Protein AF-A0A9Q0MMD6-F1 (afdb_monomer)

Structure (mmCIF, N/CA/C/O backbone):
data_AF-A0A9Q0MMD6-F1
#
_entry.id   AF-A0A9Q0MMD6-F1
#
loop_
_atom_site.group_PDB
_atom_site.id
_atom_site.type_symbol
_atom_site.label_atom_id
_atom_site.label_alt_id
_atom_site.label_comp_id
_atom_site.label_asym_id
_atom_site.label_entity_id
_atom_site.label_seq_id
_atom_site.pdbx_PDB_ins_code
_atom_site.Cartn_x
_atom_site.Cartn_y
_atom_site.Cartn_z
_atom_site.occupancy
_atom_site.B_iso_or_equiv
_atom_site.auth_seq_id
_atom_site.auth_comp_id
_atom_site.auth_asym_id
_atom_site.auth_atom_id
_atom_site.pdbx_PDB_model_num
ATOM 1 N N . MET A 1 1 ? -12.236 6.295 29.665 1.00 43.69 1 MET A N 1
ATOM 2 C CA . MET A 1 1 ? -13.459 6.823 30.317 1.00 43.69 1 MET A CA 1
ATOM 3 C C . MET A 1 1 ? -14.325 5.671 30.865 1.00 43.69 1 MET A C 1
ATOM 5 O O . MET A 1 1 ? -15.538 5.743 30.788 1.00 43.69 1 MET A O 1
ATOM 9 N N . LEU A 1 2 ? -13.708 4.611 31.419 1.00 41.50 2 LEU A N 1
ATOM 10 C CA . LEU A 1 2 ? -14.391 3.389 31.894 1.00 41.50 2 LEU A CA 1
ATOM 11 C C . LEU A 1 2 ? -14.611 3.352 33.416 1.00 41.50 2 LEU A C 1
ATOM 13 O O . LEU A 1 2 ? -15.287 2.461 33.911 1.00 41.50 2 LEU A O 1
ATOM 17 N N . LEU A 1 3 ? -14.026 4.287 34.173 1.00 44.09 3 LEU A N 1
ATOM 18 C CA . LEU A 1 3 ? -13.905 4.167 35.633 1.00 44.09 3 LEU A CA 1
ATOM 19 C C . LEU A 1 3 ? -14.326 5.423 36.405 1.00 44.09 3 LEU A C 1
ATOM 21 O O . LEU A 1 3 ? -13.853 5.672 37.507 1.00 44.09 3 LEU A O 1
ATOM 25 N N . GLN A 1 4 ? -15.263 6.206 35.864 1.00 41.81 4 GLN A N 1
ATOM 26 C CA . GLN A 1 4 ? -15.902 7.289 36.631 1.00 41.81 4 GLN A CA 1
ATOM 27 C C . GLN A 1 4 ? -17.039 6.802 37.548 1.00 41.81 4 GLN A C 1
ATOM 29 O O . GLN A 1 4 ? -17.747 7.615 38.137 1.00 41.81 4 GLN A O 1
ATOM 34 N N . SER A 1 5 ? -17.224 5.489 37.715 1.00 44.19 5 SER A N 1
ATOM 35 C CA . SER A 1 5 ? -18.135 4.967 38.730 1.00 44.19 5 SER A CA 1
ATOM 36 C C . SER A 1 5 ? -17.494 5.098 40.113 1.00 44.19 5 SER A C 1
ATOM 38 O O . SER A 1 5 ? -16.497 4.433 40.396 1.00 44.19 5 SER A O 1
ATOM 40 N N . ASN A 1 6 ? -18.104 5.920 40.971 1.00 39.72 6 ASN A N 1
ATOM 41 C CA . ASN A 1 6 ? -17.900 6.003 42.424 1.00 39.72 6 ASN A CA 1
ATOM 42 C C . ASN A 1 6 ? -18.234 4.667 43.130 1.00 39.72 6 ASN A C 1
ATOM 44 O O . ASN A 1 6 ? -19.101 4.605 44.001 1.00 39.72 6 ASN A O 1
ATOM 48 N N . GLY A 1 7 ? -17.577 3.574 42.744 1.00 44.91 7 GLY A N 1
ATOM 49 C CA . GLY A 1 7 ? -17.645 2.313 43.466 1.00 44.91 7 GLY A CA 1
ATOM 50 C C . GLY A 1 7 ? -16.955 2.482 44.814 1.00 44.91 7 GLY A C 1
ATOM 51 O O . GLY A 1 7 ? -15.833 2.986 44.887 1.00 44.91 7 GLY A O 1
ATOM 52 N N . ARG A 1 8 ? -17.617 2.063 45.895 1.00 51.25 8 ARG A N 1
ATOM 53 C CA . ARG A 1 8 ? -16.956 1.901 47.197 1.00 51.25 8 ARG A CA 1
ATOM 54 C C . ARG A 1 8 ? -15.754 0.978 46.978 1.00 51.25 8 ARG A C 1
ATOM 56 O O . ARG A 1 8 ? -15.902 -0.037 46.304 1.00 51.25 8 ARG A O 1
ATOM 63 N N . GLU A 1 9 ? -14.589 1.291 47.548 1.00 53.81 9 GLU A N 1
ATOM 64 C CA . GLU A 1 9 ? -13.301 0.616 47.266 1.00 53.81 9 GLU A CA 1
ATOM 65 C C . GLU A 1 9 ? -13.308 -0.930 47.395 1.00 53.81 9 GLU A C 1
ATOM 67 O O . GLU A 1 9 ? -12.375 -1.596 46.941 1.00 53.81 9 GLU A O 1
ATOM 72 N N . ASN A 1 10 ? -14.363 -1.521 47.967 1.00 57.19 10 ASN A N 1
ATOM 73 C CA . ASN A 1 10 ? -14.505 -2.952 48.211 1.00 57.19 10 ASN A CA 1
ATOM 74 C C . ASN A 1 10 ? -15.426 -3.724 47.248 1.00 57.19 10 ASN A C 1
ATOM 76 O O . ASN A 1 10 ? -15.436 -4.950 47.323 1.00 57.19 10 ASN A O 1
ATOM 80 N N . GLU A 1 11 ? -16.140 -3.100 46.313 1.00 70.12 11 GLU A N 1
ATOM 81 C CA . GLU A 1 11 ? -17.133 -3.808 45.483 1.00 70.12 11 GLU A CA 1
ATOM 82 C C . GLU A 1 11 ? -16.506 -4.576 44.296 1.00 70.12 11 GLU A C 1
ATOM 84 O O . GLU A 1 11 ? -15.574 -4.104 43.637 1.00 70.12 11 GLU A O 1
ATOM 89 N N . SER A 1 12 ? -16.970 -5.809 44.054 1.00 78.62 12 SER A N 1
ATOM 90 C CA . SER A 1 12 ? -16.594 -6.603 42.873 1.00 78.62 12 SER A CA 1
ATOM 91 C C . SER A 1 12 ? -17.494 -6.200 41.714 1.00 78.62 12 SER A C 1
ATOM 93 O O . SER A 1 12 ? -18.707 -6.349 41.816 1.00 78.62 12 SER A O 1
ATOM 95 N N . ILE A 1 13 ? -16.914 -5.702 40.623 1.00 86.88 13 ILE A N 1
ATOM 96 C CA . ILE A 1 13 ? -17.675 -5.197 39.476 1.00 86.88 13 ILE A CA 1
ATOM 97 C C . ILE A 1 13 ? -17.298 -6.022 38.245 1.00 86.88 13 ILE A C 1
ATOM 99 O O . ILE A 1 13 ? -16.120 -6.140 37.892 1.00 86.88 13 ILE A O 1
ATOM 103 N N . SER A 1 14 ? -18.302 -6.618 37.601 1.00 89.69 14 SER A N 1
ATOM 104 C CA . SER A 1 14 ? -18.113 -7.402 36.379 1.00 89.69 14 SER A CA 1
ATOM 105 C C . SER A 1 14 ? -17.867 -6.496 35.171 1.00 89.69 14 SER A C 1
ATOM 107 O O . SER A 1 14 ? -18.282 -5.335 35.144 1.00 89.69 14 SER A O 1
ATOM 109 N N . PHE A 1 15 ? -17.243 -7.047 34.130 1.00 91.25 15 PHE A N 1
ATOM 110 C CA . PHE A 1 15 ? -17.086 -6.351 32.854 1.00 91.25 15 PHE A CA 1
ATOM 111 C C . PHE A 1 15 ? -18.430 -5.866 32.283 1.00 91.25 15 PHE A C 1
ATOM 113 O O . PHE A 1 15 ? -18.533 -4.719 31.853 1.00 91.25 15 PHE A O 1
ATOM 120 N N . CYS A 1 16 ? -19.477 -6.701 32.340 1.00 92.19 16 CYS A N 1
ATOM 121 C CA . CYS A 1 16 ? -20.812 -6.357 31.834 1.00 92.19 16 CYS A CA 1
ATOM 122 C C . CYS A 1 16 ? -21.417 -5.158 32.576 1.00 92.19 16 CYS A C 1
ATOM 124 O O . CYS A 1 16 ? -22.004 -4.280 31.945 1.00 92.19 16 CYS A O 1
ATOM 126 N N . GLN A 1 17 ? -21.212 -5.073 33.895 1.00 90.75 17 GLN A N 1
ATOM 127 C CA . GLN A 1 17 ? -21.684 -3.939 34.687 1.00 90.75 17 GLN A CA 1
ATOM 128 C C . GLN A 1 17 ? -20.952 -2.643 34.318 1.00 90.75 17 GLN A C 1
ATOM 130 O O . GLN A 1 17 ? -21.586 -1.599 34.170 1.00 90.75 17 GLN A O 1
ATOM 135 N N . ILE A 1 18 ? -19.627 -2.698 34.132 1.00 91.25 18 ILE A N 1
ATOM 136 C CA . ILE A 1 18 ? -18.850 -1.527 33.693 1.00 91.25 18 ILE A CA 1
ATOM 137 C C . ILE A 1 18 ? -19.288 -1.081 32.298 1.00 91.25 18 ILE A C 1
ATOM 139 O O . ILE A 1 18 ? -19.453 0.118 32.061 1.00 91.25 18 ILE A O 1
ATOM 143 N N . LEU A 1 19 ? -19.511 -2.030 31.388 1.00 93.06 19 LEU A N 1
ATOM 144 C CA . LEU A 1 19 ? -19.977 -1.733 30.040 1.00 93.06 19 LEU A CA 1
ATOM 145 C C . LEU A 1 19 ? -21.368 -1.083 30.061 1.00 93.06 19 LEU A C 1
ATOM 147 O O . LEU A 1 19 ? -21.545 -0.042 29.431 1.00 93.06 19 LEU A O 1
ATOM 151 N N . LYS A 1 20 ? -22.317 -1.618 30.847 1.00 92.06 20 LYS A N 1
ATOM 152 C CA . LYS A 1 20 ? -23.656 -1.027 31.030 1.00 92.06 20 LYS A CA 1
ATOM 153 C C . LYS A 1 20 ? -23.551 0.410 31.546 1.00 92.06 20 LYS A C 1
ATOM 155 O O . LYS A 1 20 ? -24.108 1.317 30.936 1.00 92.06 20 LYS A O 1
ATOM 160 N N . ASN A 1 21 ? -22.769 0.635 32.601 1.00 89.31 21 ASN A N 1
ATOM 161 C CA . ASN A 1 21 ? -22.579 1.967 33.189 1.00 89.31 21 ASN A CA 1
ATOM 162 C C . ASN A 1 21 ? -21.893 2.954 32.228 1.00 89.31 21 ASN A C 1
ATOM 164 O O . ASN A 1 21 ? -22.111 4.158 32.314 1.00 89.31 21 ASN A O 1
ATOM 168 N N . SER A 1 22 ? -21.049 2.458 31.322 1.00 89.81 22 SER A N 1
ATOM 169 C CA . SER A 1 22 ? -20.368 3.297 30.328 1.00 89.81 22 SER A CA 1
ATOM 170 C C . SER A 1 22 ? -21.282 3.693 29.168 1.00 89.81 22 SER A C 1
ATOM 172 O O . SER A 1 22 ? -21.070 4.733 28.549 1.00 89.81 22 SER A O 1
ATOM 174 N N . LEU A 1 23 ? -22.283 2.865 28.867 1.00 90.69 23 LEU A N 1
ATOM 175 C CA . LEU A 1 23 ? -23.261 3.088 27.803 1.00 90.69 23 LEU A CA 1
ATOM 176 C C . LEU A 1 23 ? -24.501 3.863 28.281 1.00 90.69 23 LEU A C 1
ATOM 178 O O . LEU A 1 23 ? -25.156 4.527 27.478 1.00 90.69 23 LEU A O 1
ATOM 182 N N . SER A 1 24 ? -24.793 3.811 29.581 1.00 87.44 24 SER A N 1
ATOM 183 C CA . SER A 1 24 ? -25.892 4.524 30.232 1.00 87.44 24 SER A CA 1
ATOM 184 C C . SER A 1 24 ? -25.335 5.504 31.266 1.00 87.44 24 SER A C 1
ATOM 186 O O . SER A 1 24 ? -25.131 5.147 32.425 1.00 87.44 24 SER A O 1
ATOM 188 N N . VAL A 1 25 ? -25.055 6.740 30.840 1.00 84.75 25 VAL A N 1
ATOM 189 C CA . VAL A 1 25 ? -24.411 7.758 31.685 1.00 84.75 25 VAL A CA 1
ATOM 190 C C . VAL A 1 25 ? -25.436 8.773 32.167 1.00 84.75 25 VAL A C 1
ATOM 192 O O . VAL A 1 25 ? -26.036 9.486 31.367 1.00 84.75 25 VAL A O 1
ATOM 195 N N . GLU A 1 26 ? -25.554 8.909 33.483 1.00 85.31 26 GLU A N 1
ATOM 196 C CA . GLU A 1 26 ? -26.195 10.050 34.133 1.00 85.31 26 GLU A CA 1
ATOM 197 C C . GLU A 1 26 ? -25.115 10.897 34.811 1.00 85.31 26 GLU A C 1
ATOM 199 O O . GLU A 1 26 ? -24.334 10.401 35.627 1.00 85.31 26 GLU A O 1
ATOM 204 N N . LYS A 1 27 ? -25.037 12.183 34.458 1.00 85.62 27 LYS A N 1
ATOM 205 C CA . LYS A 1 27 ? -24.084 13.114 35.072 1.00 85.62 27 LYS A CA 1
ATOM 206 C C . LYS A 1 27 ? -24.702 14.485 35.289 1.00 85.62 27 LYS A C 1
ATOM 208 O O . LYS A 1 27 ? -25.309 15.062 34.391 1.00 85.62 27 LYS A O 1
ATOM 213 N N . THR A 1 28 ? -24.461 15.056 36.461 1.00 87.88 28 THR A N 1
ATOM 214 C CA . THR A 1 28 ? -24.778 16.457 36.746 1.00 87.88 28 THR A CA 1
ATOM 215 C C . THR A 1 28 ? -23.530 17.298 36.518 1.00 87.88 28 THR A C 1
ATOM 217 O O . THR A 1 28 ? -22.535 17.148 37.226 1.00 87.88 28 THR A O 1
ATOM 220 N N . ILE A 1 29 ? -23.569 18.196 35.534 1.00 87.75 29 ILE A N 1
ATOM 221 C CA . ILE A 1 29 ? -22.472 19.126 35.244 1.00 87.75 29 ILE A CA 1
ATOM 222 C C . ILE A 1 29 ? -22.927 20.568 35.439 1.00 87.75 29 ILE A C 1
ATOM 224 O O . ILE A 1 29 ? -24.095 20.891 35.250 1.00 87.75 29 ILE A O 1
ATOM 228 N N . LYS A 1 30 ? -22.010 21.473 35.785 1.00 89.38 30 LYS A N 1
ATOM 229 C CA . LYS A 1 30 ? -22.301 22.908 35.700 1.00 89.38 30 LYS A CA 1
ATOM 230 C C . LYS A 1 30 ? -22.182 23.337 34.243 1.00 89.38 30 LYS A C 1
ATOM 232 O O . LYS A 1 30 ? -21.083 23.323 33.697 1.00 89.38 30 LYS A O 1
ATOM 237 N N . ALA A 1 31 ? -23.298 23.727 33.639 1.00 87.81 31 ALA A N 1
ATOM 238 C CA . ALA A 1 31 ? -23.336 24.265 32.286 1.00 87.81 31 ALA A CA 1
ATOM 239 C C . ALA A 1 31 ? -23.874 25.698 32.307 1.00 87.81 31 ALA A C 1
ATOM 241 O O . ALA A 1 31 ? -24.685 26.067 33.164 1.00 87.81 31 ALA A O 1
ATOM 242 N N . PHE A 1 32 ? -23.385 26.522 31.383 1.00 88.94 32 PHE A N 1
ATOM 243 C CA . PHE A 1 32 ? -23.913 27.865 31.189 1.00 88.94 32 PHE A CA 1
ATOM 244 C C . PHE A 1 32 ? -25.270 27.771 30.491 1.00 88.94 32 PHE A C 1
ATOM 246 O O . PHE A 1 32 ? -25.386 27.138 29.445 1.00 88.94 32 PHE A O 1
ATOM 253 N N . CYS A 1 33 ? -26.296 28.381 31.078 1.00 85.50 33 CYS A N 1
ATOM 254 C CA . CYS A 1 33 ? -27.619 28.447 30.472 1.00 85.50 33 CYS A CA 1
ATOM 255 C C . CYS A 1 33 ? -27.777 29.776 29.728 1.00 85.50 33 CYS A C 1
ATOM 257 O O . CYS A 1 33 ? -27.780 30.838 30.353 1.00 85.50 33 CYS A O 1
ATOM 259 N N . ASP A 1 34 ? -27.975 29.728 28.409 1.00 88.69 34 ASP A N 1
ATOM 260 C CA . ASP A 1 34 ? -28.122 30.931 27.580 1.00 88.69 34 ASP A CA 1
ATOM 261 C C . ASP A 1 34 ? -29.365 31.766 27.903 1.00 88.69 34 ASP A C 1
ATOM 263 O O . ASP A 1 34 ? -29.361 32.972 27.644 1.00 88.69 34 ASP A O 1
ATOM 267 N N . THR A 1 35 ? -30.390 31.145 28.496 1.00 88.81 35 THR A N 1
ATOM 268 C CA . THR A 1 35 ? -31.629 31.816 28.922 1.00 88.81 35 THR A CA 1
ATOM 269 C C . THR A 1 35 ? -31.448 32.504 30.275 1.00 88.81 35 THR A C 1
ATOM 271 O O . THR A 1 35 ? -31.793 33.671 30.428 1.00 88.81 35 THR A O 1
ATOM 274 N N . CYS A 1 36 ? -30.854 31.811 31.252 1.00 86.25 36 CYS A N 1
ATOM 275 C CA . CYS A 1 36 ? -30.648 32.342 32.605 1.00 86.25 36 CYS A CA 1
ATOM 276 C C . CYS A 1 36 ? -29.374 33.195 32.739 1.00 86.25 36 CYS A C 1
ATOM 278 O O . CYS A 1 36 ? -29.154 33.789 33.793 1.00 86.25 36 CYS A O 1
ATOM 280 N N . LYS A 1 37 ? -28.513 33.211 31.709 1.00 89.56 37 LYS A N 1
ATOM 281 C CA . LYS A 1 37 ? -27.198 33.878 31.674 1.00 89.56 37 LYS A CA 1
ATOM 282 C C . LYS A 1 37 ? -26.314 33.573 32.892 1.00 89.56 37 LYS A C 1
ATOM 284 O O . LYS A 1 37 ? -25.543 34.419 33.336 1.00 89.56 37 LYS A O 1
ATOM 289 N N . ASN A 1 38 ? -26.413 32.359 33.431 1.00 92.00 38 ASN A N 1
ATOM 290 C CA . ASN A 1 38 ? -25.646 31.919 34.594 1.00 92.00 38 ASN A CA 1
ATOM 291 C C . ASN A 1 38 ? -25.287 30.428 34.490 1.00 92.00 38 ASN A C 1
ATOM 293 O O . ASN A 1 38 ? -25.951 29.662 33.785 1.00 92.00 38 ASN A O 1
ATOM 297 N N . PHE A 1 39 ? -24.244 30.009 35.209 1.00 88.69 39 PHE A N 1
ATOM 298 C CA . PHE A 1 39 ? -23.897 28.599 35.360 1.00 88.69 39 PHE A CA 1
ATOM 299 C C . PHE A 1 39 ? -24.876 27.921 36.313 1.00 88.69 39 PHE A C 1
ATOM 301 O O . PHE A 1 39 ? -25.011 28.316 37.471 1.00 88.69 39 PHE A O 1
ATOM 308 N N . SER A 1 40 ? -25.523 26.863 35.835 1.00 87.44 40 SER A N 1
ATOM 309 C CA . SER A 1 40 ? -26.485 26.085 36.613 1.00 87.44 40 SER A CA 1
ATOM 310 C C . SER A 1 40 ? -26.167 24.589 36.540 1.00 87.44 40 SER A C 1
ATOM 312 O O . SER A 1 40 ? -25.639 24.124 35.522 1.00 87.44 40 SER A O 1
ATOM 314 N N . PRO A 1 41 ? -26.434 23.819 37.611 1.00 90.06 41 PRO A N 1
ATOM 315 C CA . PRO A 1 41 ? -26.367 22.365 37.552 1.00 90.06 41 PRO A CA 1
ATOM 316 C C . PRO A 1 41 ? -27.345 21.853 36.493 1.00 90.06 41 PRO A C 1
ATOM 318 O O . PRO A 1 41 ? -28.538 22.128 36.555 1.00 90.06 41 PRO A O 1
ATOM 321 N N . THR A 1 42 ? -26.825 21.137 35.508 1.00 88.31 42 THR A N 1
ATOM 322 C CA . THR A 1 42 ? -27.572 20.545 34.402 1.00 88.31 42 THR A CA 1
ATOM 323 C C . THR A 1 42 ? -27.353 19.044 34.438 1.00 88.31 42 THR A C 1
ATOM 325 O O . THR A 1 42 ? -26.209 18.580 34.410 1.00 88.31 42 THR A O 1
ATOM 328 N N . ASN A 1 43 ? -28.444 18.287 34.492 1.00 89.19 43 ASN A N 1
ATOM 329 C CA . ASN A 1 43 ? -28.393 16.836 34.387 1.00 89.19 43 ASN A CA 1
ATOM 330 C C . ASN A 1 43 ? -28.335 16.450 32.910 1.00 89.19 43 ASN A C 1
ATOM 332 O O . ASN A 1 43 ? -29.169 16.875 32.112 1.00 89.19 43 ASN A O 1
ATOM 336 N N . GLN A 1 44 ? -27.325 15.670 32.549 1.00 87.44 44 GLN A N 1
ATOM 337 C CA . GLN A 1 44 ? -27.172 15.073 31.233 1.00 87.44 44 GLN A CA 1
ATOM 338 C C . GLN A 1 44 ? -27.355 13.565 31.358 1.00 87.44 44 GLN A C 1
ATOM 340 O O . GLN A 1 44 ? -26.750 12.932 32.224 1.00 87.44 44 GLN A O 1
ATOM 345 N N . TYR A 1 45 ? -28.159 13.019 30.454 1.00 87.38 45 TYR A N 1
ATOM 346 C CA . TYR A 1 45 ? -28.480 11.605 30.360 1.00 87.38 45 TYR A CA 1
ATOM 347 C C . TYR A 1 45 ? -28.049 11.101 28.984 1.00 87.38 45 TYR A C 1
ATOM 349 O O . TYR A 1 45 ? -28.295 11.763 27.975 1.00 87.38 45 TYR A O 1
ATOM 357 N N . ALA A 1 46 ? -27.413 9.940 28.947 1.00 87.69 46 ALA A N 1
ATOM 358 C CA . ALA A 1 46 ? -27.119 9.200 27.732 1.00 87.69 46 ALA A CA 1
ATOM 359 C C . ALA A 1 46 ? -27.588 7.759 27.923 1.00 87.69 46 ALA A C 1
ATOM 361 O O . ALA A 1 46 ? -27.358 7.172 28.979 1.00 87.69 46 ALA A O 1
ATOM 362 N N . TRP A 1 47 ? -28.240 7.198 26.911 1.00 87.50 47 TRP A N 1
ATOM 363 C CA . TRP A 1 47 ? -28.687 5.810 26.892 1.00 87.50 47 TRP A CA 1
ATOM 364 C C . TRP A 1 47 ? -28.600 5.255 25.474 1.00 87.50 47 TRP A C 1
ATOM 366 O O . TRP A 1 47 ? -28.545 5.998 24.490 1.00 87.50 47 TRP A O 1
ATOM 376 N N . VAL A 1 48 ? -28.580 3.931 25.376 1.00 90.19 48 VAL A N 1
ATOM 377 C CA . VAL A 1 48 ? -28.497 3.218 24.103 1.00 90.19 48 VAL A CA 1
ATOM 378 C C . VAL A 1 48 ? -29.890 3.095 23.499 1.00 90.19 48 VAL A C 1
ATOM 380 O O . VAL A 1 48 ? -30.816 2.644 24.163 1.00 90.19 48 VAL A O 1
ATOM 383 N N . THR A 1 49 ? -30.039 3.487 22.235 1.00 90.25 49 THR A N 1
ATOM 384 C CA . THR A 1 49 ? -31.305 3.390 21.486 1.00 90.25 49 THR A CA 1
ATOM 385 C C . THR A 1 49 ? -31.339 2.211 20.515 1.00 90.25 49 THR A C 1
ATOM 387 O O . THR A 1 49 ? -32.415 1.772 20.112 1.00 90.25 49 THR A O 1
ATOM 390 N N . ASP A 1 50 ? -30.173 1.688 20.130 1.00 91.75 50 ASP A N 1
ATOM 391 C CA . ASP A 1 50 ? -30.052 0.531 19.250 1.00 91.75 50 ASP A CA 1
ATOM 392 C C . ASP A 1 50 ? -28.737 -0.221 19.484 1.00 91.75 50 ASP A C 1
ATOM 394 O O . ASP A 1 50 ? -27.765 0.334 19.999 1.00 91.75 50 ASP A O 1
ATOM 398 N N . LEU A 1 51 ? -28.705 -1.491 19.082 1.00 92.94 51 LEU A N 1
ATOM 399 C CA . LEU A 1 51 ? -27.559 -2.377 19.283 1.00 92.94 51 LEU A CA 1
ATOM 400 C C . LEU A 1 51 ? -26.725 -2.481 17.989 1.00 92.94 51 LEU A C 1
ATOM 402 O O . LEU A 1 51 ? -27.239 -2.975 16.979 1.00 92.94 51 LEU A O 1
ATOM 406 N N . PRO A 1 52 ? -25.449 -2.048 17.965 1.00 92.94 52 PRO A N 1
ATOM 407 C CA . PRO A 1 52 ? -24.637 -2.029 16.745 1.00 92.94 52 PRO A CA 1
ATOM 408 C C . PRO A 1 52 ? -24.187 -3.433 16.324 1.00 92.94 52 PRO A C 1
ATOM 410 O O . PRO A 1 52 ? -24.233 -4.378 17.103 1.00 92.94 52 PRO A O 1
ATOM 413 N N . GLN A 1 53 ? -23.720 -3.599 15.086 1.00 91.62 53 GLN A N 1
ATOM 414 C CA . GLN A 1 53 ? -23.147 -4.880 14.641 1.00 91.62 53 GLN A CA 1
ATOM 415 C C . GLN A 1 53 ? -21.755 -5.142 15.232 1.00 91.62 53 GLN A C 1
ATOM 417 O O . GLN A 1 53 ? -21.407 -6.293 15.479 1.00 91.62 53 GLN A O 1
ATOM 422 N N . ILE A 1 54 ? -20.979 -4.085 15.483 1.00 93.31 54 ILE A N 1
ATOM 423 C CA . ILE A 1 54 ? -19.635 -4.156 16.059 1.00 93.31 54 ILE A CA 1
ATOM 424 C C . ILE A 1 54 ? -19.551 -3.168 17.223 1.00 93.31 54 ILE A C 1
ATOM 426 O O . ILE A 1 54 ? -19.961 -2.013 17.103 1.00 93.31 54 ILE A O 1
ATOM 430 N N . LEU A 1 55 ? -18.994 -3.623 18.341 1.00 94.88 55 LEU A N 1
ATOM 431 C CA . LEU A 1 55 ? -18.677 -2.824 19.518 1.00 94.88 55 LEU A CA 1
ATOM 432 C C . LEU A 1 55 ? -17.162 -2.672 19.624 1.00 94.88 55 LEU A C 1
ATOM 434 O O . LEU A 1 55 ? -16.446 -3.663 19.743 1.00 94.88 55 LEU A O 1
ATOM 438 N N . SER A 1 56 ? -16.688 -1.428 19.627 1.00 96.50 56 SER A N 1
ATOM 439 C CA . SER A 1 56 ? -15.296 -1.082 19.923 1.00 96.50 56 SER A CA 1
ATOM 440 C C . SER A 1 56 ? -15.213 -0.489 21.325 1.00 96.50 56 SER A C 1
ATOM 442 O O . SER A 1 56 ? -15.712 0.609 21.574 1.00 96.50 56 SER A O 1
ATOM 444 N N . ILE A 1 57 ? -14.569 -1.205 22.241 1.00 95.62 57 ILE A N 1
ATOM 445 C CA . ILE A 1 57 ? -14.464 -0.835 23.653 1.00 95.62 57 ILE A CA 1
ATOM 446 C C . ILE A 1 57 ? -13.031 -0.390 23.927 1.00 95.62 57 ILE A C 1
ATOM 448 O O . ILE A 1 57 ? -12.114 -1.205 23.970 1.00 95.62 57 ILE A O 1
ATOM 452 N N . ASN A 1 58 ? -12.836 0.912 24.125 1.00 95.31 58 ASN A N 1
ATOM 453 C CA . ASN A 1 58 ? -11.554 1.466 24.554 1.00 95.31 58 ASN A CA 1
ATOM 454 C C . ASN A 1 58 ? -11.379 1.249 26.062 1.00 95.31 58 ASN A C 1
ATOM 456 O O . ASN A 1 58 ? -12.126 1.833 26.845 1.00 95.31 58 ASN A O 1
ATOM 460 N N . CYS A 1 59 ? -10.367 0.470 26.452 1.00 92.19 59 CYS A N 1
ATOM 461 C CA . CYS A 1 59 ? -10.066 0.097 27.837 1.00 92.19 59 CYS A CA 1
ATOM 462 C C . CYS A 1 59 ? -9.578 1.265 28.709 1.00 92.19 59 CYS A C 1
ATOM 464 O O . CYS A 1 59 ? -9.654 1.187 29.934 1.00 92.19 59 CYS A O 1
ATOM 466 N N . GLY A 1 60 ? -9.127 2.367 28.102 1.00 85.00 60 GLY A N 1
ATOM 467 C CA . GLY A 1 60 ? -8.906 3.642 28.782 1.00 85.00 60 GLY A CA 1
ATOM 468 C C . GLY A 1 60 ? -7.972 3.580 29.991 1.00 85.00 60 GLY A C 1
ATOM 469 O O . GLY A 1 60 ? -8.177 4.348 30.924 1.00 85.00 60 GLY A O 1
ATOM 470 N N . LEU A 1 61 ? -6.977 2.686 29.986 1.00 84.12 61 LEU A N 1
ATOM 471 C CA . LEU A 1 61 ? -6.037 2.451 31.092 1.00 84.12 61 LEU A CA 1
ATOM 472 C C . LEU A 1 61 ? -4.897 3.485 31.137 1.00 84.12 61 LEU A C 1
ATOM 474 O O . LEU A 1 61 ? -3.741 3.146 31.374 1.00 84.12 61 LEU A O 1
ATOM 478 N N . THR A 1 62 ? -5.204 4.757 30.885 1.00 78.25 62 THR A N 1
ATOM 479 C CA . THR A 1 62 ? -4.198 5.829 30.803 1.00 78.25 62 THR A CA 1
ATOM 480 C C . THR A 1 62 ? -3.683 6.272 32.170 1.00 78.25 62 THR A C 1
ATOM 482 O O . THR A 1 62 ? -2.597 6.840 32.258 1.00 78.25 62 THR A O 1
ATOM 485 N N . HIS A 1 63 ? -4.449 6.035 33.240 1.00 85.44 63 HIS A N 1
ATOM 486 C CA . HIS A 1 63 ? -4.071 6.407 34.600 1.00 85.44 63 HIS A CA 1
ATOM 487 C C . HIS A 1 63 ? -3.754 5.184 35.463 1.00 85.44 63 HIS A C 1
ATOM 489 O O . HIS A 1 63 ? -4.414 4.150 35.399 1.00 85.44 63 HIS A O 1
ATOM 495 N N . GLU A 1 64 ? -2.785 5.331 36.368 1.00 85.69 64 GLU A N 1
ATOM 496 C CA . GLU A 1 64 ? -2.377 4.266 37.293 1.00 85.69 64 GLU A CA 1
ATOM 497 C C . GLU A 1 64 ? -3.524 3.787 38.200 1.00 85.69 64 GLU A C 1
ATOM 499 O O . GLU A 1 64 ? -3.605 2.606 38.543 1.00 85.69 64 GLU A O 1
ATOM 504 N N . LYS A 1 65 ? -4.454 4.687 38.548 1.00 86.69 65 LYS A N 1
ATOM 505 C CA . LYS A 1 65 ? -5.667 4.349 39.311 1.00 86.69 65 LYS A CA 1
ATOM 506 C C . LYS A 1 65 ? -6.535 3.334 38.568 1.00 86.69 65 LYS A C 1
ATOM 508 O O . LYS A 1 65 ? -6.997 2.372 39.178 1.00 86.69 65 LYS A O 1
ATOM 513 N N . ASP A 1 66 ? -6.687 3.521 37.261 1.00 87.06 66 ASP A N 1
ATOM 514 C CA . ASP A 1 66 ? -7.494 2.667 36.393 1.00 87.06 66 ASP A CA 1
ATOM 515 C C . ASP A 1 66 ? -6.860 1.280 36.254 1.00 87.06 66 ASP A C 1
ATOM 517 O O . ASP A 1 66 ? -7.518 0.250 36.420 1.00 87.06 66 ASP A O 1
ATOM 521 N N . LEU A 1 67 ? -5.540 1.256 36.058 1.00 86.81 67 LEU A N 1
ATOM 522 C CA . LEU A 1 67 ? -4.756 0.026 36.017 1.00 86.81 67 LEU A CA 1
ATOM 523 C C . LEU A 1 67 ? -4.832 -0.738 37.347 1.00 86.81 67 LEU A C 1
ATOM 525 O O . LEU A 1 67 ? -5.017 -1.954 37.363 1.00 86.81 67 LEU A O 1
ATOM 529 N N . THR A 1 68 ? -4.713 -0.029 38.472 1.00 87.75 68 THR A N 1
ATOM 530 C CA . THR A 1 68 ? -4.781 -0.618 39.817 1.00 87.75 68 THR A CA 1
ATOM 531 C C . THR A 1 68 ? -6.168 -1.181 40.107 1.00 87.75 68 THR A C 1
ATOM 533 O O . THR A 1 68 ? -6.283 -2.274 40.665 1.00 87.75 68 THR A O 1
ATOM 536 N N . PHE A 1 69 ? -7.223 -0.467 39.709 1.00 88.44 69 PHE A N 1
ATOM 537 C CA . PHE A 1 69 ? -8.591 -0.961 39.801 1.00 88.44 69 PHE A CA 1
ATOM 538 C C . PHE A 1 69 ? -8.758 -2.262 39.008 1.00 88.44 69 PHE A C 1
ATOM 540 O O . PHE A 1 69 ? -9.207 -3.263 39.571 1.00 88.44 69 PHE A O 1
ATOM 547 N N . LEU A 1 70 ? -8.336 -2.284 37.740 1.00 88.25 70 LEU A N 1
ATOM 548 C CA . LEU A 1 70 ? -8.473 -3.468 36.893 1.00 88.25 70 LEU A CA 1
ATOM 549 C C . LEU A 1 70 ? -7.673 -4.658 37.444 1.00 88.25 70 LEU A C 1
ATOM 551 O O . LEU A 1 70 ? -8.211 -5.762 37.540 1.00 88.25 70 LEU A O 1
ATOM 555 N N . LYS A 1 71 ? -6.432 -4.429 37.901 1.00 88.00 71 LYS A N 1
ATOM 556 C CA . LYS A 1 71 ? -5.611 -5.447 38.584 1.00 88.00 71 LYS A CA 1
ATOM 557 C C . LYS A 1 71 ? -6.362 -6.082 39.757 1.00 88.00 71 LYS A C 1
ATOM 559 O O . LYS A 1 71 ? -6.363 -7.304 39.902 1.00 88.00 71 LYS A O 1
ATOM 564 N N . ARG A 1 72 ? -7.046 -5.276 40.578 1.00 87.00 72 ARG A N 1
ATOM 565 C CA . ARG A 1 72 ? -7.846 -5.779 41.710 1.00 87.00 72 ARG A CA 1
ATOM 566 C C . ARG A 1 72 ? -9.030 -6.633 41.248 1.00 87.00 72 ARG A C 1
ATOM 568 O O . ARG A 1 72 ? -9.243 -7.697 41.826 1.00 87.00 72 ARG A O 1
ATOM 575 N N . GLN A 1 73 ? -9.775 -6.201 40.228 1.00 86.44 73 GLN A N 1
ATOM 576 C CA . GLN A 1 73 ? -10.926 -6.959 39.714 1.00 86.44 73 GLN A CA 1
ATOM 577 C C . GLN A 1 73 ? -10.502 -8.307 39.103 1.00 86.44 73 GLN A C 1
ATOM 579 O O . GLN A 1 73 ? -11.112 -9.343 39.383 1.00 86.44 73 GLN A O 1
ATOM 584 N N . MET A 1 74 ? -9.397 -8.327 38.349 1.00 84.00 74 MET A N 1
ATOM 585 C CA . MET A 1 74 ? -8.849 -9.561 37.779 1.00 84.00 74 MET A CA 1
ATOM 586 C C . MET A 1 74 ? -8.403 -10.543 38.871 1.00 84.00 74 MET A C 1
ATOM 588 O O . MET A 1 74 ? -8.823 -11.698 38.859 1.00 84.00 74 MET A O 1
ATOM 592 N N . ASN A 1 75 ? -7.651 -10.084 39.877 1.00 82.19 75 ASN A N 1
ATOM 593 C CA . ASN A 1 75 ? -7.175 -10.942 40.972 1.00 82.19 75 ASN A CA 1
ATOM 594 C C . ASN A 1 75 ? -8.317 -11.580 41.786 1.00 82.19 75 ASN A C 1
ATOM 596 O O . ASN A 1 75 ? -8.209 -12.733 42.203 1.00 82.19 75 ASN A O 1
ATOM 600 N N . ARG A 1 76 ? -9.433 -10.866 41.987 1.00 77.69 76 ARG A N 1
ATOM 601 C CA . ARG A 1 76 ? -10.627 -11.407 42.669 1.00 77.69 76 ARG A CA 1
ATOM 602 C C . ARG A 1 76 ? -11.322 -12.504 41.859 1.00 77.69 76 ARG A C 1
ATOM 604 O O . ARG A 1 76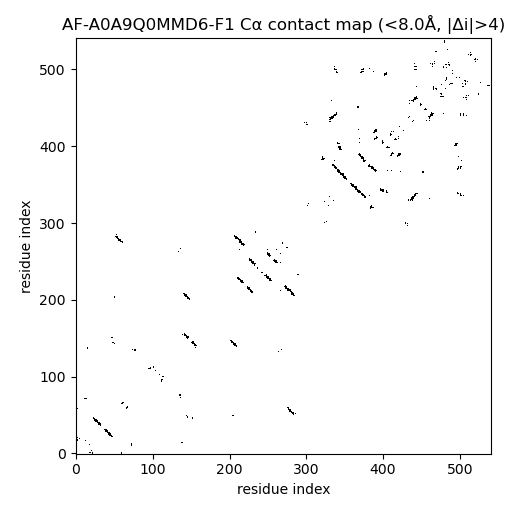 ? -11.789 -13.487 42.434 1.00 77.69 76 ARG A O 1
ATOM 611 N N . THR A 1 77 ? -11.347 -12.357 40.537 1.00 69.19 77 THR A N 1
ATOM 612 C CA . THR A 1 77 ? -11.911 -13.358 39.615 1.00 69.19 77 THR A CA 1
ATOM 613 C C . THR A 1 77 ? -11.105 -14.663 39.663 1.00 69.19 77 THR A C 1
ATOM 615 O O . THR A 1 77 ? -11.678 -15.750 39.681 1.00 69.19 77 THR A O 1
ATOM 618 N N . PHE A 1 78 ? -9.776 -14.570 39.803 1.00 64.19 78 PHE A N 1
ATOM 619 C CA . PHE A 1 78 ? -8.911 -15.742 39.990 1.00 64.19 78 PHE A CA 1
ATOM 620 C C . PHE A 1 78 ? -9.041 -16.387 41.386 1.00 64.19 78 PHE A C 1
ATOM 622 O O . PHE A 1 78 ? -8.987 -17.612 41.504 1.00 64.19 78 PHE A O 1
ATOM 629 N N . ALA A 1 79 ? -9.254 -15.600 42.447 1.00 59.28 79 ALA A N 1
ATOM 630 C CA . ALA A 1 79 ? -9.402 -16.112 43.819 1.00 59.28 79 ALA A CA 1
ATOM 631 C C . ALA A 1 79 ? -10.753 -16.812 44.089 1.00 59.28 79 ALA A C 1
ATOM 633 O O . ALA A 1 79 ? -10.855 -17.696 44.938 1.00 59.28 79 ALA A O 1
ATOM 634 N N . THR A 1 80 ? -11.805 -16.437 43.362 1.00 55.66 80 THR A N 1
ATOM 635 C CA . THR A 1 80 ? -13.121 -17.096 43.448 1.00 55.66 80 THR A CA 1
ATOM 636 C C . THR A 1 80 ? -13.150 -18.437 42.705 1.00 55.66 80 THR A C 1
ATOM 638 O O . THR A 1 80 ? -13.860 -19.355 43.116 1.00 55.66 80 THR A O 1
ATOM 641 N N . SER A 1 81 ? -12.310 -18.624 41.678 1.00 50.47 81 SER A N 1
ATOM 642 C CA . SER A 1 81 ? -12.119 -19.939 41.043 1.00 50.47 81 SER A CA 1
ATOM 643 C C . SER A 1 81 ? -11.378 -20.953 41.917 1.00 50.47 81 SER A C 1
ATOM 6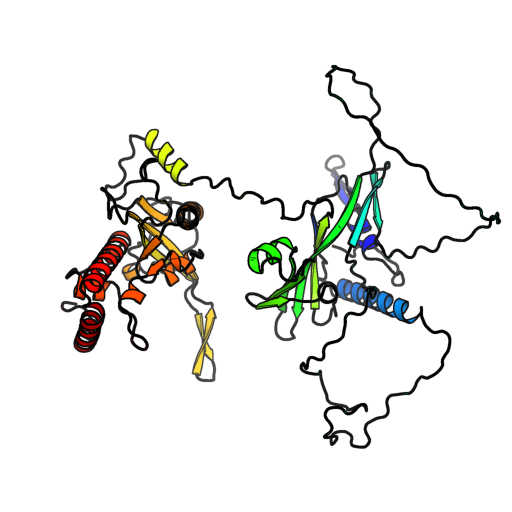45 O O . SER A 1 81 ? -11.613 -22.147 41.773 1.00 50.47 81 SER A O 1
ATOM 647 N N . SER A 1 82 ? -10.521 -20.518 42.847 1.00 44.75 82 SER A N 1
ATOM 648 C CA . SER A 1 82 ? -9.786 -21.427 43.740 1.00 44.75 82 SER A CA 1
ATOM 649 C C . SER A 1 82 ? -10.571 -21.847 44.989 1.00 44.75 82 SER A C 1
ATOM 651 O O . SER A 1 82 ? -10.061 -22.622 45.791 1.00 44.75 82 SER A O 1
ATOM 653 N N . THR A 1 83 ? -11.809 -21.371 45.163 1.00 38.25 83 THR A N 1
ATOM 654 C CA . THR A 1 83 ? -12.656 -21.663 46.337 1.00 38.25 83 THR A CA 1
ATOM 655 C C . THR A 1 83 ? -13.863 -22.564 46.043 1.00 38.25 83 THR A C 1
ATOM 657 O O . THR A 1 83 ? -14.651 -22.825 46.947 1.00 38.25 83 THR A O 1
ATOM 660 N N . SER A 1 84 ? -14.002 -23.102 44.821 1.00 38.88 84 SER A N 1
ATOM 661 C CA . SER A 1 84 ? -15.126 -23.983 44.431 1.00 38.88 84 SER A CA 1
ATOM 662 C C . SER A 1 84 ? -14.747 -25.428 44.067 1.00 38.88 84 SER A C 1
ATOM 664 O O . SER A 1 84 ? -15.550 -26.156 43.486 1.00 38.88 84 SER A O 1
ATOM 666 N N . SER A 1 85 ? -13.579 -25.898 44.503 1.00 35.97 85 SER A N 1
ATOM 667 C CA . SER A 1 85 ? -13.270 -27.329 44.584 1.00 35.97 85 SER A CA 1
ATOM 668 C C . SER A 1 85 ? -12.311 -27.587 45.747 1.00 35.97 85 SER A C 1
ATOM 670 O O . SER A 1 85 ? -11.267 -26.949 45.835 1.00 35.97 85 SER A O 1
ATOM 672 N N . ASP A 1 86 ? -12.697 -28.532 46.606 1.00 29.95 86 ASP A N 1
ATOM 673 C CA . ASP A 1 86 ? -11.932 -29.141 47.703 1.00 29.95 86 ASP A CA 1
ATOM 674 C C . ASP A 1 86 ? -11.900 -28.422 49.062 1.00 29.95 86 ASP A C 1
ATOM 676 O O . ASP A 1 86 ? -10.856 -28.102 49.627 1.00 29.95 86 ASP A O 1
ATOM 680 N N . ALA A 1 87 ? -13.069 -28.363 49.706 1.00 33.03 87 ALA A N 1
ATOM 681 C CA . ALA A 1 87 ? -13.132 -28.520 51.158 1.00 33.03 87 ALA A CA 1
ATOM 682 C C . ALA A 1 87 ? -12.969 -30.012 51.523 1.00 33.03 87 ALA A C 1
ATOM 684 O O . ALA A 1 87 ? -13.950 -30.687 51.817 1.00 33.03 87 ALA A O 1
ATOM 685 N N . ASN A 1 88 ? -11.738 -30.528 51.411 1.00 35.91 88 ASN A N 1
ATOM 686 C CA . ASN A 1 88 ? -11.174 -31.636 52.204 1.00 35.91 88 ASN A CA 1
ATOM 687 C C . ASN A 1 88 ? -9.786 -32.041 51.666 1.00 35.91 88 ASN A C 1
ATOM 689 O O . ASN A 1 88 ? -9.632 -33.068 51.018 1.00 35.91 88 ASN A O 1
ATOM 693 N N . SER A 1 89 ? -8.746 -31.263 51.967 1.00 28.39 89 SER A N 1
ATOM 694 C CA . SER A 1 89 ? -7.513 -31.803 52.563 1.00 28.39 89 SER A CA 1
ATOM 695 C C . SER A 1 89 ? -6.589 -30.654 52.959 1.00 28.39 89 SER A C 1
ATOM 697 O O . SER A 1 89 ? -6.199 -29.806 52.162 1.00 28.39 89 SER A O 1
ATOM 699 N N . THR A 1 90 ? -6.217 -30.618 54.229 1.00 38.72 90 THR A N 1
ATOM 700 C CA . THR A 1 90 ? -5.035 -29.895 54.680 1.00 38.72 90 THR A CA 1
ATOM 701 C C . THR A 1 90 ? -3.803 -30.628 54.154 1.00 38.72 90 THR A C 1
ATOM 703 O O . THR A 1 90 ? -3.484 -31.690 54.677 1.00 38.72 90 THR A O 1
ATOM 706 N N . ASN A 1 91 ? -3.112 -30.082 53.152 1.00 29.45 91 ASN A N 1
ATOM 707 C CA . ASN A 1 91 ? -1.713 -30.414 52.856 1.00 29.45 91 ASN A CA 1
ATOM 708 C C . ASN A 1 91 ? -1.010 -29.220 52.207 1.00 29.45 91 ASN A C 1
ATOM 710 O O . ASN A 1 91 ? -0.760 -29.158 51.006 1.00 29.45 91 ASN A O 1
ATOM 714 N N . ASN A 1 92 ? -0.671 -28.252 53.051 1.00 34.00 92 ASN A N 1
ATOM 715 C CA . ASN A 1 92 ? 0.272 -27.203 52.714 1.00 34.00 92 ASN A CA 1
ATOM 716 C C . ASN A 1 92 ? 1.685 -27.780 52.914 1.00 34.00 92 ASN A C 1
ATOM 718 O O . ASN A 1 92 ? 2.243 -27.694 54.007 1.00 34.00 92 ASN A O 1
ATOM 722 N N . THR A 1 93 ? 2.246 -28.442 51.899 1.00 36.25 93 THR A N 1
ATOM 723 C CA . THR A 1 93 ? 3.670 -28.816 51.928 1.00 36.25 93 THR A CA 1
ATOM 724 C C . THR A 1 93 ? 4.477 -27.712 51.249 1.00 36.25 93 THR A C 1
ATOM 726 O O . THR A 1 93 ? 4.364 -27.561 50.032 1.00 36.25 93 THR A O 1
ATOM 729 N N . PRO A 1 94 ? 5.302 -26.936 51.976 1.00 41.72 94 PRO A N 1
ATOM 730 C CA . PRO A 1 94 ? 6.200 -25.982 51.339 1.00 41.72 94 PRO A CA 1
ATOM 731 C C . PRO A 1 94 ? 7.191 -26.756 50.462 1.00 41.72 94 PRO A C 1
ATOM 733 O O . PRO A 1 94 ? 7.791 -27.738 50.913 1.00 41.72 94 PRO A O 1
ATOM 736 N N . MET A 1 95 ? 7.354 -26.345 49.201 1.00 52.94 95 MET A N 1
ATOM 737 C CA . MET A 1 95 ? 8.340 -26.957 48.310 1.00 52.94 95 MET A CA 1
ATOM 738 C C . MET A 1 95 ? 9.731 -26.822 48.936 1.00 52.94 95 MET A C 1
ATOM 740 O O . MET A 1 95 ? 10.213 -25.716 49.181 1.00 52.94 95 MET A O 1
ATOM 744 N N . LYS A 1 96 ? 10.357 -27.962 49.246 1.00 56.69 96 LYS A N 1
ATOM 745 C CA . LYS A 1 96 ? 11.653 -28.004 49.931 1.00 56.69 96 LYS A CA 1
ATOM 746 C C . LYS A 1 96 ? 12.747 -27.391 49.037 1.00 56.69 96 LYS A C 1
ATOM 748 O O . LYS A 1 96 ? 12.754 -27.657 47.834 1.00 56.69 96 LYS A O 1
ATOM 753 N N . PRO A 1 97 ? 13.688 -26.612 49.597 1.00 62.53 97 PRO A N 1
ATOM 754 C CA . PRO A 1 97 ? 14.824 -26.100 48.838 1.00 62.53 97 PRO A CA 1
ATOM 755 C C . PRO A 1 97 ? 15.724 -27.251 48.380 1.00 62.53 97 PRO A C 1
ATOM 757 O O . PRO A 1 97 ? 15.915 -28.237 49.099 1.00 62.53 97 PRO A O 1
ATOM 760 N N . CYS A 1 98 ? 16.277 -27.134 47.171 1.00 75.44 98 CYS A N 1
ATOM 761 C CA . CYS A 1 98 ? 17.174 -28.149 46.624 1.00 75.44 98 CYS A CA 1
ATOM 762 C C . CYS A 1 98 ? 18.411 -28.304 47.521 1.00 75.44 98 CYS A C 1
ATOM 764 O O . CYS A 1 98 ? 19.107 -27.326 47.788 1.00 75.44 98 CYS A O 1
ATOM 766 N N . ARG A 1 99 ? 18.742 -29.539 47.933 1.00 69.31 99 ARG A N 1
ATOM 767 C CA . ARG A 1 99 ? 19.923 -29.834 48.776 1.00 69.31 99 ARG A CA 1
ATOM 768 C C . ARG A 1 99 ? 21.241 -29.342 48.162 1.00 69.31 99 ARG A C 1
ATOM 770 O O . ARG A 1 99 ? 22.183 -29.062 48.894 1.00 69.31 99 ARG A O 1
ATOM 777 N N . TYR A 1 100 ? 21.301 -29.250 46.835 1.00 64.50 100 TYR A N 1
ATOM 778 C CA . TYR A 1 100 ? 22.485 -28.821 46.089 1.00 64.50 100 TYR A CA 1
ATOM 779 C C . TYR A 1 100 ? 22.466 -27.332 45.713 1.00 64.50 100 TYR A C 1
ATOM 781 O O . TYR A 1 100 ? 23.437 -26.853 45.132 1.00 64.50 100 TYR A O 1
ATOM 789 N N . GLY A 1 101 ? 21.397 -26.598 46.055 1.00 72.56 101 GLY A N 1
ATOM 790 C CA . GLY A 1 101 ? 21.270 -25.159 45.812 1.00 72.56 101 GLY A CA 1
ATOM 791 C C . GLY A 1 101 ? 21.665 -24.760 44.388 1.00 72.56 101 GLY A C 1
ATOM 792 O O . GLY A 1 101 ? 21.259 -25.397 43.420 1.00 72.56 101 GLY A O 1
ATOM 793 N N . LEU A 1 102 ? 22.509 -23.734 44.269 1.00 70.31 102 LEU A N 1
ATOM 794 C CA . LEU A 1 102 ? 23.011 -23.205 42.993 1.00 70.31 102 LEU A CA 1
ATOM 795 C C . LEU A 1 102 ? 23.881 -24.196 42.189 1.00 70.31 102 LEU A C 1
ATOM 797 O O . LEU A 1 102 ? 24.089 -23.984 41.000 1.00 70.31 102 LEU A O 1
ATOM 801 N N . ASN A 1 103 ? 24.336 -25.300 42.794 1.00 61.56 103 ASN A N 1
ATOM 802 C CA . ASN A 1 103 ? 25.175 -26.314 42.143 1.00 61.56 103 ASN A CA 1
ATOM 803 C C . ASN A 1 103 ? 24.359 -27.502 41.594 1.00 61.56 103 ASN A C 1
ATOM 805 O O . ASN A 1 103 ? 24.921 -28.547 41.259 1.00 61.56 103 ASN A O 1
ATOM 809 N N . CYS A 1 104 ? 23.028 -27.389 41.526 1.00 72.06 104 CYS A N 1
ATOM 810 C CA . CYS A 1 104 ? 22.178 -28.428 40.952 1.00 72.06 104 CYS A CA 1
ATOM 811 C C . CYS A 1 104 ? 22.300 -28.460 39.417 1.00 72.06 104 CYS A C 1
ATOM 813 O O . CYS A 1 104 ? 21.803 -27.576 38.726 1.00 72.06 104 CYS A O 1
ATOM 815 N N . SER A 1 105 ? 22.928 -29.506 38.873 1.00 71.19 105 SER A N 1
ATOM 816 C CA . SER A 1 105 ? 23.116 -29.697 37.424 1.00 71.19 105 SER A CA 1
ATOM 817 C C . SER A 1 105 ? 21.944 -30.395 36.717 1.00 71.19 105 SER A C 1
ATOM 819 O O . SER A 1 105 ? 21.986 -30.587 35.502 1.00 71.19 105 SER A O 1
ATOM 821 N N . ARG A 1 106 ? 20.890 -30.787 37.450 1.00 55.81 106 ARG A N 1
ATOM 822 C CA . ARG A 1 106 ? 19.710 -31.456 36.880 1.00 55.81 106 ARG A CA 1
ATOM 823 C C . ARG A 1 106 ? 18.740 -30.443 36.282 1.00 55.81 106 ARG A C 1
ATOM 825 O O . ARG A 1 106 ? 18.186 -29.603 36.989 1.00 55.81 106 ARG A O 1
ATOM 832 N N . VAL A 1 107 ? 18.522 -30.544 34.972 1.00 58.75 107 VAL A N 1
ATOM 833 C CA . VAL A 1 107 ? 17.624 -29.663 34.209 1.00 58.75 107 VAL A CA 1
ATOM 834 C C . VAL A 1 107 ? 16.152 -29.793 34.615 1.00 58.75 107 VAL A C 1
ATOM 836 O O . VAL A 1 107 ? 15.433 -28.799 34.532 1.00 58.75 107 VAL A O 1
ATOM 839 N N . ASP A 1 108 ? 15.762 -30.953 35.142 1.00 59.88 108 ASP A N 1
ATOM 840 C CA . ASP A 1 108 ? 14.419 -31.382 35.555 1.00 59.88 108 ASP A CA 1
ATOM 841 C C . ASP A 1 108 ? 14.202 -31.370 37.084 1.00 59.88 108 ASP A C 1
ATOM 843 O O . ASP A 1 108 ? 13.315 -32.036 37.615 1.00 59.88 108 ASP A O 1
ATOM 847 N N . CYS A 1 109 ? 15.021 -30.633 37.838 1.00 66.44 109 CYS A N 1
ATOM 848 C CA . CYS A 1 109 ? 14.930 -30.633 39.296 1.00 66.44 109 CYS A CA 1
ATOM 849 C C . CYS A 1 109 ? 13.628 -29.979 39.808 1.00 66.44 109 CYS A C 1
ATOM 851 O O . CYS A 1 109 ? 13.391 -28.793 39.590 1.00 66.44 109 CYS A O 1
ATOM 853 N N . HIS A 1 110 ? 12.826 -30.737 40.566 1.00 58.72 110 HIS A N 1
ATOM 854 C CA . HIS A 1 110 ? 11.539 -30.304 41.136 1.00 58.72 110 HIS A CA 1
ATOM 855 C C . HIS A 1 110 ? 11.641 -29.508 42.456 1.00 58.72 110 HIS A C 1
ATOM 857 O O . HIS A 1 110 ? 10.618 -29.183 43.053 1.00 58.72 110 HIS A O 1
ATOM 863 N N . PHE A 1 111 ? 12.848 -29.215 42.948 1.00 70.06 111 PHE A N 1
ATOM 864 C CA . PHE A 1 111 ? 13.069 -28.420 44.165 1.00 70.06 111 PHE A CA 1
ATOM 865 C C . PHE A 1 111 ? 13.375 -26.950 43.821 1.00 70.06 111 PHE A C 1
ATOM 867 O O . PHE A 1 111 ? 13.818 -26.642 42.717 1.00 70.06 111 PHE A O 1
ATOM 874 N N . THR A 1 112 ? 13.142 -26.020 44.749 1.00 69.25 112 THR A N 1
ATOM 875 C CA . THR A 1 112 ? 13.262 -24.570 44.492 1.00 69.25 112 THR A CA 1
ATOM 876 C C . THR A 1 112 ? 14.723 -24.084 44.444 1.00 69.25 112 THR A C 1
ATOM 878 O O . THR A 1 112 ? 15.560 -24.542 45.228 1.00 69.25 112 THR A O 1
ATOM 881 N N . HIS A 1 113 ? 15.023 -23.148 43.523 1.00 73.12 113 HIS A N 1
ATOM 882 C CA . HIS A 1 113 ? 16.347 -22.534 43.296 1.00 73.12 113 HIS A CA 1
ATOM 883 C C . HIS A 1 113 ? 16.230 -20.993 43.235 1.00 73.12 113 HIS A C 1
ATOM 885 O O . HIS A 1 113 ? 15.277 -20.517 42.620 1.00 73.12 113 HIS A O 1
ATOM 891 N N . PRO A 1 114 ? 17.172 -20.209 43.798 1.00 57.09 114 PRO A N 1
ATOM 892 C CA . PRO A 1 114 ? 17.036 -18.747 43.900 1.00 57.09 114 PRO A CA 1
ATOM 893 C C . PRO A 1 114 ? 17.079 -17.950 42.578 1.00 57.09 114 PRO A C 1
ATOM 895 O O . PRO A 1 114 ? 16.457 -16.896 42.522 1.00 57.09 114 PRO A O 1
ATOM 898 N N . ASP A 1 115 ? 17.753 -18.437 41.520 1.00 52.75 115 ASP A N 1
ATOM 899 C CA . ASP A 1 115 ? 18.129 -17.602 40.351 1.00 52.75 115 ASP A CA 1
ATOM 900 C C . ASP A 1 115 ? 17.695 -18.111 38.955 1.00 52.75 115 ASP A C 1
ATOM 902 O O . ASP A 1 115 ? 18.132 -17.582 37.931 1.00 52.75 115 ASP A O 1
ATOM 906 N N . ARG A 1 116 ? 16.803 -19.105 38.839 1.00 54.19 116 ARG A N 1
ATOM 907 C CA . ARG A 1 116 ? 16.235 -19.468 37.519 1.00 54.19 116 ARG A CA 1
ATOM 908 C C . ARG A 1 116 ? 15.060 -18.543 37.163 1.00 54.19 116 ARG A C 1
ATOM 910 O O . ARG A 1 116 ? 13.919 -18.841 37.504 1.00 54.19 116 ARG A O 1
ATOM 917 N N . LYS A 1 117 ? 15.323 -17.437 36.453 1.00 39.47 117 LYS A N 1
ATOM 918 C CA . LYS A 1 117 ? 14.279 -16.625 35.793 1.00 39.47 117 LYS A CA 1
ATOM 919 C C . LYS A 1 117 ? 13.869 -17.264 34.455 1.00 39.47 117 LYS A C 1
ATOM 921 O O . LYS A 1 117 ? 14.692 -17.332 33.552 1.00 39.47 117 LYS A O 1
ATOM 926 N N . SER A 1 118 ? 12.599 -17.684 34.389 1.00 32.56 118 SER A N 1
ATOM 927 C CA . SER A 1 118 ? 11.775 -18.130 33.241 1.00 32.56 118 SER A CA 1
ATOM 928 C C . SER A 1 118 ? 12.298 -19.276 32.349 1.00 32.56 118 SER A C 1
ATOM 930 O O . SER A 1 118 ? 13.435 -19.237 31.887 1.00 32.56 118 SER A O 1
ATOM 932 N N . PRO A 1 119 ? 11.473 -20.291 32.014 1.00 37.22 119 PRO A N 1
ATOM 933 C CA . PRO A 1 119 ? 11.871 -21.312 31.055 1.00 37.22 119 PRO A CA 1
ATOM 934 C C . PRO A 1 119 ? 11.627 -20.863 29.607 1.00 37.22 119 PRO A C 1
ATOM 936 O O . PRO A 1 119 ? 10.539 -20.425 29.238 1.00 37.22 119 PRO A O 1
ATOM 939 N N . ILE A 1 120 ? 12.660 -21.045 28.784 1.00 35.81 120 ILE A N 1
ATOM 940 C CA . ILE A 1 120 ? 12.567 -21.179 27.330 1.00 35.81 120 ILE A CA 1
ATOM 941 C C . ILE A 1 120 ? 11.793 -22.465 26.999 1.00 35.81 120 ILE A C 1
ATOM 943 O O . ILE A 1 120 ? 11.946 -23.492 27.659 1.00 35.81 120 ILE A O 1
ATOM 947 N N . SER A 1 121 ? 10.980 -22.355 25.948 1.00 37.53 121 SER A N 1
ATOM 948 C CA . SER A 1 121 ? 10.254 -23.394 25.217 1.00 37.53 121 SER A CA 1
ATOM 949 C C . SER A 1 121 ? 10.891 -24.790 25.229 1.00 37.53 121 SER A C 1
ATOM 951 O O . SER A 1 121 ? 12.035 -24.982 24.820 1.00 37.53 121 SER A O 1
ATOM 953 N N . SER A 1 122 ? 10.088 -25.793 25.577 1.00 32.31 122 SER A N 1
ATOM 954 C CA . SER A 1 122 ? 10.103 -27.071 24.864 1.00 32.31 122 SER A CA 1
ATOM 955 C C . SER A 1 122 ? 8.701 -27.675 24.870 1.00 32.31 122 SER A C 1
ATOM 957 O O . SER A 1 122 ? 8.051 -27.819 25.903 1.00 32.31 122 SER A O 1
ATOM 959 N N . ALA A 1 123 ? 8.228 -27.958 23.660 1.00 35.62 123 ALA A N 1
ATOM 960 C CA . ALA A 1 123 ? 6.957 -28.585 23.365 1.00 35.62 123 ALA A CA 1
ATOM 961 C C . ALA A 1 123 ? 6.888 -30.012 23.927 1.00 35.62 123 ALA A C 1
ATOM 963 O O . ALA A 1 123 ? 7.789 -30.814 23.686 1.00 35.62 123 ALA A O 1
ATOM 964 N N . ILE A 1 124 ? 5.774 -30.345 24.582 1.00 28.88 124 ILE A N 1
ATOM 965 C CA . ILE A 1 124 ? 5.257 -31.715 24.695 1.00 28.88 124 ILE A CA 1
ATOM 966 C C . ILE A 1 124 ? 3.738 -31.648 24.444 1.00 28.88 124 ILE A C 1
ATOM 968 O O . ILE A 1 124 ? 3.077 -30.760 24.989 1.00 28.88 124 ILE A O 1
ATOM 972 N N . PRO A 1 125 ? 3.177 -32.533 23.597 1.00 32.25 125 PRO A N 1
ATOM 973 C CA . PRO A 1 125 ? 1.783 -32.481 23.177 1.00 32.25 125 PRO A CA 1
ATOM 974 C C . PRO A 1 125 ? 0.858 -32.919 24.313 1.00 32.25 125 PRO A C 1
ATOM 976 O O . PRO A 1 125 ? 0.941 -34.048 24.794 1.00 32.25 125 PRO A O 1
ATOM 979 N N . ILE A 1 126 ? -0.055 -32.037 24.715 1.00 30.33 126 ILE A N 1
ATOM 980 C CA . ILE A 1 126 ? -1.158 -32.389 25.608 1.00 30.33 126 ILE A CA 1
ATOM 981 C C . ILE A 1 126 ? -2.408 -32.504 24.737 1.00 30.33 126 ILE A C 1
ATOM 983 O O . ILE A 1 126 ? -2.890 -31.526 24.168 1.00 30.33 126 ILE A O 1
ATOM 987 N N . THR A 1 127 ? -2.889 -33.739 24.608 1.00 26.56 127 THR A N 1
ATOM 988 C CA . THR A 1 127 ? -4.252 -34.105 24.197 1.00 26.56 127 THR A CA 1
ATOM 989 C C . THR A 1 127 ? -5.285 -33.102 24.720 1.00 26.56 127 THR A C 1
ATOM 991 O O . THR A 1 127 ? -5.186 -32.703 25.880 1.00 26.56 127 THR A O 1
ATOM 994 N N . PRO A 1 128 ? -6.284 -32.701 23.915 1.00 26.28 128 PRO A N 1
ATOM 995 C CA . PRO A 1 128 ? -7.162 -31.594 24.268 1.00 26.28 128 PRO A CA 1
ATOM 996 C C . PRO A 1 128 ? -7.939 -31.933 25.547 1.00 26.28 128 PRO A C 1
ATOM 998 O O . PRO A 1 128 ? -8.668 -32.929 25.560 1.00 26.28 128 PRO A O 1
ATOM 1001 N N . PRO A 1 129 ? -7.838 -31.127 26.620 1.00 27.39 129 PRO A N 1
ATOM 1002 C CA . PRO A 1 129 ? -8.832 -31.191 27.666 1.00 27.39 129 PRO A CA 1
ATOM 1003 C C . PRO A 1 129 ? -10.125 -30.642 27.064 1.00 27.39 129 PRO A C 1
ATOM 1005 O O . PRO A 1 129 ? -10.204 -29.493 26.630 1.00 27.39 129 PRO A O 1
ATOM 1008 N N . SER A 1 130 ? -11.137 -31.496 27.005 1.00 30.05 130 SER A N 1
ATOM 1009 C CA . SER A 1 130 ? -12.517 -31.119 26.734 1.00 30.05 130 SER A CA 1
ATOM 1010 C C . SER A 1 130 ? -12.930 -29.926 27.609 1.00 30.05 130 SER A C 1
ATOM 1012 O O . SER A 1 130 ? -12.867 -30.021 28.832 1.00 30.05 130 SER A O 1
ATOM 1014 N N . HIS A 1 131 ? -13.363 -28.832 26.974 1.00 33.44 131 HIS A N 1
ATOM 1015 C CA . HIS A 1 131 ? -14.143 -27.727 27.552 1.00 33.44 131 HIS A CA 1
ATOM 1016 C C . HIS A 1 131 ? -13.763 -27.294 28.984 1.00 33.44 131 HIS A C 1
ATOM 1018 O O . HIS A 1 131 ? -14.589 -27.331 29.896 1.00 33.44 131 HIS A O 1
ATOM 1024 N N . THR A 1 132 ? -12.530 -26.835 29.203 1.00 31.83 132 THR A N 1
ATOM 1025 C CA . THR A 1 132 ? -12.164 -26.170 30.462 1.00 31.83 132 THR A CA 1
ATOM 1026 C C . THR A 1 132 ? -12.530 -24.681 30.408 1.00 31.83 132 THR A C 1
ATOM 1028 O O . THR A 1 132 ? -11.995 -23.894 29.630 1.00 31.83 132 THR A O 1
ATOM 1031 N N . ARG A 1 133 ? -13.515 -24.321 31.236 1.00 44.31 133 ARG A N 1
ATOM 1032 C CA . ARG A 1 133 ? -14.082 -22.980 31.453 1.00 44.31 133 ARG A CA 1
ATOM 1033 C C . ARG A 1 133 ? -12.989 -21.947 31.779 1.00 44.31 133 ARG A C 1
ATOM 1035 O O . ARG A 1 133 ? -12.310 -22.087 32.794 1.00 44.31 133 ARG A O 1
ATOM 1042 N N . SER A 1 134 ? -12.831 -20.900 30.963 1.00 45.62 134 SER A N 1
ATOM 1043 C CA . SER A 1 134 ? -11.896 -19.800 31.244 1.00 45.62 134 SER A CA 1
ATOM 1044 C C . SER A 1 134 ? -12.567 -18.729 32.105 1.00 45.62 134 SER A C 1
ATOM 1046 O O . SER A 1 134 ? -13.412 -17.980 31.625 1.00 45.62 134 SER A O 1
ATOM 1048 N N . ASN A 1 135 ? -12.177 -18.643 33.376 1.00 57.88 135 ASN A N 1
ATOM 1049 C CA . ASN A 1 135 ? -12.686 -17.657 34.330 1.00 57.88 135 ASN A CA 1
ATOM 1050 C C . ASN A 1 135 ? -11.933 -16.316 34.178 1.00 57.88 135 ASN A C 1
ATOM 1052 O O . ASN A 1 135 ? -11.201 -15.888 35.069 1.00 57.88 135 ASN A O 1
ATOM 1056 N N . THR A 1 136 ? -12.018 -15.694 32.999 1.00 74.50 136 THR A N 1
ATOM 1057 C CA . THR A 1 136 ? -11.364 -14.409 32.703 1.00 74.50 136 THR A CA 1
ATOM 1058 C C . THR A 1 136 ? -12.313 -13.249 32.986 1.00 74.50 136 THR A C 1
ATOM 1060 O O . THR A 1 136 ? -13.501 -13.327 32.694 1.00 74.50 136 THR A O 1
ATOM 1063 N N . TRP A 1 137 ? -11.796 -12.145 33.541 1.00 87.88 137 TRP A N 1
ATOM 1064 C CA . TRP A 1 137 ? -12.615 -10.950 33.803 1.00 87.88 137 TRP A CA 1
ATOM 1065 C C . TRP A 1 137 ? -13.166 -10.330 32.506 1.00 87.88 137 TRP A C 1
ATOM 1067 O O . TRP A 1 137 ? -14.258 -9.770 32.501 1.00 87.88 137 TRP A O 1
ATOM 1077 N N . PHE A 1 138 ? -12.427 -10.477 31.401 1.00 91.19 138 PHE A N 1
ATOM 1078 C CA . PHE A 1 138 ? -12.895 -10.164 30.053 1.00 91.19 138 PHE A CA 1
ATOM 1079 C C . PHE A 1 138 ? -13.663 -11.365 29.481 1.00 91.19 138 PHE A C 1
ATOM 1081 O O . PHE A 1 138 ? -13.056 -12.431 29.321 1.00 91.19 138 PHE A O 1
ATOM 1088 N N . PRO A 1 139 ? -14.966 -11.226 29.189 1.00 92.25 139 PRO A N 1
ATOM 1089 C CA . PRO A 1 139 ? -15.756 -12.313 28.633 1.00 92.25 139 PRO A CA 1
ATOM 1090 C C . PRO A 1 139 ? -15.407 -12.553 27.159 1.00 92.25 139 PRO A C 1
ATOM 1092 O O . PRO A 1 139 ? -15.081 -11.625 26.427 1.00 92.25 139 PRO A O 1
ATOM 1095 N N . LEU A 1 140 ? -15.509 -13.799 26.700 1.00 92.69 140 LEU A N 1
ATOM 1096 C CA . LEU A 1 140 ? -15.407 -14.107 25.268 1.00 92.69 140 LEU A CA 1
ATOM 1097 C C . LEU A 1 140 ? -16.707 -13.789 24.523 1.00 92.69 140 LEU A C 1
ATOM 1099 O O . LEU A 1 140 ? -16.674 -13.494 23.329 1.00 92.69 140 LEU A O 1
ATOM 1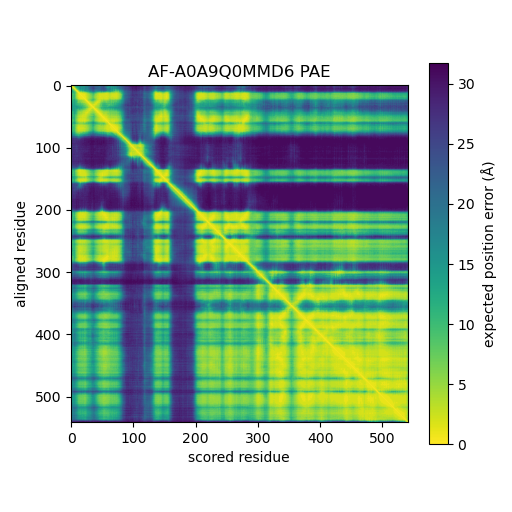103 N N . ASP A 1 141 ? -17.831 -13.823 25.235 1.00 93.50 141 ASP A N 1
ATOM 1104 C CA . ASP A 1 141 ? -19.156 -13.504 24.728 1.00 93.50 141 ASP A CA 1
ATOM 1105 C C . ASP A 1 141 ? -20.049 -12.863 25.797 1.00 93.50 141 ASP A C 1
ATOM 1107 O O . ASP A 1 141 ? -19.864 -13.051 27.003 1.00 93.50 141 ASP A O 1
ATOM 1111 N N . PHE A 1 142 ? -21.010 -12.066 25.342 1.00 95.12 142 PHE A N 1
ATOM 1112 C CA . PHE A 1 142 ? -22.092 -11.531 26.165 1.00 95.12 142 PHE A CA 1
ATOM 1113 C C . PHE A 1 142 ? -23.295 -11.179 25.288 1.00 95.12 142 PHE A C 1
ATOM 1115 O O . PHE A 1 142 ? -23.152 -10.917 24.094 1.00 95.12 142 PHE A O 1
ATOM 1122 N N . SER A 1 143 ? -24.480 -11.130 25.882 1.00 95.06 143 SER A N 1
ATOM 1123 C CA . SER A 1 143 ? -25.703 -10.660 25.238 1.00 95.06 143 SER A CA 1
ATOM 1124 C C . SER A 1 143 ? -26.055 -9.259 25.716 1.00 95.06 143 SER A C 1
ATOM 1126 O O . SER A 1 143 ? -25.948 -8.961 26.908 1.00 95.06 143 SER A O 1
ATOM 1128 N N . MET A 1 144 ? -26.503 -8.408 24.796 1.00 95.00 144 MET A N 1
ATOM 1129 C CA . MET A 1 144 ? -27.132 -7.128 25.115 1.00 95.00 144 MET A CA 1
ATOM 1130 C C . MET A 1 144 ? -28.601 -7.182 24.724 1.00 95.00 144 MET A C 1
ATOM 1132 O O . MET A 1 144 ? -28.934 -7.646 23.634 1.00 95.00 144 MET A O 1
ATOM 1136 N N . GLU A 1 145 ? -29.466 -6.668 25.588 1.00 94.56 145 GLU A N 1
ATOM 1137 C CA . GLU A 1 145 ? -30.895 -6.537 25.327 1.00 94.56 145 GLU A CA 1
ATOM 1138 C C . GLU A 1 145 ? -31.371 -5.139 25.718 1.00 94.56 145 GLU A C 1
ATOM 1140 O O . GLU A 1 145 ? -31.023 -4.635 26.785 1.00 94.56 145 GLU A O 1
ATOM 1145 N N . ILE A 1 146 ? -32.148 -4.508 24.838 1.00 93.19 146 ILE A N 1
ATOM 1146 C CA . ILE A 1 146 ? -32.921 -3.307 25.159 1.00 93.19 146 ILE A CA 1
ATOM 1147 C C . ILE A 1 146 ? -34.354 -3.770 25.394 1.00 93.19 146 ILE A C 1
ATOM 1149 O O . ILE A 1 146 ? -34.997 -4.288 24.471 1.00 93.19 146 ILE A O 1
ATOM 1153 N N . ASP A 1 147 ? -34.819 -3.626 26.633 1.00 87.50 147 ASP A N 1
ATOM 1154 C CA . ASP A 1 147 ? -36.166 -4.033 27.019 1.00 87.50 147 ASP A CA 1
ATOM 1155 C C . ASP A 1 147 ? -37.238 -3.007 26.608 1.00 87.50 147 ASP A C 1
ATOM 1157 O O . ASP A 1 147 ? -36.953 -1.955 26.029 1.00 87.50 147 ASP A O 1
ATOM 1161 N N . GLU A 1 148 ? -38.504 -3.321 26.891 1.00 85.00 148 GLU A N 1
ATOM 1162 C CA . GLU A 1 148 ? -39.653 -2.475 26.539 1.00 85.00 148 GLU A CA 1
ATOM 1163 C C . GLU A 1 148 ? -39.608 -1.085 27.203 1.00 85.00 148 GLU A C 1
ATOM 1165 O O . GLU A 1 148 ? -40.177 -0.130 26.673 1.00 85.00 148 GLU A O 1
ATOM 1170 N N . ASN A 1 149 ? -38.886 -0.944 28.321 1.00 83.81 149 ASN A N 1
ATOM 1171 C CA . ASN A 1 149 ? -38.697 0.322 29.029 1.00 83.81 149 ASN A CA 1
ATOM 1172 C C . ASN A 1 149 ? -37.490 1.116 28.501 1.00 83.81 149 ASN A C 1
ATOM 1174 O O . ASN A 1 149 ? -37.125 2.137 29.085 1.00 83.81 149 ASN A O 1
ATOM 1178 N N . SER A 1 150 ? -36.876 0.674 27.395 1.00 82.69 150 SER A N 1
ATOM 1179 C CA . SER A 1 150 ? -35.612 1.207 26.870 1.00 82.69 150 SER A CA 1
ATOM 1180 C C . SER A 1 150 ? -34.439 1.075 27.850 1.00 82.69 150 SER A C 1
ATOM 1182 O O . SER A 1 150 ? -33.471 1.836 27.766 1.00 82.69 150 SER A O 1
ATOM 1184 N N . GLU A 1 151 ? -34.498 0.115 28.779 1.00 87.62 151 GLU A N 1
ATOM 1185 C CA . GLU A 1 151 ? -33.390 -0.171 29.681 1.00 87.62 151 GLU A CA 1
ATOM 1186 C C . GLU A 1 151 ? -32.431 -1.182 29.043 1.00 87.62 151 GLU A C 1
ATOM 1188 O O . GLU A 1 151 ? -32.832 -2.224 28.519 1.00 87.62 151 GLU A O 1
ATOM 1193 N N . LEU A 1 152 ? -31.134 -0.878 29.106 1.00 91.94 152 LEU A N 1
ATOM 1194 C CA . LEU A 1 152 ? -30.085 -1.762 28.619 1.00 91.94 152 LEU A CA 1
ATOM 1195 C C . LEU A 1 152 ? -29.743 -2.830 29.667 1.00 91.94 152 LEU A C 1
ATOM 1197 O O . LEU A 1 152 ? -29.333 -2.516 30.791 1.00 91.94 152 LEU A O 1
ATOM 1201 N N . LYS A 1 153 ? -29.817 -4.098 29.271 1.00 92.44 153 LYS A N 1
ATOM 1202 C CA . LYS A 1 153 ? -29.317 -5.251 30.029 1.00 92.44 153 LYS A CA 1
ATOM 1203 C C . LYS A 1 153 ? -28.128 -5.858 29.299 1.00 92.44 153 LYS A C 1
ATOM 1205 O O . LYS A 1 153 ? -28.149 -5.994 28.078 1.00 92.44 153 LYS A O 1
ATOM 1210 N N . ILE A 1 154 ? -27.074 -6.175 30.048 1.00 94.00 154 ILE A N 1
ATOM 1211 C CA . ILE A 1 154 ? -25.872 -6.826 29.524 1.00 94.00 154 ILE A CA 1
ATOM 1212 C C . ILE A 1 154 ? -25.559 -8.008 30.423 1.00 94.00 154 ILE A C 1
ATOM 1214 O O . ILE A 1 154 ? -25.259 -7.830 31.604 1.00 94.00 154 ILE A O 1
ATOM 1218 N N . GLU A 1 155 ? -25.599 -9.200 29.848 1.00 91.06 155 GLU A N 1
ATOM 1219 C CA . GLU A 1 155 ? -25.382 -10.449 30.564 1.00 91.06 155 GLU A CA 1
ATOM 1220 C C . GLU A 1 155 ? -24.288 -11.239 29.860 1.00 91.06 155 GLU A C 1
ATOM 1222 O O . GLU A 1 155 ? -24.315 -11.431 28.648 1.00 91.06 155 GLU A O 1
ATOM 1227 N N . SER A 1 156 ? -23.308 -11.706 30.626 1.00 84.44 156 SER A N 1
ATOM 1228 C CA . SER A 1 156 ? -22.405 -12.747 30.139 1.00 84.44 156 SER A CA 1
ATOM 1229 C C . SER A 1 156 ? -22.962 -14.103 30.540 1.00 84.44 156 SER A C 1
ATOM 1231 O O . SER A 1 156 ? -23.598 -14.231 31.592 1.00 84.44 156 SER A O 1
ATOM 1233 N N . SER A 1 157 ? -22.599 -15.129 29.777 1.00 62.78 157 SER A N 1
ATOM 1234 C CA . SER A 1 157 ? -22.819 -16.553 30.070 1.00 62.78 157 SER A CA 1
ATOM 1235 C C . SER A 1 157 ? -22.283 -17.008 31.450 1.00 62.78 157 SER A C 1
ATOM 1237 O O . SER A 1 157 ? -22.438 -18.167 31.832 1.00 62.78 157 SER A O 1
ATOM 1239 N N . HIS A 1 158 ? -21.639 -16.105 32.204 1.00 55.69 158 HIS A N 1
ATOM 1240 C CA . HIS A 1 158 ? -20.997 -16.311 33.501 1.00 55.69 158 HIS A CA 1
ATOM 1241 C C . HIS A 1 158 ? -21.555 -15.442 34.644 1.00 55.69 158 HIS A C 1
ATOM 1243 O O . HIS A 1 158 ? -20.905 -15.310 35.683 1.00 55.69 158 HIS A O 1
ATOM 1249 N N . SER A 1 159 ? -22.754 -14.870 34.521 1.00 35.44 159 SER A N 1
ATOM 1250 C CA . SER A 1 159 ? -23.408 -14.225 35.668 1.00 35.44 159 SER A CA 1
ATOM 1251 C C . SER A 1 159 ? -23.939 -15.276 36.659 1.00 35.44 159 SER A C 1
ATOM 1253 O O . SER A 1 159 ? -25.046 -15.789 36.549 1.00 35.44 159 SER A O 1
ATOM 1255 N N . CYS A 1 160 ? -23.118 -15.628 37.654 1.00 29.06 160 CYS A N 1
ATOM 1256 C CA . CYS A 1 160 ? -23.598 -16.262 38.882 1.00 29.06 160 CYS A CA 1
ATOM 1257 C C . CYS A 1 160 ? -24.460 -15.256 39.660 1.00 29.06 160 CYS A C 1
ATOM 1259 O O . CYS A 1 160 ? -23.959 -14.570 40.550 1.00 29.06 160 CYS A O 1
ATOM 1261 N N . GLU A 1 161 ? -25.752 -15.188 39.354 1.00 26.34 161 GLU A N 1
ATOM 1262 C CA . GLU A 1 161 ? -26.752 -14.704 40.303 1.00 26.34 161 GLU A CA 1
ATOM 1263 C C . GLU A 1 161 ? -27.353 -15.912 41.029 1.00 26.34 161 GLU A C 1
ATOM 1265 O O . GLU A 1 161 ? -27.987 -16.776 40.429 1.00 26.34 161 GLU A O 1
ATOM 1270 N N . LEU A 1 162 ? -27.110 -16.003 42.339 1.00 24.39 162 LEU A N 1
ATOM 1271 C CA . LEU A 1 162 ? -27.837 -16.909 43.226 1.00 24.39 162 LEU A CA 1
ATOM 1272 C C . LEU A 1 162 ? -29.239 -16.321 43.461 1.00 24.39 162 LEU A C 1
ATOM 1274 O O . LEU A 1 162 ? -29.324 -15.246 44.060 1.00 24.39 162 LEU A O 1
ATOM 1278 N N . PRO A 1 163 ? -30.341 -16.998 43.088 1.00 27.22 163 PRO A N 1
ATOM 1279 C CA . PRO A 1 163 ? -31.664 -16.589 43.529 1.00 27.22 163 PRO A CA 1
ATOM 1280 C C . PRO A 1 163 ? -31.823 -16.938 45.010 1.00 27.22 163 PRO A C 1
ATOM 1282 O O . PRO A 1 163 ? -31.596 -18.076 45.432 1.00 27.22 163 PRO A O 1
ATOM 1285 N N . SER A 1 164 ? -32.241 -15.959 45.806 1.00 23.36 164 SER A N 1
ATOM 1286 C CA . SER A 1 164 ? -32.688 -16.160 47.179 1.00 23.36 164 SER A CA 1
ATOM 1287 C C . SER A 1 164 ? -33.874 -17.131 47.200 1.00 23.36 164 SER A C 1
ATOM 1289 O O . SER A 1 164 ? -34.951 -16.860 46.670 1.00 23.36 164 SER A O 1
ATOM 1291 N N . MET A 1 165 ? -33.679 -18.301 47.810 1.00 24.53 165 MET A N 1
ATOM 1292 C CA . MET A 1 165 ? -34.752 -19.272 47.995 1.00 24.53 165 MET A CA 1
ATOM 1293 C C . MET A 1 165 ? -35.756 -18.771 49.036 1.00 24.53 165 MET A C 1
ATOM 1295 O O . MET A 1 165 ? -35.508 -18.826 50.240 1.00 24.53 165 MET A O 1
ATOM 1299 N N . ALA A 1 166 ? -36.926 -18.350 48.560 1.00 24.70 166 ALA A N 1
ATOM 1300 C CA . ALA A 1 166 ? -38.167 -18.430 49.313 1.00 24.70 166 ALA A CA 1
ATOM 1301 C C . ALA A 1 166 ? -38.946 -19.672 48.847 1.00 24.70 166 ALA A C 1
ATOM 1303 O O . ALA A 1 166 ? -39.232 -19.847 47.666 1.00 24.70 166 ALA A O 1
ATOM 1304 N N . ASN A 1 167 ? -39.246 -20.536 49.818 1.00 24.72 167 ASN A N 1
ATOM 1305 C CA . ASN A 1 167 ? -40.034 -21.767 49.746 1.00 24.72 167 ASN A CA 1
ATOM 1306 C C . ASN A 1 167 ? -41.193 -21.766 48.734 1.00 24.72 167 ASN A C 1
ATOM 1308 O O . ASN A 1 167 ? -42.058 -20.893 48.812 1.00 24.72 167 ASN A O 1
ATOM 1312 N N . LYS A 1 168 ? -41.319 -22.863 47.965 1.00 26.84 168 LYS A N 1
ATOM 1313 C CA . LYS A 1 168 ? -42.583 -23.616 47.799 1.00 26.84 168 LYS A CA 1
ATOM 1314 C C . LYS A 1 168 ? -42.381 -24.978 47.106 1.00 26.84 168 LYS A C 1
ATOM 1316 O O . LYS A 1 168 ? -42.184 -25.065 45.906 1.00 26.84 168 LYS A O 1
ATOM 1321 N N . GLN A 1 169 ? -42.414 -26.006 47.955 1.00 25.06 169 GLN A N 1
ATOM 1322 C CA . GLN A 1 169 ? -43.081 -27.315 47.849 1.00 25.06 169 GLN A CA 1
ATOM 1323 C C . GLN A 1 169 ? -43.147 -28.075 46.505 1.00 25.06 169 GLN A C 1
ATOM 1325 O O . GLN A 1 169 ? -43.849 -27.702 45.574 1.00 25.06 169 GLN A O 1
ATOM 1330 N N . ASN A 1 170 ? -42.489 -29.240 46.549 1.00 22.44 170 ASN A N 1
ATOM 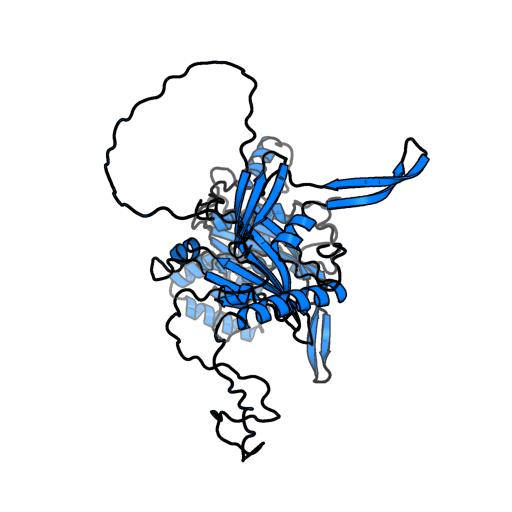1331 C CA . ASN A 1 170 ? -42.730 -30.527 45.886 1.00 22.44 170 ASN A CA 1
ATOM 1332 C C . ASN A 1 170 ? -44.073 -30.730 45.155 1.00 22.44 170 ASN A C 1
ATOM 1334 O O . ASN A 1 170 ? -45.130 -30.665 45.778 1.00 22.44 170 ASN A O 1
ATOM 1338 N N . HIS A 1 171 ? -43.996 -31.218 43.911 1.00 24.88 171 HIS A N 1
ATOM 1339 C CA . HIS A 1 171 ? -44.769 -32.389 43.481 1.00 24.88 171 HIS A CA 1
ATOM 1340 C C . HIS A 1 171 ? -44.073 -33.133 42.326 1.00 24.88 171 HIS A C 1
ATOM 1342 O O . HIS A 1 171 ? -43.453 -32.531 41.452 1.00 24.88 171 HIS A O 1
ATOM 1348 N N . GLU A 1 172 ? -44.137 -34.460 42.397 1.00 23.81 172 GLU A N 1
ATOM 1349 C CA . GLU A 1 172 ? -43.407 -35.454 41.608 1.00 23.81 172 GLU A CA 1
ATOM 1350 C C . GLU A 1 172 ? -43.875 -35.613 40.145 1.00 23.81 172 GLU A C 1
ATOM 1352 O O . GLU A 1 172 ? -45.062 -35.617 39.842 1.00 23.81 172 GLU A O 1
ATOM 1357 N N . ILE A 1 173 ? -42.884 -35.791 39.263 1.00 22.75 173 ILE A N 1
ATOM 1358 C CA . ILE A 1 173 ? -42.719 -36.787 38.179 1.00 22.75 173 ILE A CA 1
ATOM 1359 C C . ILE A 1 173 ? -43.989 -37.452 37.583 1.00 22.75 173 ILE A C 1
ATOM 1361 O O . ILE A 1 173 ? -44.534 -38.365 38.190 1.00 22.75 173 ILE A O 1
ATOM 1365 N N . SER A 1 174 ? -44.253 -37.220 36.283 1.00 23.11 174 SER A N 1
ATOM 1366 C CA . SER A 1 174 ? -44.211 -38.298 35.265 1.00 23.11 174 SER A CA 1
ATOM 1367 C C . SER A 1 174 ? -44.125 -37.804 33.811 1.00 23.11 174 SER A C 1
ATOM 1369 O O . SER A 1 174 ? -44.992 -37.084 33.319 1.00 23.11 174 SER A O 1
ATOM 1371 N N . LYS A 1 175 ? -43.069 -38.271 33.142 1.00 23.94 175 LYS A N 1
ATOM 1372 C CA . LYS A 1 175 ? -42.926 -38.607 31.715 1.00 23.94 175 LYS A CA 1
ATOM 1373 C C . LYS A 1 175 ? -44.250 -38.728 30.938 1.00 23.94 175 LYS A C 1
ATOM 1375 O O . LYS A 1 175 ? -45.119 -39.475 31.362 1.00 23.94 175 LYS A O 1
ATOM 1380 N N . ASP A 1 176 ? -44.345 -38.122 29.755 1.00 23.02 176 ASP A N 1
ATOM 1381 C CA . ASP A 1 176 ? -44.098 -38.864 28.511 1.00 23.02 176 ASP A CA 1
ATOM 1382 C C . ASP A 1 176 ? -44.108 -37.974 27.260 1.00 23.02 176 ASP A C 1
ATOM 1384 O O . ASP A 1 176 ? -44.716 -36.909 27.195 1.00 23.02 176 ASP A O 1
ATOM 1388 N N . VAL A 1 177 ? -43.335 -38.440 26.285 1.00 25.30 177 VAL A N 1
ATOM 1389 C CA . VAL A 1 177 ? -42.897 -37.777 25.059 1.00 25.30 177 VAL A CA 1
ATOM 1390 C C . VAL A 1 177 ? -43.784 -38.177 23.871 1.00 25.30 177 VAL A C 1
ATOM 1392 O O . VAL A 1 177 ? -44.233 -39.314 23.771 1.00 25.30 177 VAL A O 1
ATOM 1395 N N . SER A 1 178 ? -43.875 -37.262 22.898 1.00 22.59 178 SER A N 1
ATOM 1396 C CA . SER A 1 178 ? -44.078 -37.460 21.444 1.00 22.59 178 SER A CA 1
ATOM 1397 C C . SER A 1 178 ? -45.476 -37.680 20.844 1.00 22.59 178 SER A C 1
ATOM 1399 O O . SER A 1 178 ? -46.144 -38.679 21.092 1.00 22.59 178 SER A O 1
ATOM 1401 N N . LYS A 1 179 ? -45.810 -36.788 19.893 1.00 24.69 179 LYS A N 1
ATOM 1402 C CA . LYS A 1 179 ? -46.165 -37.048 18.471 1.00 24.69 179 LYS A CA 1
ATOM 1403 C C . LYS A 1 179 ? -46.331 -35.682 17.764 1.00 24.69 179 LYS A C 1
ATOM 1405 O O . LYS A 1 179 ? -47.063 -34.850 18.275 1.00 24.69 179 LYS A O 1
ATOM 1410 N N . LEU A 1 180 ? -45.469 -35.272 16.823 1.00 24.25 180 LEU A N 1
ATOM 1411 C CA . LEU A 1 180 ? -45.294 -35.651 15.400 1.00 24.25 180 LEU A CA 1
ATOM 1412 C C . LEU A 1 180 ? -46.327 -35.052 14.418 1.00 24.25 180 LEU A C 1
ATOM 1414 O O . LEU A 1 180 ? -47.523 -35.150 14.656 1.00 24.25 180 LEU A O 1
ATOM 1418 N N . GLN A 1 181 ? -45.774 -34.589 13.279 1.00 22.28 181 GLN A N 1
ATOM 1419 C CA . GLN A 1 181 ? -46.346 -34.248 11.952 1.00 22.28 181 GLN A CA 1
ATOM 1420 C C . GLN A 1 181 ? -46.918 -32.830 11.774 1.00 22.28 181 GLN A C 1
ATOM 1422 O O . GLN A 1 181 ? -47.814 -32.430 12.502 1.00 22.28 181 GLN A O 1
ATOM 1427 N N . ILE A 1 182 ? -46.324 -31.941 10.956 1.00 26.34 182 ILE A N 1
ATOM 1428 C CA . ILE A 1 182 ? -45.993 -31.951 9.501 1.00 26.34 182 ILE A CA 1
ATOM 1429 C C . ILE A 1 182 ? -47.255 -31.967 8.621 1.00 26.34 182 ILE A C 1
ATOM 1431 O O . ILE A 1 182 ? -47.912 -32.997 8.540 1.00 26.34 182 ILE A O 1
ATOM 1435 N N . ASP A 1 183 ? -47.582 -30.830 7.989 1.00 23.08 183 ASP A N 1
ATOM 1436 C CA . ASP A 1 183 ? -47.555 -30.607 6.522 1.00 23.08 183 ASP A CA 1
ATOM 1437 C C . ASP A 1 183 ? -48.424 -29.410 6.090 1.00 23.08 183 ASP A C 1
ATOM 1439 O O . ASP A 1 183 ? -49.498 -29.183 6.640 1.00 23.08 183 ASP A O 1
ATOM 1443 N N . GLY A 1 184 ? -48.001 -28.706 5.029 1.00 23.98 184 GLY A N 1
ATOM 1444 C CA . GLY A 1 184 ? -48.946 -28.013 4.140 1.00 23.98 184 GLY A CA 1
ATOM 1445 C C . GLY A 1 184 ? -48.562 -26.610 3.670 1.00 23.98 184 GLY A C 1
ATOM 1446 O O . GLY A 1 184 ? -48.837 -25.621 4.332 1.00 23.98 184 GLY A O 1
ATOM 1447 N N . VAL A 1 185 ? -47.985 -26.540 2.472 1.00 25.03 185 VAL A N 1
ATOM 1448 C CA . VAL A 1 185 ? -47.589 -25.341 1.710 1.00 25.03 185 VAL A CA 1
ATOM 1449 C C . VAL A 1 185 ? -48.780 -24.701 0.965 1.00 25.03 185 VAL A C 1
ATOM 1451 O O . VAL A 1 185 ? -49.632 -25.445 0.480 1.00 25.03 185 VAL A O 1
ATOM 1454 N N . LYS A 1 186 ? -48.712 -23.366 0.751 1.00 25.80 186 LYS A N 1
ATOM 1455 C CA . LYS A 1 186 ? -49.155 -22.521 -0.411 1.00 25.80 186 LYS A CA 1
ATOM 1456 C C . LYS A 1 186 ? -50.069 -21.332 -0.011 1.00 25.80 186 LYS A C 1
ATOM 1458 O O . LYS A 1 186 ? -50.724 -21.416 1.017 1.00 25.80 186 LYS A O 1
ATOM 1463 N N . PRO A 1 187 ? -50.254 -20.304 -0.870 1.00 25.56 187 PRO A N 1
ATOM 1464 C CA . PRO A 1 187 ? -49.278 -19.358 -1.421 1.00 25.56 187 PRO A CA 1
ATOM 1465 C C . PRO A 1 187 ? -49.744 -17.885 -1.230 1.00 25.56 187 PRO A C 1
ATOM 1467 O O . PRO A 1 187 ? -50.814 -17.617 -0.699 1.00 25.56 187 PRO A O 1
ATOM 1470 N N . PHE A 1 188 ? -48.918 -16.940 -1.680 1.00 26.69 188 PHE A N 1
ATOM 1471 C CA . PHE A 1 188 ? -49.163 -15.491 -1.761 1.00 26.69 188 PHE A CA 1
ATOM 1472 C C . PHE A 1 188 ? -50.517 -15.087 -2.380 1.00 26.69 188 PHE A C 1
ATOM 1474 O O . PHE A 1 188 ? -50.783 -15.475 -3.515 1.00 26.69 188 PHE A O 1
ATOM 1481 N N . GLU A 1 189 ? -51.240 -14.171 -1.722 1.00 24.12 189 GLU A N 1
ATOM 1482 C CA . GLU A 1 189 ? -52.095 -13.155 -2.358 1.00 24.12 189 GLU A CA 1
ATOM 1483 C C . GLU A 1 189 ? -51.952 -11.813 -1.616 1.00 24.12 189 GLU A C 1
ATOM 1485 O O . GLU A 1 189 ? -51.799 -11.766 -0.395 1.00 24.12 189 GLU A O 1
ATOM 1490 N N . ASN A 1 190 ? -51.926 -10.731 -2.395 1.00 29.47 190 ASN A N 1
ATOM 1491 C CA . ASN A 1 190 ? -51.798 -9.347 -1.949 1.00 29.47 190 ASN A CA 1
ATOM 1492 C C . ASN A 1 190 ? -53.159 -8.817 -1.487 1.00 29.47 190 ASN A C 1
ATOM 1494 O O . ASN A 1 190 ? -54.095 -8.863 -2.278 1.00 29.47 190 ASN A O 1
ATOM 1498 N N . GLU A 1 191 ? -53.234 -8.185 -0.315 1.00 25.84 191 GLU A N 1
ATOM 1499 C CA . GLU A 1 191 ? -54.271 -7.186 -0.042 1.00 25.84 191 GLU A CA 1
ATOM 1500 C C . GLU A 1 191 ? -53.725 -5.985 0.731 1.00 25.84 191 GLU A C 1
ATOM 1502 O O . GLU A 1 191 ? -52.811 -6.057 1.554 1.00 25.84 191 GLU A O 1
ATOM 1507 N N . GLU A 1 192 ? -54.294 -4.854 0.354 1.00 23.45 192 GLU A N 1
ATOM 1508 C CA . GLU A 1 192 ? -53.905 -3.486 0.617 1.00 23.45 192 GLU A CA 1
ATOM 1509 C C . GLU A 1 192 ? -54.539 -2.971 1.927 1.00 23.45 192 GLU A C 1
ATOM 1511 O O . GLU A 1 192 ? -55.692 -3.254 2.227 1.00 23.45 192 GLU A O 1
ATOM 1516 N N . VAL A 1 193 ? -53.774 -2.140 2.644 1.00 32.38 193 VAL A N 1
ATOM 1517 C CA . VAL A 1 193 ? -54.175 -1.117 3.636 1.00 32.38 193 VAL A CA 1
ATOM 1518 C C . VAL A 1 193 ? -54.965 -1.562 4.883 1.00 32.38 193 VAL A C 1
ATOM 1520 O O . VAL A 1 193 ? -56.154 -1.841 4.824 1.00 32.38 193 VAL A O 1
ATOM 1523 N N . ASN A 1 194 ? -54.357 -1.406 6.069 1.00 24.28 194 ASN A N 1
ATOM 1524 C CA . ASN A 1 194 ? -55.008 -0.695 7.180 1.00 24.28 194 ASN A CA 1
ATOM 1525 C C . ASN A 1 194 ? -54.013 -0.246 8.256 1.00 24.28 194 ASN A C 1
ATOM 1527 O O . ASN A 1 194 ? -53.317 -1.037 8.889 1.00 24.28 194 ASN A O 1
ATOM 1531 N N . ALA A 1 195 ? -53.981 1.069 8.468 1.00 36.53 195 ALA A N 1
ATOM 1532 C CA . ALA A 1 195 ? -53.340 1.701 9.603 1.00 36.53 195 ALA A CA 1
ATOM 1533 C C . ALA A 1 195 ? -54.148 1.396 10.871 1.00 36.53 195 ALA A C 1
ATOM 1535 O O . ALA A 1 195 ? -55.227 1.944 11.082 1.00 36.53 195 ALA A O 1
ATOM 1536 N N . THR A 1 196 ? -53.591 0.562 11.743 1.00 26.42 196 THR A N 1
ATOM 1537 C CA . THR A 1 196 ? -54.007 0.466 13.143 1.00 26.42 196 THR A CA 1
ATOM 1538 C C . THR A 1 196 ? -52.794 0.646 14.036 1.00 26.42 196 THR A C 1
ATOM 1540 O O . THR A 1 196 ? -51.838 -0.126 13.998 1.00 26.42 196 THR A O 1
ATOM 1543 N N . ALA A 1 197 ? -52.855 1.714 14.827 1.00 39.94 197 ALA A N 1
ATOM 1544 C CA . ALA A 1 197 ? -51.957 2.011 15.923 1.00 39.94 197 ALA A CA 1
ATOM 1545 C C . ALA A 1 197 ? -51.894 0.835 16.910 1.00 39.94 197 ALA A C 1
ATOM 1547 O O . ALA A 1 197 ? -52.922 0.324 17.351 1.00 39.94 197 ALA A O 1
ATOM 1548 N N . GLY A 1 198 ? -50.672 0.429 17.252 1.00 30.14 198 GLY A N 1
ATOM 1549 C CA . GLY A 1 198 ? -50.400 -0.658 18.189 1.00 30.14 198 GLY A CA 1
ATOM 1550 C C . GLY A 1 198 ? -49.012 -1.258 17.987 1.00 30.14 198 GLY A C 1
ATOM 1551 O O . GLY A 1 198 ? -48.878 -2.471 17.863 1.00 30.14 198 GLY A O 1
ATOM 1552 N N . GLY A 1 199 ? -47.976 -0.419 17.886 1.00 32.94 199 GLY A N 1
ATOM 1553 C CA . GLY A 1 199 ? -46.599 -0.897 17.789 1.00 32.94 199 GLY A CA 1
ATOM 1554 C C . GLY A 1 199 ? -46.164 -1.518 19.113 1.00 32.94 199 GLY A C 1
ATOM 1555 O O . GLY A 1 199 ? -45.784 -0.794 20.029 1.00 32.94 199 GLY A O 1
ATOM 1556 N N . LYS A 1 200 ? -46.220 -2.849 19.223 1.00 40.56 200 LYS A N 1
ATOM 1557 C CA . LYS A 1 200 ? -45.449 -3.579 20.234 1.00 40.56 200 LYS A CA 1
ATOM 1558 C C . LYS A 1 200 ? -43.974 -3.280 19.974 1.00 40.56 200 LYS A C 1
ATOM 1560 O O . LYS A 1 200 ? -43.458 -3.608 18.907 1.00 40.56 200 LYS A O 1
ATOM 1565 N N . ILE A 1 201 ? -43.319 -2.613 20.918 1.00 48.50 201 ILE A N 1
ATOM 1566 C CA . ILE A 1 201 ? -41.869 -2.434 20.903 1.00 48.50 201 ILE A CA 1
ATOM 1567 C C . ILE A 1 201 ? -41.282 -3.829 21.134 1.00 48.50 201 ILE A C 1
ATOM 1569 O O . ILE A 1 201 ? -41.266 -4.317 22.256 1.00 48.50 201 ILE A O 1
ATOM 1573 N N . ASN A 1 202 ? -40.889 -4.514 20.060 1.00 61.47 202 ASN A N 1
ATOM 1574 C CA . ASN A 1 202 ? -40.180 -5.787 20.171 1.00 61.47 202 ASN A CA 1
ATOM 1575 C C . ASN A 1 202 ? -38.855 -5.533 20.902 1.00 61.47 202 ASN A C 1
ATOM 1577 O O . ASN A 1 202 ? -38.084 -4.672 20.465 1.00 61.47 202 ASN A O 1
ATOM 1581 N N . SER A 1 203 ? -38.585 -6.275 21.983 1.00 69.38 203 SER A N 1
ATOM 1582 C CA . SER A 1 203 ? -37.277 -6.227 22.637 1.00 69.38 203 SER A CA 1
ATOM 1583 C C . SER A 1 203 ? -36.190 -6.590 21.624 1.00 69.38 203 SER A C 1
ATOM 1585 O O . SER A 1 203 ? -36.347 -7.491 20.790 1.00 69.38 203 SER A O 1
ATOM 1587 N N . LYS A 1 204 ? -35.101 -5.820 21.628 1.00 87.12 204 LYS A N 1
ATOM 1588 C CA . LYS A 1 204 ? -33.974 -6.025 20.714 1.00 87.12 204 LYS A CA 1
ATOM 1589 C C . LYS A 1 204 ? -32.855 -6.680 21.495 1.00 87.12 204 LYS A C 1
ATOM 1591 O O . LYS A 1 204 ? -32.226 -6.021 22.319 1.00 87.12 204 LYS A O 1
ATOM 1596 N N . ARG A 1 205 ? -32.591 -7.950 21.205 1.00 92.25 205 ARG A N 1
ATOM 1597 C CA . ARG A 1 205 ? -31.483 -8.712 21.781 1.00 92.25 205 ARG A CA 1
ATOM 1598 C C . ARG A 1 205 ? -30.447 -9.034 20.711 1.00 92.25 205 ARG A C 1
ATOM 1600 O O . ARG A 1 205 ? -30.819 -9.397 19.599 1.00 92.25 205 ARG A O 1
ATOM 1607 N N . LYS A 1 206 ? -29.164 -8.893 21.050 1.00 93.50 206 LYS A N 1
ATOM 1608 C CA . LYS A 1 206 ? -28.031 -9.322 20.221 1.00 93.50 206 LYS A CA 1
ATOM 1609 C C . LYS A 1 206 ? -26.965 -9.989 21.075 1.00 93.50 206 LYS A C 1
ATOM 1611 O O . LYS A 1 206 ? -26.615 -9.484 22.143 1.00 93.50 206 LYS A O 1
ATOM 1616 N N . ASP A 1 207 ? -26.416 -11.078 20.555 1.00 94.00 207 ASP A N 1
ATOM 1617 C CA . ASP A 1 207 ? -25.295 -11.783 21.166 1.00 94.00 207 ASP A CA 1
ATOM 1618 C C . ASP A 1 207 ? -23.990 -11.343 20.508 1.00 94.00 207 ASP A C 1
ATOM 1620 O O . ASP A 1 207 ? -23.879 -11.297 19.284 1.00 94.00 207 ASP A O 1
ATOM 1624 N N . TYR A 1 208 ? -22.978 -11.044 21.309 1.00 94.88 208 TYR A N 1
ATOM 1625 C CA . TYR A 1 208 ? -21.694 -10.524 20.864 1.00 94.88 208 TYR A CA 1
ATOM 1626 C C . TYR A 1 208 ? -20.570 -11.487 21.224 1.00 94.88 208 TYR A C 1
ATOM 1628 O O . TYR A 1 208 ? -20.523 -12.002 22.338 1.00 94.88 208 TYR A O 1
ATOM 1636 N N . LYS A 1 209 ? -19.633 -11.689 20.295 1.00 93.69 209 LYS A N 1
ATOM 1637 C CA . LYS A 1 209 ? -18.413 -12.485 20.489 1.00 93.69 209 LYS A CA 1
ATOM 1638 C C . LYS A 1 209 ? -17.175 -11.640 20.258 1.00 93.69 209 LYS A C 1
ATOM 1640 O O . LYS A 1 209 ? -17.140 -10.808 19.349 1.00 93.69 209 LYS A O 1
ATOM 1645 N N . LEU A 1 210 ? -16.146 -11.868 21.066 1.00 94.81 210 LEU A N 1
ATOM 1646 C CA . LEU A 1 210 ? -14.856 -11.215 20.905 1.00 94.81 210 LEU A CA 1
ATOM 1647 C C . LEU A 1 210 ? -14.257 -11.602 19.546 1.00 94.81 210 LEU A C 1
ATOM 1649 O O . LEU A 1 210 ? -14.147 -12.779 19.210 1.00 94.81 210 LEU A O 1
ATOM 1653 N N . SER A 1 211 ? -13.883 -10.592 18.770 1.00 94.38 211 SER A N 1
ATOM 1654 C CA . SER A 1 211 ? -13.420 -10.731 17.383 1.00 94.38 211 SER A CA 1
ATOM 1655 C C . SER A 1 211 ? -12.004 -10.198 17.177 1.00 94.38 211 SER A C 1
ATOM 1657 O O . SER A 1 211 ? -11.251 -10.755 16.381 1.00 94.38 211 SER A O 1
ATOM 1659 N N . ALA A 1 212 ? -11.607 -9.170 17.930 1.00 97.06 212 ALA A N 1
ATOM 1660 C CA . ALA A 1 212 ? -10.232 -8.692 17.959 1.00 97.06 212 ALA A CA 1
ATOM 1661 C C . ALA A 1 212 ? -9.900 -7.991 19.282 1.00 97.06 212 ALA A C 1
ATOM 1663 O O . ALA A 1 212 ? -10.779 -7.518 20.005 1.00 97.06 212 ALA A O 1
ATOM 1664 N N . VAL A 1 213 ? -8.610 -7.910 19.579 1.00 97.50 213 VAL A N 1
ATOM 1665 C CA . VAL A 1 213 ? -8.028 -7.269 20.756 1.00 97.50 213 VAL A CA 1
ATOM 1666 C C . VAL A 1 213 ? -6.784 -6.521 20.311 1.00 97.50 213 VAL A C 1
ATOM 1668 O O . VAL A 1 213 ? -5.923 -7.097 19.661 1.00 97.50 213 VAL A O 1
ATOM 1671 N N . VAL A 1 214 ? -6.652 -5.261 20.700 1.00 97.81 214 VAL A N 1
ATOM 1672 C CA . VAL A 1 214 ? -5.398 -4.511 20.590 1.00 97.81 214 VAL A CA 1
ATOM 1673 C C . VAL A 1 214 ? -4.846 -4.322 21.992 1.00 97.81 214 VAL A C 1
ATOM 1675 O O . VAL A 1 214 ? -5.568 -3.866 22.885 1.00 97.81 214 VAL A O 1
ATOM 1678 N N . CYS A 1 215 ? -3.578 -4.664 22.191 1.00 95.81 215 CYS A N 1
ATOM 1679 C CA . CYS A 1 215 ? -2.888 -4.520 23.467 1.00 95.81 215 CYS A CA 1
ATOM 1680 C C . CYS A 1 215 ? -1.539 -3.815 23.318 1.00 95.81 215 CYS A C 1
ATOM 1682 O O . CYS A 1 215 ? -0.850 -3.976 22.313 1.00 95.81 215 CYS A O 1
ATOM 1684 N N . GLU A 1 216 ? -1.158 -3.069 24.351 1.00 95.19 216 GLU A N 1
ATOM 1685 C CA . GLU A 1 216 ? 0.188 -2.532 24.523 1.00 95.19 216 GLU A CA 1
ATOM 1686 C C . GLU A 1 216 ? 1.063 -3.602 25.178 1.00 95.19 216 GLU A C 1
ATOM 1688 O O . GLU A 1 216 ? 0.721 -4.144 26.238 1.00 95.19 216 GLU A O 1
ATOM 1693 N N . ILE A 1 217 ? 2.194 -3.887 24.537 1.00 94.94 217 ILE A N 1
ATOM 1694 C CA . ILE A 1 217 ? 3.271 -4.711 25.067 1.00 94.94 217 ILE A CA 1
ATOM 1695 C C . ILE A 1 217 ? 4.387 -3.788 25.551 1.00 94.94 217 ILE A C 1
ATOM 1697 O O . ILE A 1 217 ? 4.926 -2.993 24.781 1.00 94.94 217 ILE A O 1
ATOM 1701 N N . ASN A 1 218 ? 4.735 -3.905 26.829 1.00 92.00 218 ASN A N 1
ATOM 1702 C CA . ASN A 1 218 ? 5.818 -3.180 27.478 1.00 92.00 218 ASN A CA 1
ATOM 1703 C C . ASN A 1 218 ? 6.949 -4.153 27.833 1.00 92.00 218 ASN A C 1
ATOM 1705 O O . ASN A 1 218 ? 6.859 -4.875 28.825 1.00 92.00 218 ASN A O 1
ATOM 1709 N N . ASP A 1 219 ? 8.021 -4.135 27.042 1.00 87.69 219 ASP A N 1
ATOM 1710 C CA . ASP A 1 219 ? 9.215 -4.975 27.237 1.00 87.69 219 ASP A CA 1
ATOM 1711 C C . ASP A 1 219 ? 10.291 -4.270 28.092 1.00 87.69 219 ASP A C 1
ATOM 1713 O O . ASP A 1 219 ? 11.492 -4.418 27.879 1.00 87.69 219 ASP A O 1
ATOM 1717 N N . ALA A 1 220 ? 9.861 -3.409 29.023 1.00 84.25 220 ALA A N 1
ATOM 1718 C CA . ALA A 1 220 ? 10.670 -2.517 29.868 1.00 84.25 220 ALA A CA 1
ATOM 1719 C C . ALA A 1 220 ? 11.471 -1.423 29.130 1.00 84.25 220 ALA A C 1
ATOM 1721 O O . ALA A 1 220 ? 11.605 -0.318 29.654 1.00 84.25 220 ALA A O 1
ATOM 1722 N N . ASN A 1 221 ? 11.966 -1.696 27.923 1.00 82.31 221 ASN A N 1
ATOM 1723 C CA . ASN A 1 221 ? 12.732 -0.756 27.107 1.00 82.31 221 ASN A CA 1
ATOM 1724 C C . ASN A 1 221 ? 11.842 0.057 26.163 1.00 82.31 221 ASN A C 1
ATOM 1726 O O . ASN A 1 221 ? 12.122 1.225 25.899 1.00 82.31 221 ASN A O 1
ATOM 1730 N N . GLN A 1 222 ? 10.793 -0.568 25.621 1.00 87.19 222 GLN A N 1
ATOM 1731 C CA . GLN A 1 222 ? 9.907 0.028 24.626 1.00 87.19 222 GLN A CA 1
ATOM 1732 C C . GLN A 1 222 ? 8.472 -0.468 24.793 1.00 87.19 222 GLN A C 1
ATOM 1734 O O . GLN A 1 222 ? 8.218 -1.571 25.285 1.00 87.19 222 GLN A O 1
ATOM 1739 N N . LYS A 1 223 ? 7.542 0.373 24.340 1.00 91.25 223 LYS A N 1
ATOM 1740 C CA . LYS A 1 223 ? 6.117 0.076 24.248 1.00 91.25 223 LYS A CA 1
ATOM 1741 C C . LYS A 1 223 ? 5.733 -0.030 22.781 1.00 91.25 223 LYS A C 1
ATOM 1743 O O . LYS A 1 223 ? 6.075 0.857 22.003 1.00 91.25 223 LYS A O 1
ATOM 1748 N N . HIS A 1 224 ? 5.018 -1.083 22.419 1.00 93.44 224 HIS A N 1
ATOM 1749 C CA . HIS A 1 224 ? 4.480 -1.262 21.072 1.00 93.44 224 HIS A CA 1
ATOM 1750 C C . HIS A 1 224 ? 3.086 -1.880 21.133 1.00 93.44 224 HIS A C 1
ATOM 1752 O O . HIS A 1 224 ? 2.681 -2.435 22.157 1.00 93.44 224 HIS A O 1
ATOM 1758 N N . LEU A 1 225 ? 2.336 -1.745 20.043 1.00 96.00 225 LEU A N 1
ATOM 1759 C CA . LEU A 1 225 ? 0.998 -2.308 19.930 1.00 96.00 225 LEU A CA 1
ATOM 1760 C C . LEU A 1 225 ? 1.053 -3.650 19.216 1.00 96.00 225 LEU A C 1
ATOM 1762 O O . LEU A 1 225 ? 1.762 -3.817 18.230 1.00 96.00 225 LEU A O 1
ATOM 1766 N N . VAL A 1 226 ? 0.248 -4.583 19.705 1.00 97.12 226 VAL A N 1
ATOM 1767 C CA . VAL A 1 226 ? 0.046 -5.897 19.104 1.00 97.12 226 VAL A CA 1
ATOM 1768 C C . VAL A 1 226 ? -1.452 -6.137 18.979 1.00 97.12 226 VAL A C 1
ATOM 1770 O O . VAL A 1 226 ? -2.224 -5.774 19.874 1.00 97.12 226 VAL A O 1
ATOM 1773 N N . ALA A 1 227 ? -1.872 -6.741 17.870 1.00 98.25 227 ALA A N 1
ATOM 1774 C CA . ALA A 1 227 ? -3.267 -7.089 17.633 1.00 98.25 227 ALA A CA 1
ATOM 1775 C C . ALA A 1 227 ? -3.457 -8.606 17.687 1.00 98.25 227 ALA A C 1
ATOM 1777 O O . ALA A 1 227 ? -2.722 -9.354 17.054 1.00 98.25 227 ALA A O 1
ATOM 1778 N N . LEU A 1 228 ? -4.464 -9.073 18.416 1.00 97.88 228 LEU A N 1
ATOM 1779 C CA . LEU A 1 228 ? -4.935 -10.450 18.364 1.00 97.88 228 LEU A CA 1
ATOM 1780 C C . LEU A 1 228 ? -6.278 -10.457 17.645 1.00 97.88 228 LEU A C 1
ATOM 1782 O O . LEU A 1 228 ? -7.190 -9.737 18.043 1.00 97.88 228 LEU A O 1
ATOM 1786 N N . VAL A 1 229 ? -6.403 -11.241 16.581 1.00 96.69 229 VAL A N 1
ATOM 1787 C CA . VAL A 1 229 ? -7.576 -11.223 15.699 1.00 96.69 229 VAL A CA 1
ATOM 1788 C C . VAL A 1 229 ? -8.073 -12.645 15.484 1.00 96.69 229 VAL A C 1
ATOM 1790 O O . VAL A 1 229 ? -7.288 -13.554 15.199 1.00 96.69 229 VAL A O 1
ATOM 1793 N N . TYR A 1 230 ? -9.383 -12.837 15.615 1.00 93.44 230 TYR A N 1
ATOM 1794 C CA . TYR A 1 230 ? -10.041 -14.077 15.236 1.00 93.44 230 TYR A CA 1
ATOM 1795 C C . TYR A 1 230 ? -10.259 -14.110 13.725 1.00 93.44 230 TYR A C 1
ATOM 1797 O O . TYR A 1 230 ? -10.945 -13.259 13.161 1.00 93.44 230 TYR A O 1
ATOM 1805 N N . VAL A 1 231 ? -9.703 -15.124 13.071 1.00 90.38 231 VAL A N 1
ATOM 1806 C CA . VAL A 1 231 ? -9.874 -15.364 11.639 1.00 90.38 231 VAL A CA 1
ATOM 1807 C C . VAL A 1 231 ? -10.853 -16.521 11.456 1.00 90.38 231 VAL A C 1
ATOM 1809 O O . VAL A 1 231 ? -10.613 -17.631 11.937 1.00 90.38 231 VAL A O 1
ATOM 1812 N N . GLY A 1 232 ? -11.968 -16.251 10.775 1.00 84.81 232 GLY A N 1
ATOM 1813 C CA . GLY A 1 232 ? -13.017 -17.234 10.498 1.00 84.81 232 GLY A CA 1
ATOM 1814 C C . GLY A 1 232 ? -12.547 -18.384 9.602 1.00 84.81 232 GLY A C 1
ATOM 1815 O O . GLY A 1 232 ? -11.573 -18.264 8.862 1.00 84.81 232 GLY A O 1
ATOM 1816 N N . SER A 1 233 ? -13.268 -19.508 9.642 1.00 81.00 233 SER A N 1
ATOM 1817 C CA . SER A 1 233 ? -12.883 -20.736 8.930 1.00 81.00 233 SER A CA 1
ATOM 1818 C C . SER A 1 233 ? -12.912 -20.614 7.401 1.00 81.00 233 SER A C 1
ATOM 1820 O O . SER A 1 233 ? -12.275 -21.414 6.722 1.00 81.00 233 SER A O 1
ATOM 1822 N N . SER A 1 234 ? -13.610 -19.627 6.832 1.00 76.69 234 SER A N 1
ATOM 1823 C CA . SER A 1 234 ? -13.657 -19.383 5.382 1.00 76.69 234 SER A CA 1
ATOM 1824 C C . SER A 1 234 ? -12.295 -19.063 4.781 1.00 76.69 234 SER A C 1
ATOM 1826 O O . SER A 1 234 ? -11.930 -19.651 3.763 1.00 76.69 234 SER A O 1
ATOM 1828 N N . TYR A 1 235 ? -11.507 -18.214 5.440 1.00 81.06 235 TYR A N 1
ATOM 1829 C CA . TYR A 1 235 ? -10.139 -17.920 5.013 1.00 81.06 235 TYR A CA 1
ATOM 1830 C C . TYR A 1 235 ? -9.272 -19.188 4.983 1.00 81.06 235 TYR A C 1
ATOM 1832 O O . TYR A 1 235 ? -8.558 -19.437 4.008 1.00 81.06 235 TYR A O 1
ATOM 1840 N N . HIS A 1 236 ? -9.367 -20.024 6.024 1.00 80.94 236 HIS A N 1
ATOM 1841 C CA . HIS A 1 236 ? -8.621 -21.284 6.099 1.00 80.94 236 HIS A CA 1
ATOM 1842 C C . HIS A 1 236 ? -9.044 -22.263 5.011 1.00 80.94 236 HIS A C 1
ATOM 1844 O O . HIS A 1 236 ? -8.170 -22.827 4.360 1.00 80.94 236 HIS A O 1
ATOM 1850 N N . ARG A 1 237 ? -10.351 -22.401 4.744 1.00 78.69 237 ARG A N 1
ATOM 1851 C CA . ARG A 1 237 ? -10.848 -23.218 3.624 1.00 78.69 237 ARG A CA 1
ATOM 1852 C C . ARG A 1 237 ? -10.308 -22.725 2.281 1.00 78.69 237 ARG A C 1
ATOM 1854 O O . ARG A 1 237 ? -9.876 -23.536 1.469 1.00 78.69 237 ARG A O 1
ATOM 1861 N N . MET A 1 238 ? -10.296 -21.408 2.057 1.00 76.94 238 MET A N 1
ATOM 1862 C CA . MET A 1 238 ? -9.818 -20.806 0.807 1.00 76.94 238 MET A CA 1
ATOM 1863 C C . MET A 1 238 ? -8.317 -21.039 0.579 1.00 76.94 238 MET A C 1
ATOM 1865 O O . MET A 1 238 ? -7.906 -21.314 -0.545 1.00 76.94 238 MET A O 1
ATOM 1869 N N . LYS A 1 239 ? -7.481 -20.907 1.619 1.00 77.19 239 LYS A N 1
ATOM 1870 C CA . LYS A 1 239 ? -6.013 -20.985 1.481 1.00 77.19 239 LYS A CA 1
ATOM 1871 C C . LYS A 1 239 ? -5.422 -22.378 1.689 1.00 77.19 239 LYS A C 1
ATOM 1873 O O . LYS A 1 239 ? -4.401 -22.677 1.079 1.00 77.19 239 LYS A O 1
ATOM 1878 N N . LEU A 1 240 ? -6.017 -23.204 2.549 1.00 74.12 240 LEU A N 1
ATOM 1879 C CA . LEU A 1 240 ? -5.480 -24.512 2.953 1.00 74.12 240 LEU A CA 1
ATOM 1880 C C . LEU A 1 240 ? -6.321 -25.693 2.432 1.00 74.12 240 LEU A C 1
ATOM 1882 O O . LEU A 1 240 ? -5.964 -26.847 2.663 1.00 74.12 240 LEU A O 1
ATOM 1886 N N . GLY A 1 241 ? -7.421 -25.423 1.718 1.00 69.31 241 GLY A N 1
ATOM 1887 C CA . GLY A 1 241 ? -8.388 -26.439 1.307 1.00 69.31 241 GLY A CA 1
ATOM 1888 C C . GLY A 1 241 ? -9.213 -26.970 2.484 1.00 69.31 241 GLY A C 1
ATOM 1889 O O . GLY A 1 241 ? -9.170 -26.442 3.593 1.00 69.31 241 GLY A O 1
ATOM 1890 N N . ASP A 1 242 ? -9.967 -28.049 2.268 1.00 66.50 242 ASP A N 1
ATOM 1891 C CA . ASP A 1 242 ? -10.888 -28.626 3.270 1.00 66.50 242 ASP A CA 1
ATOM 1892 C C . ASP A 1 242 ? -10.176 -29.449 4.373 1.00 66.50 242 ASP A C 1
ATOM 1894 O O . ASP A 1 242 ? -10.765 -30.271 5.080 1.00 66.50 242 ASP A O 1
ATOM 1898 N N . VAL A 1 243 ? -8.862 -29.256 4.523 1.00 55.59 243 VAL A N 1
ATOM 1899 C CA . VAL A 1 243 ? -7.995 -30.070 5.376 1.00 55.59 243 VAL A CA 1
ATOM 1900 C C . VAL A 1 243 ? -7.828 -29.396 6.743 1.00 55.59 243 VAL A C 1
ATOM 1902 O O . VAL A 1 243 ? -6.868 -28.682 7.006 1.00 55.59 243 VAL A O 1
ATOM 1905 N N . GLY A 1 244 ? -8.777 -29.647 7.649 1.00 53.50 244 GLY A N 1
ATOM 1906 C CA . GLY A 1 244 ? -8.503 -29.669 9.096 1.00 53.50 244 GLY A CA 1
ATOM 1907 C C . GLY A 1 244 ? -9.015 -28.514 9.966 1.00 53.50 244 GLY A C 1
ATOM 1908 O O . GLY A 1 244 ? -9.191 -28.728 11.164 1.00 53.50 244 GLY A O 1
ATOM 1909 N N . HIS A 1 245 ? -9.348 -27.337 9.427 1.00 54.72 245 HIS A N 1
ATOM 1910 C CA . HIS A 1 245 ? -9.847 -26.209 10.237 1.00 54.72 245 HIS A CA 1
ATOM 1911 C C . HIS A 1 245 ? -11.363 -26.010 10.094 1.00 54.72 245 HIS A C 1
ATOM 1913 O O . HIS A 1 245 ? -11.839 -25.098 9.421 1.00 54.72 245 HIS A O 1
ATOM 1919 N N . ARG A 1 246 ? -12.149 -26.870 10.763 1.00 57.16 246 ARG A N 1
ATOM 1920 C CA . ARG A 1 246 ? -13.621 -26.719 10.843 1.00 57.16 246 ARG A CA 1
ATOM 1921 C C . ARG A 1 246 ? -14.064 -25.531 11.709 1.00 57.16 246 ARG A C 1
ATOM 1923 O O . ARG A 1 246 ? -15.201 -25.086 11.596 1.00 57.16 246 ARG A O 1
ATOM 1930 N N . SER A 1 247 ? -13.170 -25.002 12.543 1.00 71.50 247 SER A N 1
ATOM 1931 C CA . SER A 1 247 ? -13.370 -23.825 13.392 1.00 71.50 247 SER A CA 1
ATOM 1932 C C . SER A 1 247 ? -12.324 -22.759 13.059 1.00 71.50 247 SER A C 1
ATOM 1934 O O . SER A 1 247 ? -11.183 -23.110 12.766 1.00 71.50 247 SER A O 1
ATOM 1936 N N . GLY A 1 248 ? -12.692 -21.475 13.116 1.00 81.94 248 GLY A N 1
ATOM 1937 C CA . GLY A 1 248 ? -11.729 -20.378 12.948 1.00 81.94 248 GLY A CA 1
ATOM 1938 C C . GLY A 1 248 ? -10.622 -20.381 14.012 1.00 81.94 248 GLY A C 1
ATOM 1939 O O . GLY A 1 248 ? -10.694 -21.114 15.002 1.00 81.94 248 GLY A O 1
ATOM 1940 N N . GLN A 1 249 ? -9.601 -19.552 13.808 1.00 90.31 249 GLN A N 1
ATOM 1941 C CA . GLN A 1 249 ? -8.339 -19.555 14.554 1.00 90.31 249 GLN A CA 1
ATOM 1942 C C . GLN A 1 249 ? -7.958 -18.132 14.978 1.00 90.31 249 GLN A C 1
ATOM 1944 O O . GLN A 1 249 ? -8.112 -17.187 14.209 1.00 90.31 249 GLN A O 1
ATOM 1949 N N . TRP A 1 250 ? -7.423 -17.981 16.190 1.00 94.50 250 TRP A N 1
ATOM 1950 C CA . TRP A 1 250 ? -6.847 -16.718 16.651 1.00 94.50 250 TRP A CA 1
ATOM 1951 C C . TRP A 1 250 ? -5.400 -16.573 16.186 1.00 94.50 250 TRP A C 1
ATOM 1953 O O . TRP A 1 250 ? -4.627 -17.535 16.250 1.00 94.50 250 TRP A O 1
ATOM 1963 N N . TYR A 1 251 ? -5.038 -15.364 15.771 1.00 96.19 251 TYR A N 1
ATOM 1964 C CA . TYR A 1 251 ? -3.678 -14.987 15.399 1.00 96.19 251 TYR A CA 1
ATOM 1965 C C . TYR A 1 251 ? -3.237 -13.748 16.164 1.00 96.19 251 TYR A C 1
ATOM 1967 O O . TYR A 1 251 ? -4.047 -12.860 16.415 1.00 96.19 251 TYR A O 1
ATOM 1975 N N . ILE A 1 252 ? -1.951 -13.687 16.494 1.00 97.19 252 ILE A N 1
ATOM 1976 C CA . ILE A 1 252 ? -1.271 -12.492 16.982 1.00 97.19 252 ILE A CA 1
ATOM 1977 C C . ILE A 1 252 ? -0.509 -11.848 15.822 1.00 97.19 252 ILE A C 1
ATOM 1979 O O . ILE A 1 252 ? 0.201 -12.537 15.092 1.00 97.19 252 ILE A O 1
ATOM 1983 N N . PHE A 1 253 ? -0.686 -10.542 15.659 1.00 97.69 253 PHE A N 1
ATOM 1984 C CA . PHE A 1 253 ? -0.053 -9.687 14.665 1.00 97.69 253 PHE A CA 1
ATOM 1985 C C . PHE A 1 253 ? 0.840 -8.690 15.398 1.00 97.69 253 PHE A C 1
ATOM 1987 O O . PHE A 1 253 ? 0.344 -7.800 16.096 1.00 97.69 253 PHE A O 1
ATOM 1994 N N . ASN A 1 254 ? 2.149 -8.859 15.241 1.00 95.00 254 ASN A N 1
ATOM 1995 C CA . ASN A 1 254 ? 3.168 -7.932 15.710 1.00 95.00 254 ASN A CA 1
ATOM 1996 C C . ASN A 1 254 ? 3.992 -7.477 14.501 1.00 95.00 254 ASN A C 1
ATOM 1998 O O . ASN A 1 254 ? 4.891 -8.193 14.055 1.00 95.00 254 ASN A O 1
ATOM 2002 N N . ASP A 1 255 ? 3.613 -6.336 13.930 1.00 92.44 255 ASP A N 1
ATOM 2003 C CA . ASP A 1 255 ? 4.088 -5.856 12.632 1.00 92.44 255 ASP A CA 1
ATOM 2004 C C . ASP A 1 255 ? 3.968 -6.936 11.538 1.00 92.44 255 ASP A C 1
ATOM 2006 O O . ASP A 1 255 ? 2.867 -7.331 11.153 1.00 92.44 255 ASP A O 1
ATOM 2010 N N . PHE A 1 256 ? 5.099 -7.440 11.042 1.00 92.81 256 PHE A N 1
ATOM 2011 C CA . PHE A 1 256 ? 5.183 -8.492 10.024 1.00 92.81 256 PHE A CA 1
ATOM 2012 C C . PHE A 1 256 ? 5.213 -9.915 10.612 1.00 92.81 256 PHE A C 1
ATOM 2014 O O . PHE A 1 256 ? 5.183 -10.892 9.862 1.00 92.81 256 PHE A O 1
ATOM 2021 N N . SER A 1 257 ? 5.288 -10.056 11.939 1.00 95.06 257 SER A N 1
ATOM 2022 C CA . SER A 1 257 ? 5.249 -11.348 12.625 1.00 95.06 257 SER A CA 1
ATOM 2023 C C . SER A 1 257 ? 3.805 -11.750 12.910 1.00 95.06 257 SER A C 1
ATOM 2025 O O . SER A 1 257 ? 3.102 -11.095 13.681 1.00 95.06 257 SER A O 1
ATOM 2027 N N . ILE A 1 258 ? 3.367 -12.843 12.285 1.00 95.75 258 ILE A N 1
ATOM 2028 C CA . ILE A 1 258 ? 2.014 -13.382 12.429 1.00 95.75 258 ILE A CA 1
ATOM 2029 C C . ILE A 1 258 ? 2.118 -14.819 12.935 1.00 95.75 258 ILE A C 1
ATOM 2031 O O . ILE A 1 258 ? 2.728 -15.664 12.279 1.00 95.75 258 ILE A O 1
ATOM 2035 N N . ALA A 1 259 ? 1.510 -15.112 14.085 1.00 95.50 259 ALA A N 1
ATOM 2036 C CA . ALA A 1 259 ? 1.543 -16.449 14.681 1.00 95.50 259 ALA A CA 1
ATOM 2037 C C . ALA A 1 259 ? 0.163 -16.886 15.199 1.00 95.50 259 ALA A C 1
ATOM 2039 O O . ALA A 1 259 ? -0.601 -16.053 15.687 1.00 95.50 259 ALA A O 1
ATOM 2040 N N . PRO A 1 260 ? -0.197 -18.179 15.107 1.00 94.44 260 PRO A N 1
ATOM 2041 C CA . PRO A 1 260 ? -1.425 -18.683 15.709 1.00 94.44 260 PRO A CA 1
ATOM 2042 C C . PRO A 1 260 ? -1.309 -18.698 17.239 1.00 94.44 260 PRO A C 1
ATOM 2044 O O . PRO A 1 260 ? -0.264 -19.041 17.791 1.00 94.44 260 PRO A O 1
ATOM 2047 N N . VAL A 1 261 ? -2.400 -18.369 17.927 1.00 94.88 261 VAL A N 1
ATOM 2048 C CA . VAL A 1 261 ? -2.491 -18.368 19.396 1.00 94.88 261 VAL A CA 1
ATOM 2049 C C . VAL A 1 261 ? -3.799 -19.004 19.866 1.00 94.88 261 VAL A C 1
ATOM 2051 O O . VAL A 1 261 ? -4.742 -19.162 19.091 1.00 94.88 261 VAL A O 1
ATOM 2054 N N . SER A 1 262 ? -3.881 -19.390 21.139 1.00 92.88 262 SER A N 1
ATOM 2055 C CA . SER A 1 262 ? -5.140 -19.865 21.721 1.00 92.88 262 SER A CA 1
ATOM 2056 C C . SER A 1 262 ? -6.108 -18.704 21.977 1.00 92.88 262 SER A C 1
ATOM 2058 O O . SER A 1 262 ? -5.704 -17.549 22.101 1.00 92.88 262 SER A O 1
ATOM 2060 N N . VAL A 1 263 ? -7.401 -19.007 22.116 1.00 91.00 263 VAL A N 1
ATOM 2061 C CA . VAL A 1 263 ? -8.401 -17.999 22.513 1.00 91.00 263 VAL A CA 1
ATOM 2062 C C . VAL A 1 263 ? -8.129 -17.445 23.917 1.00 91.00 263 VAL A C 1
ATOM 2064 O O . VAL A 1 263 ? -8.376 -16.272 24.179 1.00 91.00 263 VAL A O 1
ATOM 2067 N N . GLN A 1 264 ? -7.564 -18.261 24.813 1.00 91.00 264 GLN A N 1
ATOM 2068 C CA . GLN A 1 264 ? -7.196 -17.831 26.161 1.00 91.00 264 GLN A CA 1
ATOM 2069 C C . GLN A 1 264 ? -6.117 -16.745 26.124 1.00 91.00 264 GLN A C 1
ATOM 2071 O O . GLN A 1 264 ? -6.176 -15.815 26.923 1.00 91.00 264 GLN A O 1
ATOM 2076 N N . GLU A 1 265 ? -5.183 -16.811 25.172 1.00 92.56 265 GLU A N 1
ATOM 2077 C CA . GLU A 1 265 ? -4.151 -15.785 25.002 1.00 92.56 265 GLU A CA 1
ATOM 2078 C C . GLU A 1 265 ? -4.753 -14.417 24.637 1.00 92.56 265 GLU A C 1
ATOM 2080 O O . GLU A 1 265 ? -4.247 -13.386 25.078 1.00 92.56 265 GLU A O 1
ATOM 2085 N N . ALA A 1 266 ? -5.870 -14.377 23.902 1.00 92.25 266 ALA A N 1
ATOM 2086 C CA . ALA A 1 266 ? -6.541 -13.127 23.525 1.00 92.25 266 ALA A CA 1
ATOM 2087 C C . ALA A 1 266 ? -7.098 -12.349 24.728 1.00 92.25 266 ALA A C 1
ATOM 2089 O O . ALA A 1 266 ? -7.136 -11.120 24.701 1.00 92.25 266 ALA A O 1
ATOM 2090 N N . VAL A 1 267 ? -7.485 -13.051 25.795 1.00 92.00 267 VAL A N 1
ATOM 2091 C CA . VAL A 1 267 ? -8.063 -12.460 27.017 1.00 92.00 267 VAL A CA 1
ATOM 2092 C C . VAL A 1 267 ? -7.136 -12.533 28.232 1.00 92.00 267 VAL A C 1
ATOM 2094 O O . VAL A 1 267 ? -7.510 -12.120 29.333 1.00 92.00 267 VAL A O 1
ATOM 2097 N N . TRP A 1 268 ? -5.915 -13.039 28.056 1.00 91.62 268 TRP A N 1
ATOM 2098 C CA . TRP A 1 268 ? -4.919 -13.113 29.117 1.00 91.62 268 TRP A CA 1
ATOM 2099 C C . TRP A 1 268 ? -4.102 -11.820 29.191 1.00 91.62 268 TRP A C 1
ATOM 2101 O O . TRP A 1 268 ? -3.295 -11.528 28.307 1.00 91.62 268 TRP A O 1
ATOM 2111 N N . PHE A 1 269 ? -4.296 -11.055 30.268 1.00 91.44 269 PHE A N 1
ATOM 2112 C CA . PHE A 1 269 ? -3.569 -9.813 30.540 1.00 91.44 269 PHE A CA 1
ATOM 2113 C C . PHE A 1 269 ? -2.893 -9.879 31.907 1.00 91.44 269 PHE A C 1
ATOM 2115 O O . PHE A 1 269 ? -3.554 -10.062 32.926 1.00 91.44 269 PHE A O 1
ATOM 2122 N N . THR A 1 270 ? -1.574 -9.689 31.938 1.00 88.12 270 THR A N 1
ATOM 2123 C CA . THR A 1 270 ? -0.811 -9.580 33.194 1.00 88.12 270 THR A CA 1
ATOM 2124 C C . THR A 1 270 ? -0.874 -8.174 33.781 1.00 88.12 270 THR A C 1
ATOM 2126 O O . THR A 1 270 ? -0.660 -7.992 34.975 1.00 88.12 270 THR A O 1
ATOM 2129 N N . LEU A 1 271 ? -1.159 -7.165 32.946 1.00 89.75 271 LEU A N 1
ATOM 2130 C CA . LEU A 1 271 ? -1.159 -5.737 33.283 1.00 89.75 271 LEU A CA 1
ATOM 2131 C C . LEU A 1 271 ? 0.201 -5.175 33.743 1.00 89.75 271 LEU A C 1
ATOM 2133 O O . LEU A 1 271 ? 0.301 -3.991 34.076 1.00 89.75 271 LEU A O 1
ATOM 2137 N N . GLU A 1 272 ? 1.244 -6.002 33.758 1.00 88.19 272 GLU A N 1
ATOM 2138 C CA . GLU A 1 272 ? 2.638 -5.610 33.985 1.00 88.19 272 GLU A CA 1
ATOM 2139 C C . GLU A 1 272 ? 3.317 -5.288 32.658 1.00 88.19 272 GLU A C 1
ATOM 2141 O O . GLU A 1 272 ? 3.805 -4.178 32.463 1.00 88.19 272 GLU A O 1
ATOM 2146 N N . TRP A 1 273 ? 3.268 -6.245 31.731 1.00 91.94 273 TRP A N 1
ATOM 2147 C CA . TRP A 1 273 ? 3.875 -6.132 30.407 1.00 91.94 273 TRP A CA 1
ATOM 2148 C C . TRP A 1 273 ? 2.849 -6.211 29.273 1.00 91.94 273 TRP A C 1
ATOM 2150 O O . TRP A 1 273 ? 3.147 -5.765 28.177 1.00 91.94 273 TRP A O 1
ATOM 2160 N N . LYS A 1 274 ? 1.638 -6.735 29.516 1.00 93.56 274 LYS A N 1
ATOM 2161 C CA . LYS A 1 274 ? 0.560 -6.830 28.518 1.00 93.56 274 LYS A CA 1
ATOM 2162 C C . LYS A 1 274 ? -0.696 -6.141 29.029 1.00 93.56 274 LYS A C 1
ATOM 2164 O O . LYS A 1 274 ? -1.320 -6.622 29.983 1.00 93.56 274 LYS A O 1
ATOM 2169 N N . GLN A 1 275 ? -1.062 -5.025 28.407 1.00 93.56 275 GLN A N 1
ATOM 2170 C CA . GLN A 1 275 ? -2.203 -4.197 28.805 1.00 93.56 275 GLN A CA 1
ATOM 2171 C C . GLN A 1 275 ? -3.222 -4.088 27.665 1.00 93.56 275 GLN A C 1
ATOM 2173 O O . GLN A 1 275 ? -2.832 -3.804 26.535 1.00 93.56 275 GLN A O 1
ATOM 2178 N N . PRO A 1 276 ? -4.524 -4.297 27.918 1.00 95.06 276 PRO A N 1
ATOM 2179 C CA . PRO A 1 276 ? -5.533 -4.155 26.878 1.00 95.06 276 PRO A CA 1
ATOM 2180 C C . PRO A 1 276 ? -5.754 -2.675 26.536 1.00 95.06 276 PRO A C 1
ATOM 2182 O O . PRO A 1 276 ? -5.906 -1.840 27.429 1.00 95.06 276 PRO A O 1
ATOM 2185 N N . CYS A 1 277 ? -5.833 -2.361 25.244 1.00 95.06 277 CYS A N 1
ATOM 2186 C CA . CYS A 1 277 ? -6.111 -1.015 24.741 1.00 95.06 277 CYS A CA 1
ATOM 2187 C C . CYS A 1 277 ? -7.523 -0.922 24.166 1.00 95.06 277 CYS A C 1
ATOM 2189 O O . CYS A 1 277 ? -8.298 -0.058 24.576 1.00 95.06 277 CYS A O 1
ATOM 2191 N N . VAL A 1 278 ? -7.866 -1.813 23.231 1.00 96.88 278 VAL A N 1
ATOM 2192 C CA . VAL A 1 278 ? -9.172 -1.826 22.560 1.00 96.88 278 VAL A CA 1
ATOM 2193 C C . VAL A 1 278 ? -9.656 -3.263 22.393 1.00 96.88 278 VAL A C 1
ATOM 2195 O O . VAL A 1 278 ? -8.894 -4.125 21.962 1.00 96.88 278 VAL A O 1
ATOM 2198 N N . LEU A 1 279 ? -10.920 -3.519 22.718 1.00 96.94 279 LEU A N 1
ATOM 2199 C CA . LEU A 1 279 ? -11.589 -4.802 22.501 1.00 96.94 279 LEU A CA 1
ATOM 2200 C C . LEU A 1 279 ? -12.676 -4.627 21.443 1.00 96.94 279 LEU A C 1
ATOM 2202 O O . LEU A 1 279 ? -13.496 -3.716 21.550 1.00 96.94 279 LEU A O 1
ATOM 2206 N N . PHE A 1 280 ? -12.708 -5.517 20.458 1.00 97.25 280 PHE A N 1
ATOM 2207 C CA . PHE A 1 280 ? -13.722 -5.537 19.411 1.00 97.25 280 PHE A CA 1
ATOM 2208 C C . PHE A 1 280 ? -14.621 -6.753 19.580 1.00 97.25 280 PHE A C 1
ATOM 2210 O O . PHE A 1 280 ? -14.164 -7.893 19.447 1.00 97.25 280 PHE A O 1
ATOM 2217 N N . TYR A 1 281 ? -15.909 -6.518 19.810 1.00 95.56 281 TYR A N 1
ATOM 2218 C CA . TYR A 1 281 ? -16.924 -7.565 19.824 1.00 95.56 281 TYR A CA 1
ATOM 2219 C C . TYR A 1 281 ? -17.833 -7.429 18.609 1.00 95.56 281 TYR A C 1
ATOM 2221 O O . TYR A 1 281 ? -18.335 -6.344 18.326 1.00 95.56 281 TYR A O 1
ATOM 2229 N N . SER A 1 282 ? -18.060 -8.532 17.910 1.00 93.62 282 SER A N 1
ATOM 2230 C CA . SER A 1 282 ? -18.927 -8.592 16.735 1.00 93.62 282 SER A CA 1
ATOM 2231 C C . SER A 1 282 ? -20.194 -9.375 17.066 1.00 93.62 282 SER A C 1
ATOM 2233 O O . SER A 1 282 ? -20.145 -10.373 17.788 1.00 93.62 282 SER A O 1
ATOM 2235 N N . CYS A 1 283 ? -21.331 -8.906 16.563 1.00 92.62 283 CYS A N 1
ATOM 2236 C CA . CYS A 1 283 ? -22.626 -9.558 16.723 1.00 92.62 283 CYS A CA 1
ATOM 2237 C C . CYS A 1 283 ? -22.614 -10.948 16.064 1.00 92.62 283 CYS A C 1
ATOM 2239 O O . CYS A 1 283 ? -22.101 -11.102 14.962 1.00 92.62 283 CYS A O 1
ATOM 2241 N N . CYS A 1 284 ? -23.203 -11.956 16.704 1.00 85.56 284 CYS A N 1
ATOM 2242 C CA . CYS A 1 284 ? -23.281 -13.320 16.175 1.00 85.56 284 CYS A CA 1
ATOM 2243 C C . CYS A 1 284 ? -24.211 -13.419 14.961 1.00 85.56 284 CYS A C 1
ATOM 2245 O O . CYS A 1 284 ? -23.942 -14.206 14.061 1.00 85.56 284 CYS A O 1
ATOM 2247 N N . ASP A 1 285 ? -25.262 -12.593 14.925 1.00 74.31 285 ASP A N 1
ATOM 2248 C CA . ASP A 1 285 ? -26.166 -12.459 13.772 1.00 74.31 285 ASP A CA 1
ATOM 2249 C C . ASP A 1 285 ? -25.541 -11.666 12.618 1.00 74.31 285 ASP A C 1
ATOM 2251 O O . ASP A 1 285 ? -26.151 -11.513 11.558 1.00 74.31 285 ASP A O 1
ATOM 2255 N N . PHE A 1 286 ? -24.340 -11.110 12.819 1.00 64.31 286 PHE A N 1
ATOM 2256 C CA . PHE A 1 286 ? -23.577 -10.567 11.711 1.00 64.31 286 PHE A CA 1
ATOM 2257 C C . PHE A 1 286 ? -23.218 -11.751 10.813 1.00 64.31 286 PHE A C 1
ATOM 2259 O O . PHE A 1 286 ? -22.599 -12.699 11.310 1.00 64.31 286 PHE A O 1
ATOM 2266 N N . PRO A 1 287 ? -23.615 -11.748 9.526 1.00 58.91 287 PRO A N 1
ATOM 2267 C CA . PRO A 1 287 ? -23.191 -12.809 8.637 1.00 58.91 287 PRO A CA 1
ATOM 2268 C C . PRO A 1 287 ? -21.666 -12.887 8.740 1.00 58.91 287 PRO A C 1
ATOM 2270 O O . PRO A 1 287 ? -21.008 -11.838 8.730 1.00 58.91 287 PRO A O 1
ATOM 2273 N N . PRO A 1 288 ? -21.078 -14.089 8.889 1.00 55.38 288 PRO A N 1
ATOM 2274 C CA . PRO A 1 288 ? -19.639 -14.201 8.754 1.00 55.38 288 PRO A CA 1
ATOM 2275 C C . PRO A 1 288 ? -19.259 -13.514 7.438 1.00 55.38 288 PRO A C 1
ATOM 2277 O O . PRO A 1 288 ? -20.063 -13.472 6.499 1.00 55.38 288 PRO A O 1
ATOM 2280 N N . ALA A 1 289 ? -18.043 -12.983 7.341 1.00 53.19 289 ALA A N 1
ATOM 2281 C CA . ALA A 1 289 ? -17.500 -12.406 6.103 1.00 53.19 289 ALA A CA 1
ATOM 2282 C C . ALA A 1 289 ? -17.449 -13.409 4.910 1.00 53.19 289 ALA A C 1
ATOM 2284 O O . ALA A 1 289 ? -16.730 -13.200 3.944 1.00 53.19 289 ALA A O 1
ATOM 2285 N N . ASP A 1 290 ? -18.186 -14.518 5.016 1.00 49.03 290 ASP A N 1
ATOM 2286 C CA . ASP A 1 290 ? -18.558 -15.544 4.053 1.00 49.03 290 ASP A CA 1
ATOM 2287 C C . ASP A 1 290 ? -19.637 -15.070 3.074 1.00 49.03 290 ASP A C 1
ATOM 2289 O O . ASP A 1 290 ? -19.833 -15.709 2.043 1.00 49.03 290 ASP A O 1
ATOM 2293 N N . THR A 1 291 ? -20.331 -13.957 3.352 1.00 48.41 291 THR A N 1
ATOM 2294 C CA . THR A 1 291 ? -20.863 -13.194 2.221 1.00 48.41 291 THR A CA 1
ATOM 2295 C C . THR A 1 291 ? -19.617 -12.623 1.590 1.00 48.41 291 THR A C 1
ATOM 2297 O O . THR A 1 291 ? -19.021 -11.714 2.167 1.00 48.41 291 THR A O 1
ATOM 2300 N N . GLU A 1 292 ? -19.181 -13.205 0.473 1.00 49.91 292 GLU A N 1
ATOM 2301 C CA . GLU A 1 292 ? -18.390 -12.482 -0.506 1.00 49.91 292 GLU A CA 1
ATOM 2302 C C . GLU A 1 292 ? -19.063 -11.114 -0.599 1.00 49.91 292 GLU A C 1
ATOM 2304 O O . GLU A 1 292 ? -20.097 -10.949 -1.247 1.00 49.91 292 GLU A O 1
ATOM 2309 N N . VAL A 1 293 ? -18.536 -10.113 0.113 1.00 46.53 293 VAL A N 1
ATOM 2310 C CA . VAL A 1 293 ? -18.680 -8.746 -0.341 1.00 46.53 293 VAL A CA 1
ATOM 2311 C C . VAL A 1 293 ? -17.832 -8.792 -1.583 1.00 46.53 293 VAL A C 1
ATOM 2313 O O . VAL A 1 293 ? -16.628 -8.557 -1.539 1.00 46.53 293 VAL A O 1
ATOM 2316 N N . ALA A 1 294 ? -18.470 -9.288 -2.637 1.00 47.00 294 ALA A N 1
ATOM 2317 C CA . ALA A 1 294 ? -18.305 -8.913 -3.997 1.00 47.00 294 ALA A CA 1
ATOM 2318 C C . ALA A 1 294 ? -17.688 -7.518 -3.986 1.00 47.00 294 ALA A C 1
ATOM 2320 O O . ALA A 1 294 ? -18.371 -6.495 -3.975 1.00 47.00 294 ALA A O 1
ATOM 2321 N N . LEU A 1 295 ? -16.356 -7.489 -4.000 1.00 51.06 295 LEU A N 1
ATOM 2322 C CA . LEU A 1 295 ? -15.619 -6.364 -4.539 1.00 51.06 295 LEU A CA 1
ATOM 2323 C C . LEU A 1 295 ? -15.954 -6.230 -6.045 1.00 51.06 295 LEU A C 1
ATOM 2325 O O . LEU A 1 295 ? -15.408 -5.356 -6.701 1.00 51.06 295 LEU A O 1
ATOM 2329 N N . ASP A 1 296 ? -16.890 -7.043 -6.573 1.00 46.69 296 ASP A N 1
ATOM 2330 C CA . ASP A 1 296 ? -17.516 -7.088 -7.900 1.00 46.69 296 ASP A CA 1
ATOM 2331 C C . ASP A 1 296 ? -18.059 -5.758 -8.426 1.00 46.69 296 ASP A C 1
ATOM 2333 O O . ASP A 1 296 ? -18.500 -5.694 -9.571 1.00 46.69 296 ASP A O 1
ATOM 2337 N N . GLN A 1 297 ? -17.986 -4.668 -7.669 1.00 54.66 297 GLN A N 1
ATOM 2338 C CA . GLN A 1 297 ? -17.987 -3.345 -8.280 1.00 54.66 297 GLN A CA 1
ATOM 2339 C C . GLN A 1 297 ? -16.556 -2.836 -8.418 1.00 54.66 297 GLN A C 1
ATOM 2341 O O . GLN A 1 297 ? -16.170 -1.816 -7.848 1.00 54.66 297 GLN A O 1
ATOM 2346 N N . PHE A 1 298 ? -15.780 -3.531 -9.255 1.00 63.22 298 PHE A N 1
ATOM 2347 C CA . PHE A 1 298 ? -14.607 -2.956 -9.902 1.00 63.22 298 PHE A CA 1
ATOM 2348 C C . PHE A 1 298 ? -15.072 -1.810 -10.803 1.00 63.22 298 PHE A C 1
ATOM 2350 O O . PHE A 1 298 ? -15.328 -1.975 -11.996 1.00 63.22 298 PHE A O 1
ATOM 2357 N N . VAL A 1 299 ? -15.236 -0.626 -10.217 1.00 75.50 299 VAL A N 1
ATOM 2358 C CA . VAL A 1 299 ? -15.506 0.587 -10.983 1.00 75.50 299 VAL A CA 1
ATOM 2359 C C . VAL A 1 299 ? -14.228 0.924 -11.732 1.00 75.50 299 VAL A C 1
ATOM 2361 O O . VAL A 1 299 ? -13.229 1.301 -11.125 1.00 75.50 299 VAL A O 1
ATOM 2364 N N . ASN A 1 300 ? -14.259 0.775 -13.054 1.00 84.88 300 ASN A N 1
ATOM 2365 C CA . ASN A 1 300 ? -13.137 1.135 -13.905 1.00 84.88 300 ASN A CA 1
ATOM 2366 C C . ASN A 1 300 ? -12.858 2.653 -13.777 1.00 84.88 300 ASN A C 1
ATOM 2368 O O . ASN A 1 300 ? -13.672 3.461 -14.237 1.00 84.88 300 ASN A O 1
ATOM 2372 N N . PRO A 1 301 ? -11.721 3.067 -13.185 1.00 86.81 301 PRO A N 1
ATOM 2373 C CA . PRO A 1 301 ? -11.427 4.475 -12.922 1.00 86.81 301 PRO A CA 1
ATOM 2374 C C . PRO A 1 301 ? -11.144 5.270 -14.205 1.00 86.81 301 PRO A C 1
ATOM 2376 O O . PRO A 1 301 ? -11.310 6.489 -14.217 1.00 86.81 301 PRO A O 1
ATOM 2379 N N . PHE A 1 302 ? -10.783 4.603 -15.307 1.00 85.12 302 PHE A N 1
ATOM 2380 C CA . PHE A 1 302 ? -10.563 5.248 -16.604 1.00 85.12 302 PHE A CA 1
ATOM 2381 C C . PHE A 1 302 ? -11.865 5.739 -17.243 1.00 85.12 302 PHE A C 1
ATOM 2383 O O . PHE A 1 302 ? -11.834 6.610 -18.108 1.00 85.12 302 PHE A O 1
ATOM 2390 N N . VAL A 1 303 ? -13.023 5.232 -16.807 1.00 79.12 303 VAL A N 1
ATOM 2391 C CA . VAL A 1 303 ? -14.334 5.639 -17.332 1.00 79.12 303 VAL A CA 1
ATOM 2392 C C . VAL A 1 303 ? -14.572 7.139 -17.134 1.00 79.12 303 VAL A C 1
ATOM 2394 O O . VAL A 1 303 ? -15.069 7.807 -18.039 1.00 79.12 303 VAL A O 1
ATOM 2397 N N . HIS A 1 304 ? -14.160 7.697 -15.993 1.00 72.31 304 HIS A N 1
ATOM 2398 C CA . HIS A 1 304 ? -14.282 9.132 -15.735 1.00 72.31 304 HIS A CA 1
ATOM 2399 C C . HIS A 1 304 ? -13.430 9.968 -16.705 1.00 72.31 304 HIS A C 1
ATOM 2401 O O . HIS A 1 304 ? -13.886 11.002 -17.204 1.00 72.31 304 HIS A O 1
ATOM 2407 N N . ASP A 1 305 ? -12.218 9.506 -17.013 1.00 70.19 305 ASP A N 1
ATOM 2408 C CA . ASP A 1 305 ? -11.318 10.172 -17.957 1.00 70.19 305 ASP A CA 1
ATOM 2409 C C . ASP A 1 305 ? -11.885 10.116 -19.381 1.00 70.19 305 ASP A C 1
ATOM 2411 O O . ASP A 1 305 ? -11.943 11.139 -20.067 1.00 70.19 305 ASP A O 1
ATOM 2415 N N . ILE A 1 306 ? -12.412 8.953 -19.782 1.00 68.00 306 ILE A N 1
ATOM 2416 C CA . ILE A 1 306 ? -13.078 8.735 -21.074 1.00 68.00 306 ILE A CA 1
ATOM 2417 C C . ILE A 1 306 ? -14.267 9.695 -21.250 1.00 68.00 306 ILE A C 1
ATOM 2419 O O . ILE A 1 306 ? -14.385 10.359 -22.284 1.00 68.00 306 ILE A O 1
ATOM 2423 N N . PHE A 1 307 ? -15.142 9.817 -20.245 1.00 61.50 307 PHE A N 1
ATOM 2424 C CA . PHE A 1 307 ? -16.299 10.719 -20.314 1.00 61.50 307 PHE A CA 1
ATOM 2425 C C . PHE A 1 307 ? -15.898 12.197 -20.296 1.00 61.50 307 PHE A C 1
ATOM 2427 O O . PHE A 1 307 ? -16.447 13.001 -21.055 1.00 61.50 307 PHE A O 1
ATOM 2434 N N . SER A 1 308 ? -14.910 12.566 -19.479 1.00 63.34 308 SER A N 1
ATOM 2435 C CA . SER A 1 308 ? -14.422 13.947 -19.391 1.00 63.34 308 SER A CA 1
ATOM 2436 C C . SER A 1 308 ? -13.870 14.451 -20.731 1.00 63.34 308 SER A C 1
ATOM 2438 O O . SER A 1 308 ? -14.079 15.612 -21.097 1.00 63.34 308 SER A O 1
ATOM 2440 N N . GLN A 1 309 ? -13.227 13.574 -21.508 1.00 59.06 309 GLN A N 1
ATOM 2441 C CA . GLN A 1 309 ? -12.741 13.895 -22.852 1.00 59.06 309 GLN A CA 1
ATOM 2442 C C . GLN A 1 309 ? -13.860 14.137 -23.868 1.00 59.06 309 GLN A C 1
ATOM 2444 O O . GLN A 1 309 ? -13.754 15.044 -24.695 1.00 59.06 309 GLN A O 1
ATOM 2449 N N . GLN A 1 310 ? -14.939 13.351 -23.816 1.00 56.78 310 GLN A N 1
ATOM 2450 C CA . GLN A 1 310 ? -16.054 13.479 -24.761 1.00 56.78 310 GLN A CA 1
ATOM 2451 C C . GLN A 1 310 ? -16.792 14.818 -24.613 1.00 56.78 310 GLN A C 1
ATOM 2453 O O . GLN A 1 310 ? -17.273 15.375 -25.604 1.00 56.78 310 GLN A O 1
ATOM 2458 N N . ILE A 1 311 ? -16.836 15.357 -23.391 1.00 57.72 311 ILE A N 1
ATOM 2459 C CA . ILE A 1 311 ? -17.488 16.632 -23.065 1.00 57.72 311 ILE A CA 1
ATOM 2460 C C . ILE A 1 311 ? -16.573 17.824 -23.404 1.00 57.72 311 ILE A C 1
ATOM 2462 O O . ILE A 1 311 ? -17.040 18.851 -23.897 1.00 57.72 311 ILE A O 1
ATOM 2466 N N . CYS A 1 312 ? -15.257 17.694 -23.205 1.00 50.81 312 CYS A N 1
ATOM 2467 C CA . CYS A 1 312 ? -14.289 18.782 -23.374 1.00 50.81 312 CYS A CA 1
ATOM 2468 C C . CYS A 1 312 ? -13.446 18.653 -24.658 1.00 50.81 312 CYS A C 1
ATOM 2470 O O . CYS A 1 312 ? -12.227 18.518 -24.595 1.00 50.81 312 CYS A O 1
ATOM 2472 N N . LYS A 1 313 ? -14.056 18.825 -25.841 1.00 48.91 313 LYS A N 1
ATOM 2473 C CA . LYS A 1 313 ? -13.353 18.853 -27.153 1.00 48.91 313 LYS A CA 1
ATOM 2474 C C . LYS A 1 313 ? -12.309 19.982 -27.322 1.00 48.91 313 LYS A C 1
ATOM 2476 O O . LYS A 1 313 ? -11.660 20.065 -28.359 1.00 48.91 313 LYS A O 1
ATOM 2481 N N . SER A 1 314 ? -12.177 20.877 -26.338 1.00 45.50 314 SER A N 1
ATOM 2482 C CA . SER A 1 314 ? -11.387 22.120 -26.397 1.00 45.50 314 SER A CA 1
ATOM 2483 C C . SER A 1 314 ? -10.031 22.045 -25.674 1.00 45.50 314 SER A C 1
ATOM 2485 O O . SER A 1 314 ? -9.139 22.851 -25.949 1.00 45.50 314 SER A O 1
ATOM 2487 N N . LYS A 1 315 ? -9.810 21.069 -24.780 1.00 47.38 315 LYS A N 1
ATOM 2488 C CA . LYS A 1 315 ? -8.497 20.921 -24.134 1.00 47.38 315 LYS A CA 1
ATOM 2489 C C . LYS A 1 315 ? -7.536 20.254 -25.117 1.00 47.38 315 LYS A C 1
ATOM 2491 O O . LYS A 1 315 ? -7.529 19.037 -25.267 1.00 47.38 315 LYS A O 1
ATOM 2496 N N . ARG A 1 316 ? -6.726 21.064 -25.806 1.00 44.81 316 ARG A N 1
ATOM 2497 C CA . ARG A 1 316 ? -5.506 20.595 -26.474 1.00 44.81 316 ARG A CA 1
ATOM 2498 C C . ARG A 1 316 ? -4.581 20.046 -25.390 1.00 44.81 316 ARG A C 1
ATOM 2500 O O . ARG A 1 316 ? -3.847 20.805 -24.766 1.00 44.81 316 ARG A O 1
ATOM 2507 N N . TYR A 1 317 ? -4.673 18.750 -25.116 1.00 48.81 317 TYR A N 1
ATOM 2508 C CA . TYR A 1 317 ? -3.661 18.060 -24.330 1.00 48.81 317 TYR A CA 1
ATOM 2509 C C . TYR A 1 317 ? -2.313 18.255 -25.034 1.00 48.81 317 TYR A C 1
ATOM 2511 O O . TYR A 1 317 ? -2.244 18.214 -26.267 1.00 48.81 317 TYR A O 1
ATOM 2519 N N . ASN A 1 318 ? -1.257 18.520 -24.264 1.00 51.53 318 ASN A N 1
ATOM 2520 C CA . ASN A 1 318 ? 0.103 18.455 -24.791 1.00 51.53 318 ASN A CA 1
ATOM 2521 C C . ASN A 1 318 ? 0.277 17.098 -25.491 1.00 51.53 318 ASN A C 1
ATOM 2523 O O . ASN A 1 318 ? -0.155 16.075 -24.966 1.00 51.53 318 ASN A O 1
ATOM 2527 N N . MET A 1 319 ? 0.875 17.111 -26.684 1.00 57.28 319 MET A N 1
ATOM 2528 C CA . MET A 1 319 ? 0.891 16.035 -27.695 1.00 57.28 319 MET A CA 1
ATOM 2529 C C . MET A 1 319 ? 1.528 14.698 -27.262 1.00 57.28 319 MET A C 1
ATOM 2531 O O . MET A 1 319 ? 1.699 13.805 -28.086 1.00 57.28 319 MET A O 1
ATOM 2535 N N . ASN A 1 320 ? 1.874 14.536 -25.988 1.00 72.75 320 ASN A N 1
ATOM 2536 C CA . ASN A 1 320 ? 2.694 13.437 -25.502 1.00 72.75 320 ASN A CA 1
ATOM 2537 C C . ASN A 1 320 ? 1.889 12.313 -24.852 1.00 72.75 320 ASN A C 1
ATOM 2539 O O . ASN A 1 320 ? 2.513 11.379 -24.382 1.00 72.75 320 ASN A O 1
ATOM 2543 N N . PHE A 1 321 ? 0.552 12.382 -24.813 1.00 84.69 321 PHE A N 1
ATOM 2544 C CA . PHE A 1 321 ? -0.296 11.457 -24.056 1.00 84.69 321 PHE A CA 1
ATOM 2545 C C . PHE A 1 321 ? -1.654 11.211 -24.727 1.00 84.69 321 PHE A C 1
ATOM 2547 O O . PHE A 1 321 ? -2.321 12.151 -25.166 1.00 84.69 321 PHE A O 1
ATOM 2554 N N . LYS A 1 322 ? -2.081 9.941 -24.780 1.00 88.00 322 LYS A N 1
ATOM 2555 C CA . LYS A 1 322 ? -3.349 9.503 -25.382 1.00 88.00 322 LYS A CA 1
ATOM 2556 C C . LYS A 1 322 ? -4.113 8.598 -24.407 1.00 88.00 322 LYS A C 1
ATOM 2558 O O . LYS A 1 322 ? -3.758 7.418 -24.296 1.00 88.00 322 LYS A O 1
ATOM 2563 N N . PRO A 1 323 ? -5.176 9.100 -23.748 1.00 88.50 323 PRO A N 1
ATOM 2564 C CA . PRO A 1 323 ? -6.049 8.286 -22.905 1.00 88.50 323 PRO A CA 1
ATOM 2565 C C . PRO A 1 323 ? -6.597 7.056 -23.609 1.00 88.50 323 PRO A C 1
ATOM 2567 O O . PRO A 1 323 ? -6.733 7.038 -24.833 1.00 88.50 323 PRO A O 1
ATOM 2570 N N . LEU A 1 324 ? -6.901 6.035 -22.815 1.00 89.88 324 LEU A N 1
ATOM 2571 C CA . LEU A 1 324 ? -7.527 4.815 -23.303 1.00 89.88 324 LEU A CA 1
ATOM 2572 C C . LEU A 1 324 ? -8.950 5.105 -23.779 1.00 89.88 324 LEU A C 1
ATOM 2574 O O . LEU A 1 324 ? -9.705 5.812 -23.117 1.00 89.88 324 LEU A O 1
ATOM 2578 N N . SER A 1 325 ? -9.331 4.506 -24.897 1.00 86.12 325 SER A N 1
ATOM 2579 C CA . SER A 1 325 ? -10.723 4.334 -25.301 1.00 86.12 325 SER A CA 1
ATOM 2580 C C . SER A 1 325 ? -11.329 3.060 -24.697 1.00 86.12 325 SER A C 1
ATOM 2582 O O . SER A 1 325 ? -10.627 2.157 -24.242 1.00 86.12 325 SER A O 1
ATOM 2584 N N . THR A 1 326 ? -12.659 2.949 -24.713 1.00 83.69 326 THR A N 1
ATOM 2585 C CA . THR A 1 326 ? -13.361 1.743 -24.236 1.00 83.69 326 THR A CA 1
ATOM 2586 C C . THR A 1 326 ? -13.005 0.486 -25.032 1.00 83.69 326 THR A C 1
ATOM 2588 O O . THR A 1 326 ? -13.076 -0.611 -24.490 1.00 83.69 326 THR A O 1
ATOM 2591 N N . SER A 1 327 ? -12.612 0.631 -26.299 1.00 86.50 327 SER A N 1
ATOM 2592 C CA . SER A 1 327 ? -12.243 -0.477 -27.187 1.00 86.50 327 SER A CA 1
ATOM 2593 C C . SER A 1 327 ? -10.827 -1.017 -26.979 1.00 86.50 327 SER A C 1
ATOM 2595 O O . SER A 1 327 ? -10.519 -2.075 -27.514 1.00 86.50 327 SER A O 1
ATOM 2597 N N . GLU A 1 328 ? -9.964 -0.303 -26.250 1.00 89.50 328 GLU A N 1
ATOM 2598 C CA . GLU A 1 328 ? -8.544 -0.657 -26.072 1.00 89.50 328 GLU A CA 1
ATOM 2599 C C . GLU A 1 328 ? -8.151 -0.862 -24.598 1.00 89.50 328 GLU A C 1
ATOM 2601 O O . GLU A 1 328 ? -6.977 -0.775 -24.251 1.00 89.50 328 GLU A O 1
ATOM 2606 N N . MET A 1 329 ? -9.129 -1.089 -23.714 1.00 91.00 329 MET A N 1
ATOM 2607 C CA . MET A 1 329 ? -8.873 -1.291 -22.287 1.00 91.00 329 MET A CA 1
ATOM 2608 C C . MET A 1 329 ? -7.982 -2.531 -22.071 1.00 91.00 329 MET A C 1
ATOM 2610 O O . MET A 1 329 ? -8.398 -3.617 -22.480 1.00 91.00 329 MET A O 1
ATOM 2614 N N . PRO A 1 330 ? -6.804 -2.402 -21.425 1.00 92.88 330 PRO A N 1
ATOM 2615 C CA . PRO A 1 330 ? -5.924 -3.538 -21.169 1.00 92.88 330 PRO A CA 1
ATOM 2616 C C . PRO A 1 330 ? -6.607 -4.607 -20.314 1.00 92.88 330 PRO A C 1
ATOM 2618 O O . PRO A 1 330 ? -7.235 -4.294 -19.299 1.00 92.88 330 PRO A O 1
ATOM 2621 N N . GLY A 1 331 ? -6.472 -5.864 -20.727 1.00 92.38 331 GLY A N 1
ATOM 2622 C CA . GLY A 1 331 ? -6.995 -7.029 -20.029 1.00 92.38 331 GLY A CA 1
ATOM 2623 C C . GLY A 1 331 ? -5.902 -7.960 -19.508 1.00 92.38 331 GLY A C 1
ATOM 2624 O O . GLY A 1 331 ? -4.715 -7.635 -19.450 1.00 92.38 331 GLY A O 1
ATOM 2625 N N . ARG A 1 332 ? -6.317 -9.167 -19.122 1.00 95.81 332 ARG A N 1
ATOM 2626 C CA . ARG A 1 332 ? -5.410 -10.171 -18.566 1.00 95.81 332 ARG A CA 1
ATOM 2627 C C . ARG A 1 332 ? -4.364 -10.604 -19.593 1.00 95.81 332 ARG A C 1
ATOM 2629 O O . ARG A 1 332 ? -4.718 -11.113 -20.652 1.00 95.81 332 ARG A O 1
ATOM 2636 N N . GLY A 1 333 ? -3.088 -10.493 -19.228 1.00 95.75 333 GLY A N 1
ATOM 2637 C CA . GLY A 1 333 ? -1.949 -10.877 -20.066 1.00 95.75 333 GLY A CA 1
ATOM 2638 C C . GLY A 1 333 ? -1.479 -9.798 -21.044 1.00 95.75 333 GLY A C 1
ATOM 2639 O O . GLY A 1 333 ? -0.443 -9.985 -21.679 1.00 95.75 333 GLY A O 1
ATOM 2640 N N . ASP A 1 334 ? -2.191 -8.674 -21.148 1.00 97.12 334 ASP A N 1
ATOM 2641 C CA . ASP A 1 334 ? -1.732 -7.531 -21.933 1.00 97.12 334 ASP A CA 1
ATOM 2642 C C . ASP A 1 334 ? -0.501 -6.883 -21.286 1.00 97.12 334 ASP A C 1
ATOM 2644 O O . ASP A 1 334 ? -0.404 -6.812 -20.061 1.00 97.12 334 ASP A O 1
ATOM 2648 N N . LEU A 1 335 ? 0.435 -6.390 -22.103 1.00 97.88 335 LEU A N 1
ATOM 2649 C CA . LEU A 1 335 ? 1.633 -5.704 -21.624 1.00 97.88 335 LEU A CA 1
ATOM 2650 C C . LEU A 1 335 ? 1.364 -4.208 -21.406 1.00 97.88 335 LEU A C 1
ATOM 2652 O O . LEU A 1 335 ? 0.847 -3.497 -22.272 1.00 97.88 335 LEU A O 1
ATOM 2656 N N . VAL A 1 336 ? 1.800 -3.698 -20.262 1.00 98.38 336 VAL A N 1
ATOM 2657 C CA . VAL A 1 336 ? 1.881 -2.261 -19.989 1.00 98.38 336 VAL A CA 1
ATOM 2658 C C . VAL A 1 336 ? 3.286 -1.968 -19.510 1.00 98.38 336 VAL A C 1
ATOM 2660 O O . VAL A 1 336 ? 3.717 -2.497 -18.489 1.00 98.38 336 VAL A O 1
ATOM 2663 N N . ALA A 1 337 ? 4.014 -1.129 -20.241 1.00 98.44 337 ALA A N 1
ATOM 2664 C CA . ALA A 1 337 ? 5.305 -0.672 -19.755 1.00 98.44 337 ALA A CA 1
ATOM 2665 C C . ALA A 1 337 ? 5.120 0.523 -18.818 1.00 98.44 337 ALA A C 1
ATOM 2667 O O . ALA A 1 337 ? 4.289 1.394 -19.077 1.00 98.44 337 ALA A O 1
ATOM 2668 N N . MET A 1 338 ? 5.860 0.540 -17.718 1.00 97.69 338 MET A N 1
ATOM 2669 C CA . MET A 1 338 ? 5.700 1.515 -16.649 1.00 97.69 338 MET A CA 1
ATOM 2670 C C . MET A 1 338 ? 7.054 1.963 -16.118 1.00 97.69 338 MET A C 1
ATOM 2672 O O . MET A 1 338 ? 8.008 1.187 -16.074 1.00 97.69 338 MET A O 1
ATOM 2676 N N . ASP A 1 339 ? 7.078 3.217 -15.695 1.00 98.06 339 ASP A N 1
ATOM 2677 C CA . ASP A 1 339 ? 8.147 3.822 -14.920 1.00 98.06 339 ASP A CA 1
ATOM 2678 C C . ASP A 1 339 ? 7.531 4.879 -13.981 1.00 98.06 339 ASP A C 1
ATOM 2680 O O . ASP A 1 339 ? 6.436 5.401 -14.247 1.00 98.06 339 ASP A O 1
ATOM 2684 N N . ALA A 1 340 ? 8.184 5.150 -12.852 1.00 97.31 340 ALA A N 1
ATOM 2685 C CA . ALA A 1 340 ? 7.736 6.154 -11.897 1.00 97.31 340 ALA A CA 1
ATOM 2686 C C . ALA A 1 340 ? 8.913 6.935 -11.310 1.00 97.31 340 ALA A C 1
ATOM 2688 O O . ALA A 1 340 ? 9.967 6.384 -11.018 1.00 97.31 340 ALA A O 1
ATOM 2689 N N . GLU A 1 341 ? 8.675 8.221 -11.063 1.00 96.56 341 GLU A N 1
ATOM 2690 C CA . GLU A 1 341 ? 9.672 9.145 -10.535 1.00 96.56 341 GLU A CA 1
ATOM 2691 C C . GLU A 1 341 ? 9.300 9.599 -9.130 1.00 96.56 341 GLU A C 1
ATOM 2693 O O . GLU A 1 341 ? 8.123 9.820 -8.813 1.00 96.56 341 GLU A O 1
ATOM 2698 N N . PHE A 1 342 ? 10.316 9.795 -8.290 1.00 94.62 342 PHE A N 1
ATOM 2699 C CA . PHE A 1 342 ? 10.146 10.089 -6.869 1.00 94.62 342 PHE A CA 1
ATOM 2700 C C . PHE A 1 342 ? 10.853 11.377 -6.461 1.00 94.62 342 PHE A C 1
ATOM 2702 O O . PHE A 1 342 ? 11.855 11.790 -7.047 1.00 94.62 342 PHE A O 1
ATOM 2709 N N . VAL A 1 343 ? 10.342 11.982 -5.396 1.00 94.19 343 VAL A N 1
ATOM 2710 C CA . VAL A 1 343 ? 10.963 13.113 -4.704 1.00 94.19 343 VAL A CA 1
ATOM 2711 C C . VAL A 1 343 ? 11.147 12.779 -3.229 1.00 94.19 343 VAL A C 1
ATOM 2713 O O . VAL A 1 343 ? 10.400 11.984 -2.653 1.00 94.19 343 VAL A O 1
ATOM 2716 N N . THR A 1 344 ? 12.145 13.389 -2.598 1.00 92.62 344 THR A N 1
ATOM 2717 C CA . THR A 1 344 ? 12.437 13.181 -1.177 1.00 92.62 344 THR A CA 1
ATOM 2718 C C . THR A 1 344 ? 11.703 14.221 -0.339 1.00 92.62 344 THR A C 1
ATOM 2720 O O . THR A 1 344 ? 11.927 15.426 -0.481 1.00 92.62 344 THR A O 1
ATOM 2723 N N . LEU A 1 345 ? 10.840 13.750 0.561 1.00 88.81 345 LEU A N 1
ATOM 2724 C CA . LEU A 1 345 ? 10.126 14.581 1.533 1.00 88.81 345 LEU A CA 1
ATOM 2725 C C . LEU A 1 345 ? 10.908 14.721 2.840 1.00 88.81 345 LEU A C 1
ATOM 2727 O O . LEU A 1 345 ? 10.889 15.775 3.460 1.00 88.81 345 LEU A O 1
ATOM 2731 N N . ASN A 1 346 ? 11.612 13.667 3.263 1.00 85.38 346 ASN A N 1
ATOM 2732 C CA . ASN A 1 346 ? 12.542 13.724 4.390 1.00 85.38 346 ASN A CA 1
ATOM 2733 C C . ASN A 1 346 ? 13.816 12.943 4.052 1.00 85.38 346 ASN A C 1
ATOM 2735 O O . ASN A 1 346 ? 13.697 11.784 3.648 1.00 85.38 346 ASN A O 1
ATOM 2739 N N . PRO A 1 347 ? 15.012 13.529 4.234 1.00 79.38 347 PRO A N 1
ATOM 2740 C CA . PRO A 1 347 ? 16.263 12.817 4.017 1.00 79.38 347 PRO A CA 1
ATOM 2741 C C . PRO A 1 347 ? 16.479 11.738 5.084 1.00 79.38 347 PRO A C 1
ATOM 2743 O O . PRO A 1 347 ? 15.916 11.798 6.179 1.00 79.38 347 PRO A O 1
ATOM 2746 N N . GLU A 1 348 ? 17.316 10.755 4.755 1.00 82.44 348 GLU A N 1
ATOM 2747 C CA . GLU A 1 348 ? 17.782 9.760 5.718 1.00 82.44 348 GLU A CA 1
ATOM 2748 C C . GLU A 1 348 ? 18.703 10.414 6.758 1.00 82.44 348 GLU A C 1
ATOM 2750 O O . GLU A 1 348 ? 19.660 11.108 6.405 1.00 82.44 348 GLU A O 1
ATOM 2755 N N . GLU A 1 349 ? 18.439 10.161 8.039 1.00 83.88 349 GLU A N 1
ATOM 2756 C CA . GLU A 1 349 ? 19.301 10.584 9.141 1.00 83.88 349 GLU A CA 1
ATOM 2757 C C . GLU A 1 349 ? 20.009 9.361 9.725 1.00 83.88 349 GLU A C 1
ATOM 2759 O O . GLU A 1 349 ? 19.371 8.418 10.202 1.00 83.88 349 GLU A O 1
ATOM 2764 N N . ASN A 1 350 ? 21.341 9.390 9.697 1.00 83.06 350 ASN A N 1
ATOM 2765 C CA . ASN A 1 350 ? 22.208 8.324 10.182 1.00 83.06 350 ASN A CA 1
ATOM 2766 C C . ASN A 1 350 ? 23.019 8.805 11.388 1.00 83.06 350 ASN A C 1
ATOM 2768 O O . ASN A 1 350 ? 23.632 9.870 11.347 1.00 83.06 350 ASN A O 1
ATOM 2772 N N . GLU A 1 351 ? 23.079 7.992 12.438 1.00 84.44 351 GLU A N 1
ATOM 2773 C CA . GLU A 1 351 ? 23.968 8.192 13.579 1.00 84.44 351 GLU A CA 1
ATOM 2774 C C . GLU A 1 351 ? 25.134 7.219 13.507 1.00 84.44 351 GLU A C 1
ATOM 2776 O O . GLU A 1 351 ? 24.960 6.013 13.338 1.00 84.44 351 GLU A O 1
ATOM 2781 N N . ILE A 1 352 ? 26.347 7.742 13.652 1.00 82.44 352 ILE A N 1
ATOM 2782 C CA . ILE A 1 352 ? 27.534 6.907 13.800 1.00 82.44 352 ILE A CA 1
ATOM 2783 C C . ILE A 1 352 ? 27.613 6.510 15.269 1.00 82.44 352 ILE A C 1
ATOM 2785 O O . ILE A 1 352 ? 27.898 7.334 16.137 1.00 82.44 352 ILE A O 1
ATOM 2789 N N . ARG A 1 353 ? 27.355 5.234 15.546 1.00 81.50 353 ARG A N 1
ATOM 2790 C CA . ARG A 1 353 ? 27.500 4.670 16.883 1.00 81.50 353 ARG A CA 1
ATOM 2791 C C . ARG A 1 353 ? 28.972 4.700 17.319 1.00 81.50 353 ARG A C 1
ATOM 2793 O O . ARG A 1 353 ? 29.870 4.689 16.473 1.00 81.50 353 ARG A O 1
ATOM 2800 N N . PRO A 1 354 ? 29.253 4.653 18.635 1.00 82.81 354 PRO A N 1
ATOM 2801 C CA . PRO A 1 354 ? 30.624 4.618 19.156 1.00 82.81 354 PRO A CA 1
ATOM 2802 C C . PRO A 1 354 ? 31.477 3.439 18.654 1.00 82.81 354 PRO A C 1
ATOM 2804 O O . PRO A 1 354 ? 32.698 3.488 18.747 1.00 82.81 354 PRO A O 1
ATOM 2807 N N . ASP A 1 355 ? 30.853 2.383 18.120 1.00 84.94 355 ASP A N 1
ATOM 2808 C CA . ASP A 1 355 ? 31.515 1.229 17.496 1.00 84.94 355 ASP A CA 1
ATOM 2809 C C . ASP A 1 355 ? 31.897 1.461 16.016 1.00 84.94 355 ASP A C 1
ATOM 2811 O O . ASP A 1 355 ? 32.370 0.541 15.348 1.00 84.94 355 ASP A O 1
ATOM 2815 N N . GLY A 1 356 ? 31.690 2.677 15.494 1.00 81.94 356 GLY A N 1
ATOM 2816 C CA . GLY A 1 356 ? 31.957 3.056 14.107 1.00 81.94 356 GLY A CA 1
ATOM 2817 C C . GLY A 1 356 ? 30.890 2.593 13.112 1.00 81.94 356 GLY A C 1
ATOM 2818 O O . GLY A 1 356 ? 31.031 2.853 11.916 1.00 81.94 356 GLY A O 1
ATOM 2819 N N . LYS A 1 357 ? 29.822 1.923 13.567 1.00 82.88 357 LYS A N 1
ATOM 2820 C CA . LYS A 1 357 ? 28.714 1.511 12.698 1.00 82.88 357 LYS A CA 1
ATOM 2821 C C . LYS A 1 357 ? 27.697 2.636 12.570 1.00 82.88 357 LYS A C 1
ATOM 2823 O O . LYS A 1 357 ? 27.240 3.198 13.561 1.00 82.88 357 LYS A O 1
ATOM 2828 N N . THR A 1 358 ? 27.293 2.931 11.344 1.00 80.50 358 THR A N 1
ATOM 2829 C CA . THR A 1 358 ? 26.155 3.809 11.069 1.00 80.50 358 THR A CA 1
ATOM 2830 C C . THR A 1 358 ? 24.853 3.078 11.377 1.00 80.50 358 THR A C 1
ATOM 2832 O O . THR A 1 358 ? 24.637 1.964 10.897 1.00 80.50 358 THR A O 1
ATOM 2835 N N . ALA A 1 359 ? 23.981 3.697 12.162 1.00 79.00 359 ALA A N 1
ATOM 2836 C CA . ALA A 1 359 ? 22.613 3.262 12.373 1.00 79.00 359 ALA A CA 1
ATOM 2837 C C . ALA A 1 359 ? 21.655 4.342 11.872 1.00 79.00 359 ALA A C 1
ATOM 2839 O O . ALA A 1 359 ? 21.758 5.500 12.272 1.00 79.00 359 ALA A O 1
ATOM 2840 N N . THR A 1 360 ? 20.716 3.952 11.017 1.00 79.69 360 THR A N 1
ATOM 2841 C CA . THR A 1 360 ? 19.659 4.839 10.533 1.00 79.69 360 THR A CA 1
ATOM 2842 C C . THR A 1 360 ? 18.718 5.184 11.683 1.00 79.69 360 THR A C 1
ATOM 2844 O O . THR A 1 360 ? 18.023 4.311 12.201 1.00 79.69 360 THR A O 1
ATOM 2847 N N . ILE A 1 361 ? 18.715 6.453 12.095 1.00 78.62 361 ILE A N 1
ATOM 2848 C CA . ILE A 1 361 ? 17.763 6.998 13.072 1.00 78.62 361 ILE A CA 1
ATOM 2849 C C . ILE A 1 361 ? 16.411 7.188 12.393 1.00 78.62 361 ILE A C 1
ATOM 2851 O O . ILE A 1 361 ? 15.376 6.796 12.933 1.00 78.62 361 ILE A O 1
ATOM 2855 N N . LYS A 1 362 ? 16.422 7.793 11.201 1.00 77.81 362 LYS A N 1
ATOM 2856 C CA . LYS A 1 362 ? 15.219 8.102 10.433 1.00 77.81 362 LYS A CA 1
ATOM 2857 C C . LYS A 1 362 ? 15.422 7.653 8.989 1.00 77.81 362 LYS A C 1
ATOM 2859 O O . LYS A 1 362 ? 16.330 8.161 8.332 1.00 77.81 362 LYS A O 1
ATOM 2864 N N . PRO A 1 363 ? 14.618 6.705 8.484 1.00 80.31 363 PRO A N 1
ATOM 2865 C CA . PRO A 1 363 ? 14.713 6.297 7.091 1.00 80.31 363 PRO A CA 1
ATOM 2866 C C . PRO A 1 363 ? 14.289 7.446 6.169 1.00 80.31 363 PRO A C 1
ATOM 2868 O O . PRO A 1 363 ? 13.454 8.275 6.539 1.00 80.31 363 PRO A O 1
ATOM 2871 N N . SER A 1 364 ? 14.843 7.471 4.954 1.00 83.12 364 SER A N 1
ATOM 2872 C CA . SER A 1 364 ? 14.390 8.395 3.911 1.00 83.12 364 SER A CA 1
ATOM 2873 C C . SER A 1 364 ? 12.898 8.195 3.635 1.00 83.12 364 SER A C 1
ATOM 2875 O O . SER A 1 364 ? 12.432 7.064 3.473 1.00 83.12 364 SER A O 1
ATOM 2877 N N . HIS A 1 365 ? 12.155 9.298 3.570 1.00 86.19 365 HIS A N 1
ATOM 2878 C CA . HIS A 1 365 ? 10.752 9.301 3.173 1.00 86.19 365 HIS A CA 1
ATOM 2879 C C . HIS A 1 365 ? 10.644 9.856 1.755 1.00 86.19 365 HIS A C 1
ATOM 2881 O O . HIS A 1 365 ? 10.807 11.060 1.533 1.00 86.19 365 HIS A O 1
ATOM 2887 N N . MET A 1 366 ? 10.3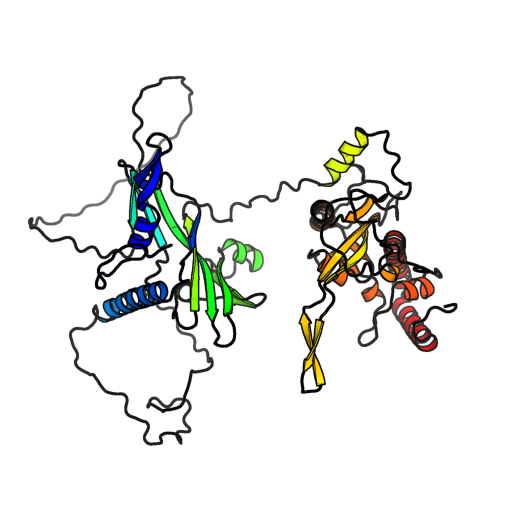80 8.965 0.802 1.00 90.56 366 MET A N 1
ATOM 2888 C CA . MET A 1 366 ? 10.161 9.307 -0.601 1.00 90.56 366 MET A CA 1
ATOM 2889 C C . MET A 1 366 ? 8.667 9.335 -0.910 1.00 90.56 366 MET A C 1
ATOM 2891 O O . MET A 1 366 ? 7.900 8.555 -0.350 1.00 90.56 366 MET A O 1
ATOM 2895 N N . SER A 1 367 ? 8.274 10.209 -1.829 1.00 92.00 367 SER A N 1
ATOM 2896 C CA . SER A 1 367 ? 6.919 10.268 -2.369 1.00 92.00 367 SER A CA 1
ATOM 2897 C C . SER A 1 367 ? 6.952 10.199 -3.886 1.00 92.00 367 SER A C 1
ATOM 2899 O O . SER A 1 367 ? 7.890 10.677 -4.526 1.00 92.00 367 SER A O 1
ATOM 2901 N N . VAL A 1 368 ? 5.919 9.589 -4.457 1.00 94.88 368 VAL A N 1
ATOM 2902 C CA . VAL A 1 368 ? 5.742 9.491 -5.904 1.00 94.88 368 VAL A CA 1
ATOM 2903 C C . VAL A 1 368 ? 5.403 10.864 -6.464 1.00 94.88 368 VAL A C 1
ATOM 2905 O O . VAL A 1 368 ? 4.475 11.516 -5.992 1.00 94.88 368 VAL A O 1
ATOM 2908 N N . ALA A 1 369 ? 6.148 11.290 -7.478 1.00 95.69 369 ALA A N 1
ATOM 2909 C CA . ALA A 1 369 ? 5.996 12.587 -8.126 1.00 95.69 369 ALA A CA 1
ATOM 2910 C C . ALA A 1 369 ? 5.435 12.478 -9.545 1.00 95.69 369 ALA A C 1
ATOM 2912 O O . ALA A 1 369 ? 4.688 13.359 -9.968 1.00 95.69 369 ALA A O 1
ATOM 2913 N N . ARG A 1 370 ? 5.752 11.403 -10.273 1.00 96.00 370 ARG A N 1
ATOM 2914 C CA . ARG A 1 370 ? 5.219 11.141 -11.616 1.00 96.00 370 ARG A CA 1
ATOM 2915 C C . ARG A 1 370 ? 5.054 9.642 -11.832 1.00 96.00 370 ARG A C 1
ATOM 2917 O O . ARG A 1 370 ? 5.908 8.872 -11.410 1.00 96.00 370 ARG A O 1
ATOM 2924 N N . ILE A 1 371 ? 3.966 9.236 -12.475 1.00 96.88 371 ILE A N 1
ATOM 2925 C CA . ILE A 1 371 ? 3.708 7.844 -12.864 1.00 96.88 371 ILE A CA 1
ATOM 2926 C C . ILE A 1 371 ? 3.408 7.823 -14.355 1.00 96.88 371 ILE A C 1
ATOM 2928 O O . ILE A 1 371 ? 2.484 8.507 -14.807 1.00 96.88 371 ILE A O 1
ATOM 2932 N N . THR A 1 372 ? 4.132 6.987 -15.093 1.00 97.25 372 THR A N 1
ATOM 2933 C CA . THR A 1 372 ? 3.935 6.810 -16.530 1.00 97.25 372 THR A CA 1
ATOM 2934 C C . THR A 1 372 ? 3.561 5.368 -16.839 1.00 97.25 372 THR A C 1
ATOM 2936 O O . THR A 1 372 ? 4.221 4.436 -16.391 1.00 97.25 372 THR A O 1
ATOM 2939 N N . CYS A 1 373 ? 2.525 5.166 -17.653 1.00 97.50 373 CYS A N 1
ATOM 2940 C CA . CYS A 1 373 ? 2.210 3.869 -18.249 1.00 97.50 373 CYS A CA 1
ATOM 2941 C C . CYS A 1 373 ? 1.993 4.014 -19.753 1.00 97.50 373 CYS A C 1
ATOM 2943 O O . CYS A 1 373 ? 1.227 4.870 -20.212 1.00 97.50 373 CYS A O 1
ATOM 2945 N N . ILE A 1 374 ? 2.640 3.139 -20.516 1.00 97.69 374 ILE A N 1
ATOM 2946 C CA . ILE A 1 374 ? 2.594 3.096 -21.975 1.00 97.69 374 ILE A CA 1
ATOM 2947 C C . ILE A 1 374 ? 2.038 1.765 -22.468 1.00 97.69 374 ILE A C 1
ATOM 2949 O O . ILE A 1 374 ? 2.200 0.721 -21.832 1.00 97.69 374 ILE A O 1
ATOM 2953 N N . ARG A 1 375 ? 1.379 1.804 -23.627 1.00 97.12 375 ARG A N 1
ATOM 2954 C CA . ARG A 1 375 ? 0.852 0.604 -24.289 1.00 97.12 375 ARG A CA 1
ATOM 2955 C C . ARG A 1 375 ? 2.013 -0.305 -24.702 1.00 97.12 375 ARG A C 1
ATOM 2957 O O . ARG A 1 375 ? 2.913 0.156 -25.402 1.00 97.12 375 ARG A O 1
ATOM 2964 N N . GLY A 1 376 ? 1.996 -1.576 -24.303 1.00 96.50 376 GLY A N 1
ATOM 2965 C CA . GLY A 1 376 ? 3.047 -2.538 -24.658 1.00 96.50 376 GLY A CA 1
ATOM 2966 C C . GLY A 1 376 ? 2.896 -3.174 -26.047 1.00 96.50 376 GLY A C 1
ATOM 2967 O O . GLY A 1 376 ? 3.833 -3.799 -26.550 1.00 96.50 376 GLY A O 1
ATOM 2968 N N . GLN A 1 377 ? 1.724 -3.014 -26.666 1.00 94.44 377 GLN A N 1
ATOM 2969 C CA . GLN A 1 377 ? 1.330 -3.661 -27.913 1.00 94.44 377 GLN A CA 1
ATOM 2970 C C . GLN A 1 377 ? 0.214 -2.880 -28.622 1.00 94.44 377 GLN A C 1
ATOM 2972 O O . GLN A 1 377 ? -0.366 -1.942 -28.072 1.00 94.44 377 GLN A O 1
ATOM 2977 N N . GLY A 1 378 ? -0.117 -3.315 -29.840 1.00 92.62 378 GLY A N 1
ATOM 2978 C CA . GLY A 1 378 ? -1.199 -2.749 -30.643 1.00 92.62 378 GLY A CA 1
ATOM 2979 C C . GLY A 1 378 ? -0.752 -1.585 -31.538 1.00 92.62 378 GLY A C 1
ATOM 2980 O O . GLY A 1 378 ? 0.441 -1.323 -31.675 1.00 92.62 378 GLY A O 1
ATOM 2981 N N . PRO A 1 379 ? -1.699 -0.893 -32.193 1.00 91.31 379 PRO A N 1
ATOM 2982 C CA . PRO A 1 379 ? -1.382 0.155 -33.167 1.00 91.31 379 PRO A CA 1
ATOM 2983 C C . PRO A 1 379 ? -0.734 1.399 -32.539 1.00 91.31 379 PRO A C 1
ATOM 2985 O O . PRO A 1 379 ? 0.049 2.073 -33.199 1.00 91.31 379 PRO A O 1
ATOM 2988 N N . ASP A 1 380 ? -1.044 1.688 -31.273 1.00 92.88 380 ASP A N 1
ATOM 2989 C CA . ASP A 1 380 ? -0.482 2.803 -30.503 1.00 92.88 380 ASP A CA 1
ATOM 2990 C C . ASP A 1 380 ? 0.609 2.329 -29.523 1.00 92.88 380 ASP A C 1
ATOM 2992 O O . ASP A 1 380 ? 0.790 2.906 -28.449 1.00 92.88 380 ASP A O 1
ATOM 2996 N N . GLU A 1 381 ? 1.318 1.247 -29.849 1.00 95.75 381 GLU A N 1
ATOM 2997 C CA . GLU A 1 381 ? 2.411 0.744 -29.020 1.00 95.75 381 GLU A CA 1
ATOM 2998 C C . GLU A 1 381 ? 3.432 1.846 -28.682 1.00 95.75 381 GLU A C 1
ATOM 3000 O O . GLU A 1 381 ? 3.807 2.684 -29.505 1.00 95.75 381 GLU A O 1
ATOM 3005 N N . GLY A 1 382 ? 3.868 1.856 -27.424 1.00 94.38 382 GLY A N 1
ATOM 3006 C CA . GLY A 1 382 ? 4.782 2.843 -26.874 1.00 94.38 382 GLY A CA 1
ATOM 3007 C C . GLY A 1 382 ? 4.111 4.169 -26.517 1.00 94.38 382 GLY A C 1
ATOM 3008 O O . GLY A 1 382 ? 4.713 4.966 -25.805 1.00 94.38 382 GLY A O 1
ATOM 3009 N N . VAL A 1 383 ? 2.877 4.439 -26.956 1.00 95.12 383 VAL A N 1
ATOM 3010 C CA . VAL A 1 383 ? 2.177 5.691 -26.638 1.00 95.12 383 VAL A CA 1
ATOM 3011 C C . VAL A 1 383 ? 1.650 5.654 -25.193 1.00 95.12 383 VAL A C 1
ATOM 3013 O O . VAL A 1 383 ? 0.888 4.740 -24.849 1.00 95.12 383 VAL A O 1
ATOM 3016 N N . PRO A 1 384 ? 1.999 6.642 -24.344 1.00 95.31 384 PRO A N 1
ATOM 3017 C CA . PRO A 1 384 ? 1.515 6.721 -22.968 1.00 95.31 384 PRO A CA 1
ATOM 3018 C C . PRO A 1 384 ? 0.007 6.957 -22.892 1.00 95.31 384 PRO A C 1
ATOM 3020 O O . PRO A 1 384 ? -0.570 7.743 -23.651 1.00 95.31 384 PRO A O 1
ATOM 3023 N N . PHE A 1 385 ? -0.613 6.271 -21.936 1.00 93.62 385 PHE A N 1
ATOM 3024 C CA . PHE A 1 385 ? -2.017 6.419 -21.548 1.00 93.62 385 PHE A CA 1
ATOM 3025 C C . PHE A 1 385 ? -2.199 6.705 -20.052 1.00 93.62 385 PHE A C 1
ATOM 3027 O O . PHE A 1 385 ? -3.309 7.046 -19.638 1.00 93.62 385 PHE A O 1
ATOM 3034 N N . ILE A 1 386 ? -1.116 6.643 -19.262 1.00 93.94 386 ILE A N 1
ATOM 3035 C CA . ILE A 1 386 ? -0.948 7.337 -17.973 1.00 93.94 386 ILE A CA 1
ATOM 3036 C C . ILE A 1 386 ? 0.347 8.161 -18.080 1.00 93.94 386 ILE A C 1
ATOM 3038 O O . ILE A 1 386 ? 1.368 7.620 -18.493 1.00 93.94 386 ILE A O 1
ATOM 3042 N N . ASP A 1 387 ? 0.293 9.454 -17.765 1.00 94.31 387 ASP A N 1
ATOM 3043 C CA . ASP A 1 387 ? 1.457 10.341 -17.579 1.00 94.31 387 ASP A CA 1
ATOM 3044 C C . ASP A 1 387 ? 1.054 11.397 -16.541 1.00 94.31 387 ASP A C 1
ATOM 3046 O O . ASP A 1 387 ? 0.721 12.544 -16.847 1.00 94.31 387 ASP A O 1
ATOM 3050 N N . ASP A 1 388 ? 0.927 10.925 -15.306 1.00 93.69 388 ASP A N 1
ATOM 3051 C CA . ASP A 1 388 ? 0.288 11.639 -14.209 1.00 93.69 388 ASP A CA 1
ATOM 3052 C C . ASP A 1 388 ? 1.360 12.233 -13.290 1.00 93.69 388 ASP A C 1
ATOM 3054 O O . ASP A 1 388 ? 2.147 11.498 -12.694 1.00 93.69 388 ASP A O 1
ATOM 3058 N N . TYR A 1 389 ? 1.363 13.559 -13.136 1.00 94.56 389 TYR A N 1
ATOM 3059 C CA . TYR A 1 389 ? 2.158 14.243 -12.117 1.00 94.56 389 TYR A CA 1
ATOM 3060 C C . TYR A 1 389 ? 1.340 14.332 -10.824 1.00 94.56 389 TYR A C 1
ATOM 3062 O O . TYR A 1 389 ? 0.181 14.757 -10.827 1.00 94.56 389 TYR A O 1
ATOM 3070 N N . ILE A 1 390 ? 1.931 13.921 -9.708 1.00 94.56 390 ILE A N 1
ATOM 3071 C CA . ILE A 1 390 ? 1.233 13.789 -8.432 1.00 94.56 390 ILE A CA 1
ATOM 3072 C C . ILE A 1 390 ? 1.365 15.087 -7.644 1.00 94.56 390 ILE A C 1
ATOM 3074 O O . ILE A 1 390 ? 2.447 15.458 -7.192 1.00 94.56 390 ILE A O 1
ATOM 3078 N N . SER A 1 391 ? 0.243 15.780 -7.463 1.00 92.81 391 SER A N 1
ATOM 3079 C CA . SER A 1 391 ? 0.229 16.995 -6.658 1.00 92.81 391 SER A CA 1
ATOM 3080 C C . SER A 1 391 ? 0.425 16.659 -5.181 1.00 92.81 391 SER A C 1
ATOM 3082 O O . SER A 1 391 ? -0.237 15.769 -4.639 1.00 92.81 391 SER A O 1
ATOM 3084 N N . THR A 1 392 ? 1.317 17.402 -4.530 1.00 87.50 392 THR A N 1
ATOM 3085 C CA . THR A 1 392 ? 1.593 17.290 -3.097 1.00 87.50 392 THR A CA 1
ATOM 3086 C C . THR A 1 392 ? 1.517 18.661 -2.433 1.00 87.50 392 THR A C 1
ATOM 3088 O O . THR A 1 392 ? 1.940 19.663 -3.005 1.00 87.50 392 THR A O 1
ATOM 3091 N N . GLN A 1 393 ? 0.957 18.702 -1.222 1.00 85.06 393 GLN A N 1
ATOM 3092 C CA . GLN A 1 393 ? 0.990 19.883 -0.349 1.00 85.06 393 GLN A CA 1
ATOM 3093 C C . GLN A 1 393 ? 2.184 19.844 0.613 1.00 85.06 393 GLN A C 1
ATOM 3095 O O . GLN A 1 393 ? 2.498 20.845 1.254 1.00 85.06 393 GLN A O 1
ATOM 3100 N N . GLU A 1 394 ? 2.832 18.686 0.737 1.00 86.56 394 GLU A N 1
ATOM 3101 C CA . GLU A 1 394 ? 4.003 18.519 1.586 1.00 86.56 394 GLU A CA 1
ATOM 3102 C C . GLU A 1 394 ? 5.226 19.164 0.933 1.00 86.56 394 GLU A C 1
ATOM 3104 O O . GLU A 1 394 ? 5.418 19.095 -0.284 1.00 86.56 394 GLU A O 1
ATOM 3109 N N . GLN A 1 395 ? 6.069 19.792 1.753 1.00 87.88 395 GLN A N 1
ATOM 3110 C CA . GLN A 1 395 ? 7.288 20.421 1.269 1.00 87.88 395 GLN A CA 1
ATOM 3111 C C . GLN A 1 395 ? 8.271 19.354 0.778 1.00 87.88 395 GLN A C 1
ATOM 3113 O O . GLN A 1 395 ? 8.751 18.526 1.548 1.00 87.88 395 GLN A O 1
ATOM 3118 N N . VAL A 1 396 ? 8.612 19.422 -0.507 1.00 91.19 396 VAL A N 1
ATOM 3119 C CA . VAL A 1 396 ? 9.683 18.612 -1.089 1.00 91.19 396 VAL A CA 1
ATOM 3120 C C . VAL A 1 396 ? 11.033 19.179 -0.656 1.00 91.19 396 VAL A C 1
ATOM 3122 O O . VAL A 1 396 ? 11.315 20.358 -0.884 1.00 91.19 396 VAL A O 1
ATOM 3125 N N . VAL A 1 397 ? 11.863 18.337 -0.036 1.00 91.31 397 VAL A N 1
ATOM 3126 C CA . VAL A 1 397 ? 13.221 18.697 0.403 1.00 91.31 397 VAL A CA 1
ATOM 3127 C C . VAL A 1 397 ? 14.206 18.578 -0.753 1.00 91.31 397 VAL A C 1
ATOM 3129 O O . VAL A 1 397 ? 15.012 19.481 -0.964 1.00 91.31 397 VAL A O 1
ATOM 3132 N N . ASP A 1 398 ? 14.119 17.490 -1.518 1.00 91.12 398 ASP A N 1
ATOM 3133 C CA . ASP A 1 398 ? 14.943 17.281 -2.706 1.00 91.12 398 ASP A CA 1
ATOM 3134 C C . ASP A 1 398 ? 14.102 16.688 -3.840 1.00 91.12 398 ASP A C 1
ATOM 3136 O O . ASP A 1 398 ? 13.472 15.638 -3.695 1.00 91.12 398 ASP A O 1
ATOM 3140 N N . TYR A 1 399 ? 14.098 17.377 -4.980 1.00 91.12 399 TYR A N 1
ATOM 3141 C CA . TYR A 1 399 ? 13.380 16.953 -6.179 1.00 91.12 399 TYR A CA 1
ATOM 3142 C C . TYR A 1 399 ? 14.114 15.856 -6.946 1.00 91.12 399 TYR A C 1
ATOM 3144 O O . TYR A 1 399 ? 13.519 15.248 -7.831 1.00 91.12 399 TYR A O 1
ATOM 3152 N N . LEU A 1 400 ? 15.400 15.624 -6.652 1.00 88.69 400 LEU A N 1
ATOM 3153 C CA . LEU A 1 400 ? 16.248 14.680 -7.376 1.00 88.69 400 LEU A CA 1
ATOM 3154 C C . LEU A 1 400 ? 16.232 14.934 -8.893 1.00 88.69 400 LEU A C 1
ATOM 3156 O O . LEU A 1 400 ? 16.354 13.995 -9.664 1.00 88.69 400 LEU A O 1
ATOM 3160 N N . THR A 1 401 ? 16.101 16.192 -9.342 1.00 90.75 401 THR A N 1
ATOM 3161 C CA . THR A 1 401 ? 15.785 16.569 -10.740 1.00 90.75 401 THR A CA 1
ATOM 3162 C C . THR A 1 401 ? 16.672 15.901 -11.791 1.00 90.75 401 THR A C 1
ATOM 3164 O O . THR A 1 401 ? 16.209 15.587 -12.883 1.00 90.75 401 THR A O 1
ATOM 3167 N N . LYS A 1 402 ? 17.948 15.651 -11.474 1.00 87.75 402 LYS A N 1
ATOM 3168 C CA . LYS A 1 402 ? 18.862 14.918 -12.362 1.00 87.75 402 LYS A CA 1
ATOM 3169 C C . LYS A 1 402 ? 18.378 13.489 -12.655 1.00 87.75 402 LYS A C 1
ATOM 3171 O O . LYS A 1 402 ? 18.536 13.013 -13.771 1.00 87.75 402 LYS A O 1
ATOM 3176 N N . PHE A 1 403 ? 17.810 12.834 -11.651 1.00 87.12 403 PHE A N 1
ATOM 3177 C CA . PHE A 1 403 ? 17.348 11.451 -11.682 1.00 87.12 403 PHE A CA 1
ATOM 3178 C C . PHE A 1 403 ? 15.834 11.316 -11.855 1.00 87.12 403 PHE A C 1
ATOM 3180 O O . PHE A 1 403 ? 15.405 10.231 -12.191 1.00 87.12 403 PHE A O 1
ATOM 3187 N N . SER A 1 404 ? 15.052 12.375 -11.618 1.00 88.94 404 SER A N 1
ATOM 3188 C CA . SER A 1 404 ? 13.583 12.339 -11.687 1.00 88.94 404 SER A CA 1
ATOM 3189 C C . SER A 1 404 ? 12.980 13.144 -12.841 1.00 88.94 404 SER A C 1
ATOM 3191 O O . SER A 1 404 ? 11.800 13.020 -13.163 1.00 88.94 404 SER A O 1
ATOM 3193 N N . GLY A 1 405 ? 13.742 14.096 -13.388 1.00 91.12 405 GLY A N 1
ATOM 3194 C CA . GLY A 1 405 ? 13.232 15.096 -14.328 1.00 91.12 405 GLY A CA 1
ATOM 3195 C C . GLY A 1 405 ? 12.237 16.103 -13.732 1.00 91.12 405 GLY A C 1
ATOM 3196 O O . GLY A 1 405 ? 11.809 17.013 -14.446 1.00 91.12 405 GLY A O 1
ATOM 3197 N N . ILE A 1 406 ? 11.887 15.997 -12.442 1.00 93.38 406 ILE A N 1
ATOM 3198 C CA . ILE A 1 406 ? 10.912 16.870 -11.771 1.00 93.38 406 ILE A CA 1
ATOM 3199 C C . ILE A 1 406 ? 11.576 18.171 -11.331 1.00 93.38 406 ILE A C 1
ATOM 3201 O O . ILE A 1 406 ? 12.627 18.168 -10.681 1.00 93.38 406 ILE A O 1
ATOM 3205 N N . LYS A 1 407 ? 10.947 19.301 -11.657 1.00 92.75 407 LYS A N 1
ATOM 3206 C CA . LYS A 1 407 ? 11.411 20.643 -11.290 1.00 92.75 407 LYS A CA 1
ATOM 3207 C C . LYS A 1 407 ? 10.521 21.265 -10.209 1.00 92.75 407 LYS A C 1
ATOM 3209 O O . LYS A 1 407 ? 9.333 20.944 -10.122 1.00 92.75 407 LYS A O 1
ATOM 3214 N N . PRO A 1 408 ? 11.055 22.202 -9.404 1.00 91.31 408 PRO A N 1
ATOM 3215 C CA . PRO A 1 408 ? 10.235 22.997 -8.498 1.00 91.31 408 PRO A CA 1
ATOM 3216 C C . PRO A 1 408 ? 9.075 23.671 -9.239 1.00 91.31 408 PRO A C 1
ATOM 3218 O O . PRO A 1 408 ? 9.281 24.314 -10.267 1.00 91.31 408 PRO A O 1
ATOM 3221 N N . GLY A 1 409 ? 7.859 23.512 -8.715 1.00 89.88 409 GLY A N 1
ATOM 3222 C CA . GLY A 1 409 ? 6.621 24.004 -9.329 1.00 89.88 409 GLY A CA 1
ATOM 3223 C C . GLY A 1 409 ? 5.878 22.981 -10.196 1.00 89.88 409 GLY A C 1
ATOM 3224 O O . GLY A 1 409 ? 4.676 23.145 -10.386 1.00 89.88 409 GLY A O 1
ATOM 3225 N N . ASP A 1 410 ? 6.519 21.890 -10.641 1.00 90.00 410 ASP A N 1
ATOM 3226 C CA . ASP A 1 410 ? 5.846 20.854 -11.448 1.00 90.00 410 ASP A CA 1
ATOM 3227 C C . ASP A 1 410 ? 4.726 20.140 -10.675 1.00 90.00 410 ASP A C 1
ATOM 3229 O O . ASP A 1 410 ? 3.773 19.674 -11.295 1.00 90.00 410 ASP A O 1
ATOM 3233 N N . LEU A 1 411 ? 4.825 20.076 -9.340 1.00 91.81 411 LEU A N 1
ATOM 3234 C CA . LEU A 1 411 ? 3.879 19.386 -8.447 1.00 91.81 411 LEU A CA 1
ATOM 3235 C C . LEU A 1 411 ? 2.846 20.327 -7.786 1.00 91.81 411 LEU A C 1
ATOM 3237 O O . LEU A 1 411 ? 1.979 19.869 -7.035 1.00 91.81 411 LEU A O 1
ATOM 3241 N N . ASP A 1 412 ? 2.919 21.636 -8.059 1.00 88.25 412 ASP A N 1
ATOM 3242 C CA . ASP A 1 412 ? 2.041 22.651 -7.461 1.00 88.25 412 ASP A CA 1
ATOM 3243 C C . ASP A 1 412 ? 0.825 22.932 -8.353 1.00 88.25 412 ASP A C 1
ATOM 3245 O O . ASP A 1 412 ? 0.959 23.345 -9.508 1.00 88.25 412 ASP A O 1
ATOM 3249 N N . ALA A 1 413 ? -0.375 22.762 -7.796 1.00 86.25 413 ALA A N 1
ATOM 3250 C CA . ALA A 1 413 ? -1.642 22.979 -8.490 1.00 86.25 413 ALA A CA 1
ATOM 3251 C C . ALA A 1 413 ? -1.831 24.404 -9.044 1.00 86.25 413 ALA A C 1
ATOM 3253 O O . ALA A 1 413 ? -2.589 24.582 -9.997 1.00 86.25 413 ALA A O 1
ATOM 3254 N N . ASN A 1 414 ? -1.165 25.411 -8.474 1.00 87.00 414 ASN A N 1
ATOM 3255 C CA . ASN A 1 414 ? -1.322 26.810 -8.881 1.00 87.00 414 ASN A CA 1
ATOM 3256 C C . ASN A 1 414 ? -0.371 27.228 -10.011 1.00 87.00 414 ASN A C 1
ATOM 3258 O O . ASN A 1 414 ? -0.674 28.176 -10.736 1.00 87.00 414 ASN A O 1
ATOM 3262 N N . PHE A 1 415 ? 0.776 26.556 -10.149 1.00 84.75 415 PHE A N 1
ATOM 3263 C CA . PHE A 1 415 ? 1.857 26.986 -11.046 1.00 84.75 415 PHE A CA 1
ATOM 3264 C C . PHE A 1 415 ? 2.203 25.969 -12.133 1.00 84.75 415 PHE A C 1
ATOM 3266 O O . PHE A 1 415 ? 2.788 26.348 -13.150 1.00 84.75 415 PHE A O 1
ATOM 3273 N N . SER A 1 416 ? 1.866 24.693 -11.939 1.00 87.31 416 SER A N 1
ATOM 3274 C CA . SER A 1 416 ? 2.273 23.634 -12.854 1.00 87.31 416 SER A CA 1
ATOM 3275 C C . SER A 1 416 ? 1.619 23.764 -14.228 1.00 87.31 416 SER A C 1
ATOM 3277 O O . SER A 1 416 ? 0.438 24.080 -14.371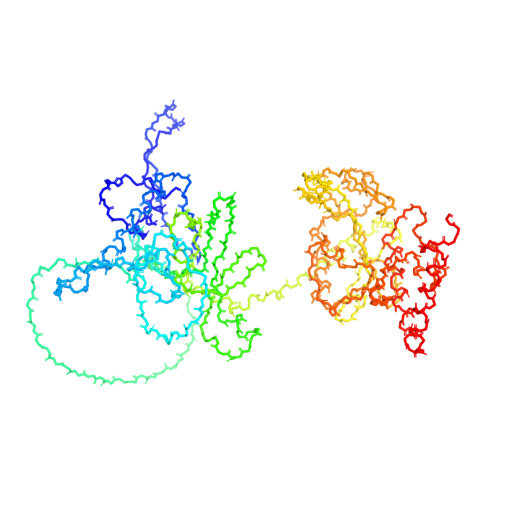 1.00 87.31 416 SER A O 1
ATOM 3279 N N . ASN A 1 417 ? 2.399 23.450 -15.259 1.00 85.62 417 ASN A N 1
ATOM 3280 C CA . ASN A 1 417 ? 1.926 23.279 -16.633 1.00 85.62 417 ASN A CA 1
ATOM 3281 C C . ASN A 1 417 ? 1.756 21.794 -17.016 1.00 85.62 417 ASN A C 1
ATOM 3283 O O . ASN A 1 417 ? 1.536 21.480 -18.191 1.00 85.62 417 ASN A O 1
ATOM 3287 N N . LYS A 1 418 ? 1.903 20.887 -16.042 1.00 88.00 418 LYS A N 1
ATOM 3288 C CA . LYS A 1 418 ? 1.830 19.434 -16.211 1.00 88.00 418 LYS A CA 1
ATOM 3289 C C . LYS A 1 418 ? 0.414 18.916 -15.975 1.00 88.00 418 LYS A C 1
ATOM 3291 O O . LYS A 1 418 ? -0.453 19.618 -15.452 1.00 88.00 418 LYS A O 1
ATOM 3296 N N . HIS A 1 419 ? 0.173 17.665 -16.361 1.00 86.81 419 HIS A N 1
ATOM 3297 C CA . HIS A 1 419 ? -1.074 16.981 -16.036 1.00 86.81 419 HIS A CA 1
ATOM 3298 C C . HIS A 1 419 ? -1.063 16.554 -14.564 1.00 86.81 419 HIS A C 1
ATOM 3300 O O . HIS A 1 419 ? -0.605 15.465 -14.221 1.00 86.81 419 HIS A O 1
ATOM 3306 N N . LEU A 1 420 ? -1.526 17.451 -13.694 1.00 90.06 420 LEU A N 1
ATOM 3307 C CA . LEU A 1 420 ? -1.606 17.196 -12.263 1.00 90.06 420 LEU A CA 1
ATOM 3308 C C . LEU A 1 420 ? -2.836 16.376 -11.885 1.00 90.06 420 LEU A C 1
ATOM 3310 O O . LEU A 1 420 ? -3.955 16.648 -12.322 1.00 90.06 420 LEU A O 1
ATOM 3314 N N . THR A 1 421 ? -2.627 15.421 -10.989 1.00 90.62 421 THR A N 1
ATOM 3315 C CA . THR A 1 421 ? -3.678 14.617 -10.368 1.00 90.62 421 THR A CA 1
ATOM 3316 C C . THR A 1 421 ? -3.310 14.278 -8.923 1.00 90.62 421 THR A C 1
ATOM 3318 O O . THR A 1 421 ? -2.270 14.688 -8.405 1.00 90.62 421 THR A O 1
ATOM 3321 N N . THR A 1 422 ? -4.187 13.547 -8.241 1.00 92.19 422 THR A N 1
ATOM 3322 C CA . THR A 1 422 ? -3.932 13.042 -6.890 1.00 92.19 422 THR A CA 1
ATOM 3323 C C . THR A 1 422 ? -3.328 11.643 -6.943 1.00 92.19 422 THR A C 1
ATOM 3325 O O . THR A 1 422 ? -3.684 10.844 -7.812 1.00 92.19 422 THR A O 1
ATOM 3328 N N . LEU A 1 423 ? -2.501 11.305 -5.947 1.00 91.50 423 LEU A N 1
ATOM 3329 C CA . LEU A 1 423 ? -1.953 9.952 -5.799 1.00 91.50 423 LEU A CA 1
ATOM 3330 C C . LEU A 1 423 ? -3.061 8.895 -5.771 1.00 91.50 423 LEU A C 1
ATOM 3332 O O . LEU A 1 423 ? -2.933 7.848 -6.393 1.00 91.50 423 LEU A O 1
ATOM 3336 N N . LYS A 1 424 ? -4.185 9.191 -5.105 1.00 91.75 424 LYS A N 1
ATOM 3337 C CA . LYS A 1 424 ? -5.334 8.285 -5.014 1.00 91.75 424 LYS A CA 1
ATOM 3338 C C . LYS A 1 424 ? -5.893 7.914 -6.391 1.00 91.75 424 LYS A C 1
ATOM 3340 O O . LYS A 1 424 ? -6.156 6.739 -6.627 1.00 91.75 424 LYS A O 1
ATOM 3345 N N . ASN A 1 425 ? -6.048 8.884 -7.292 1.00 91.31 425 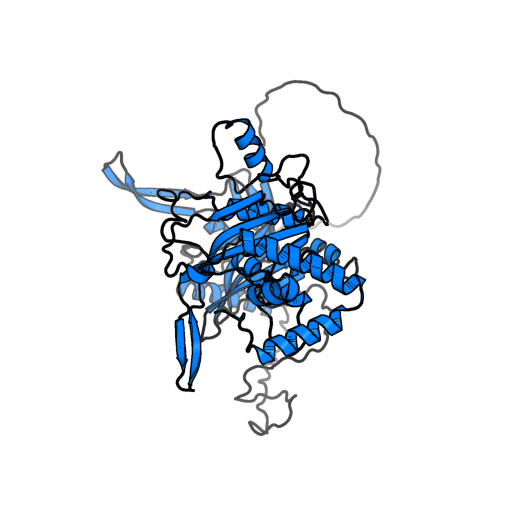ASN A N 1
ATOM 3346 C CA . ASN A 1 425 ? -6.584 8.627 -8.631 1.00 91.31 425 ASN A CA 1
ATOM 3347 C C . ASN A 1 425 ? -5.630 7.753 -9.456 1.00 91.31 425 ASN A C 1
ATOM 3349 O O . ASN A 1 425 ? -6.061 6.763 -10.046 1.00 91.31 425 ASN A O 1
ATOM 3353 N N . SER A 1 426 ? -4.334 8.079 -9.475 1.00 93.19 426 SER A N 1
ATOM 3354 C CA . SER A 1 426 ? -3.344 7.286 -10.217 1.00 93.19 426 SER A CA 1
ATOM 3355 C C . SER A 1 426 ? -3.160 5.892 -9.611 1.00 93.19 426 SER A C 1
ATOM 3357 O O . SER A 1 426 ? -3.081 4.912 -10.347 1.00 93.19 426 SER A O 1
ATOM 3359 N N . TYR A 1 427 ? -3.205 5.771 -8.280 1.00 94.81 427 TYR A N 1
ATOM 3360 C CA . TYR A 1 427 ? -3.204 4.485 -7.582 1.00 94.81 427 TYR A CA 1
ATOM 3361 C C . TYR A 1 427 ? -4.404 3.623 -7.976 1.00 94.81 427 TYR A C 1
ATOM 3363 O O . TYR A 1 427 ? -4.236 2.444 -8.258 1.00 94.81 427 TYR A O 1
ATOM 3371 N N . GLN A 1 428 ? -5.615 4.189 -8.046 1.00 93.56 428 GLN A N 1
ATOM 3372 C CA . GLN A 1 428 ? -6.802 3.444 -8.482 1.00 93.56 428 GLN A CA 1
ATOM 3373 C C . GLN A 1 428 ? -6.660 2.929 -9.917 1.00 93.56 428 GLN A C 1
ATOM 3375 O O . GLN A 1 428 ? -7.030 1.786 -10.180 1.00 93.56 428 GLN A O 1
ATOM 3380 N N . LYS A 1 429 ? -6.093 3.729 -10.831 1.00 94.06 429 LYS A N 1
ATOM 3381 C CA . LYS A 1 429 ? -5.799 3.297 -12.209 1.00 94.06 429 LYS A CA 1
ATOM 3382 C C . LYS A 1 429 ? -4.806 2.137 -12.238 1.00 94.06 429 LYS A C 1
ATOM 3384 O O . LYS A 1 429 ? -5.095 1.117 -12.856 1.00 94.06 429 LYS A O 1
ATOM 3389 N N . LEU A 1 430 ? -3.676 2.265 -11.541 1.00 95.69 430 LEU A N 1
ATOM 3390 C CA . LEU A 1 430 ? -2.673 1.200 -11.440 1.00 95.69 430 LEU A CA 1
ATOM 3391 C C . LEU A 1 430 ? -3.247 -0.069 -10.805 1.00 95.69 430 LEU A C 1
ATOM 3393 O O . LEU A 1 430 ? -3.044 -1.167 -11.320 1.00 95.69 430 LEU A O 1
ATOM 3397 N N . ARG A 1 431 ? -4.018 0.086 -9.725 1.00 94.44 431 ARG A N 1
ATOM 3398 C CA . ARG A 1 431 ? -4.675 -1.018 -9.033 1.00 94.44 431 ARG A CA 1
ATOM 3399 C C . ARG A 1 431 ? -5.663 -1.737 -9.944 1.00 94.44 431 ARG A C 1
ATOM 3401 O O . ARG A 1 431 ? -5.642 -2.958 -9.998 1.00 94.44 431 ARG A O 1
ATOM 3408 N N . PHE A 1 432 ? -6.458 -0.992 -10.711 1.00 93.44 432 PHE A N 1
ATOM 3409 C CA . PHE A 1 432 ? -7.359 -1.565 -11.706 1.00 93.44 432 PHE A CA 1
ATOM 3410 C C . PHE A 1 432 ? -6.604 -2.365 -12.778 1.00 93.44 432 PHE A C 1
ATOM 3412 O O . PHE A 1 432 ? -7.040 -3.461 -13.120 1.00 93.44 432 PHE A O 1
ATOM 3419 N N . LEU A 1 433 ? -5.471 -1.863 -13.287 1.00 95.19 433 LEU A N 1
ATOM 3420 C CA . LEU A 1 433 ? -4.637 -2.604 -14.246 1.00 95.19 433 LEU A CA 1
ATOM 3421 C C . LEU A 1 433 ? -4.098 -3.906 -13.629 1.00 95.19 433 LEU A C 1
ATOM 3423 O O . LEU A 1 433 ? -4.188 -4.965 -14.252 1.00 95.19 433 LEU A O 1
ATOM 3427 N N . ALA A 1 434 ? -3.595 -3.842 -12.392 1.00 94.94 434 ALA A N 1
ATOM 3428 C CA . ALA A 1 434 ? -3.106 -5.011 -11.668 1.00 94.94 434 ALA A CA 1
ATOM 3429 C C . ALA A 1 434 ? -4.219 -6.048 -11.440 1.00 94.94 434 ALA A C 1
ATOM 3431 O O . ALA A 1 434 ? -4.048 -7.212 -11.799 1.00 94.94 434 ALA A O 1
ATOM 3432 N N . ASP A 1 435 ? -5.381 -5.625 -10.939 1.00 92.38 435 ASP A N 1
ATOM 3433 C CA . ASP A 1 435 ? -6.533 -6.505 -10.707 1.00 92.38 435 ASP A CA 1
ATOM 3434 C C . ASP A 1 435 ? -7.106 -7.072 -12.025 1.00 92.38 435 ASP A C 1
ATOM 3436 O O . ASP A 1 435 ? -7.612 -8.193 -12.051 1.00 92.38 435 ASP A O 1
ATOM 3440 N N . SER A 1 436 ? -6.963 -6.348 -13.144 1.00 92.81 436 SER A N 1
ATOM 3441 C CA . SER A 1 436 ? -7.341 -6.817 -14.490 1.00 92.81 436 SER A CA 1
ATOM 3442 C C . SER A 1 436 ? -6.392 -7.881 -15.056 1.00 92.81 436 SER A C 1
ATOM 3444 O O . SER A 1 436 ? -6.666 -8.450 -16.114 1.00 92.81 436 SER A O 1
ATOM 3446 N N . GLY A 1 437 ? -5.285 -8.184 -14.372 1.00 95.19 437 GLY A N 1
ATOM 3447 C CA . GLY A 1 437 ? -4.338 -9.214 -14.792 1.00 95.19 437 GLY A CA 1
ATOM 3448 C C . GLY A 1 437 ? -3.320 -8.752 -15.840 1.00 95.19 437 GLY A C 1
ATOM 3449 O O . GLY A 1 437 ? -2.745 -9.600 -16.523 1.00 95.19 437 GLY A O 1
ATOM 3450 N N . VAL A 1 438 ? -3.125 -7.440 -16.006 1.00 97.12 438 VAL A N 1
ATOM 3451 C CA . VAL A 1 438 ? -2.107 -6.855 -16.898 1.00 97.12 438 VAL A CA 1
ATOM 3452 C C . VAL A 1 438 ? -0.706 -7.240 -16.422 1.00 97.12 438 VAL A C 1
ATOM 3454 O O . VAL A 1 438 ? -0.475 -7.396 -15.223 1.00 97.12 438 VAL A O 1
ATOM 3457 N N . ILE A 1 439 ? 0.233 -7.376 -17.353 1.00 98.44 439 ILE A N 1
ATOM 3458 C CA . ILE A 1 439 ? 1.643 -7.631 -17.066 1.00 98.44 439 ILE A CA 1
ATOM 3459 C C . ILE A 1 439 ? 2.422 -6.318 -17.210 1.00 98.44 439 ILE A C 1
ATOM 3461 O O . ILE A 1 439 ? 2.465 -5.715 -18.284 1.00 98.44 439 ILE A O 1
ATOM 3465 N N . PHE A 1 440 ? 3.055 -5.882 -16.124 1.00 98.56 440 PHE A N 1
ATOM 3466 C CA . PHE A 1 440 ? 3.877 -4.682 -16.069 1.00 98.56 440 PHE A CA 1
ATOM 3467 C C . PHE A 1 440 ? 5.305 -4.972 -16.526 1.00 98.56 440 PHE A C 1
ATOM 3469 O O . PHE A 1 440 ? 5.964 -5.862 -15.991 1.00 98.56 440 PHE A O 1
ATOM 3476 N N . VAL A 1 441 ? 5.797 -4.194 -17.486 1.00 98.56 441 VAL A N 1
ATOM 3477 C CA . VAL A 1 441 ? 7.179 -4.250 -17.980 1.00 98.56 441 VAL A CA 1
ATOM 3478 C C . VAL A 1 441 ? 7.914 -2.984 -17.546 1.00 98.56 441 VAL A C 1
ATOM 3480 O O . VAL A 1 441 ? 7.401 -1.885 -17.721 1.00 98.56 441 VAL A O 1
ATOM 3483 N N . GLY A 1 442 ? 9.119 -3.101 -17.001 1.00 98.12 442 GLY A N 1
ATOM 3484 C CA . GLY A 1 442 ? 9.868 -1.927 -16.542 1.00 98.12 442 GLY A CA 1
ATOM 3485 C C . GLY A 1 442 ? 11.298 -2.256 -16.143 1.00 98.12 442 GLY A C 1
ATOM 3486 O O . GLY A 1 442 ? 11.816 -3.325 -16.483 1.00 98.12 442 GLY A O 1
ATOM 3487 N N . HIS A 1 443 ? 11.960 -1.338 -15.444 1.00 97.75 443 HIS A N 1
ATOM 3488 C CA . HIS A 1 443 ? 13.334 -1.520 -14.980 1.00 97.75 443 HIS A CA 1
ATOM 3489 C C . HIS A 1 443 ? 13.476 -1.109 -13.514 1.00 97.75 443 HIS A C 1
ATOM 3491 O O . HIS A 1 443 ? 13.472 0.072 -13.200 1.00 97.75 443 HIS A O 1
ATOM 3497 N N . GLY A 1 444 ? 13.645 -2.077 -12.614 1.00 95.81 444 GLY A N 1
ATOM 3498 C CA . GLY A 1 444 ? 13.699 -1.825 -11.173 1.00 95.81 444 GLY A CA 1
ATOM 3499 C C . GLY A 1 444 ? 12.326 -1.639 -10.515 1.00 95.81 444 GLY A C 1
ATOM 3500 O O . GLY A 1 444 ? 12.251 -1.050 -9.435 1.00 95.81 444 GLY A O 1
ATOM 3501 N N . LEU A 1 445 ? 11.261 -2.196 -11.108 1.00 96.88 445 LEU A N 1
ATOM 3502 C CA . LEU A 1 445 ? 9.861 -2.010 -10.695 1.00 96.88 445 LEU A CA 1
ATOM 3503 C C . LEU A 1 445 ? 9.584 -2.367 -9.226 1.00 96.88 445 LEU A C 1
ATOM 3505 O O . LEU A 1 445 ? 8.629 -1.867 -8.636 1.00 96.88 445 LEU A O 1
ATOM 3509 N N . ASN A 1 446 ? 10.403 -3.222 -8.606 1.00 94.12 446 ASN A N 1
ATOM 3510 C CA . ASN A 1 446 ? 10.270 -3.543 -7.182 1.00 94.12 446 ASN A CA 1
ATOM 3511 C C . ASN A 1 446 ? 10.415 -2.294 -6.292 1.00 94.12 446 ASN A C 1
ATOM 3513 O O . ASN A 1 446 ? 9.684 -2.135 -5.314 1.00 94.12 446 ASN A O 1
ATOM 3517 N N . ASN A 1 447 ? 11.341 -1.387 -6.626 1.00 92.69 447 ASN A N 1
ATOM 3518 C CA . ASN A 1 447 ? 11.456 -0.131 -5.892 1.00 92.69 447 ASN A CA 1
ATOM 3519 C C . ASN A 1 447 ? 10.236 0.760 -6.150 1.00 92.69 447 ASN A C 1
ATOM 3521 O O . ASN A 1 447 ? 9.695 1.327 -5.202 1.00 92.69 447 ASN A O 1
ATOM 3525 N N . ASP A 1 448 ? 9.769 0.815 -7.395 1.00 95.69 448 ASP A N 1
ATOM 3526 C CA . ASP A 1 448 ? 8.666 1.687 -7.784 1.00 95.69 448 ASP A CA 1
ATOM 3527 C C . ASP A 1 448 ? 7.367 1.289 -7.092 1.00 95.69 448 ASP A C 1
ATOM 3529 O O . ASP A 1 448 ? 6.740 2.104 -6.415 1.00 95.69 448 ASP A O 1
ATOM 3533 N N . PHE A 1 449 ? 7.003 0.008 -7.160 1.00 96.69 449 PHE A N 1
ATOM 3534 C CA . PHE A 1 449 ? 5.816 -0.519 -6.491 1.00 96.69 449 PHE A CA 1
ATOM 3535 C C . PHE A 1 449 ? 5.892 -0.398 -4.968 1.00 96.69 449 PHE A C 1
ATOM 3537 O O . PHE A 1 449 ? 4.872 -0.142 -4.322 1.00 96.69 449 PHE A O 1
ATOM 3544 N N . ARG A 1 450 ? 7.096 -0.489 -4.387 1.00 93.94 450 ARG A N 1
ATOM 3545 C CA . ARG A 1 450 ? 7.303 -0.236 -2.958 1.00 93.94 450 ARG A CA 1
ATOM 3546 C C . ARG A 1 450 ? 7.002 1.216 -2.587 1.00 93.94 450 ARG A C 1
ATOM 3548 O O . ARG A 1 450 ? 6.313 1.433 -1.596 1.00 93.94 450 ARG A O 1
ATOM 3555 N N . VAL A 1 451 ? 7.480 2.197 -3.359 1.00 92.75 451 VAL A N 1
ATOM 3556 C CA . VAL A 1 451 ? 7.218 3.625 -3.078 1.00 92.75 451 VAL A CA 1
ATOM 3557 C C . VAL A 1 451 ? 5.764 4.003 -3.392 1.00 92.75 451 VAL A C 1
ATOM 3559 O O . VAL A 1 451 ? 5.157 4.770 -2.651 1.00 92.75 451 VAL A O 1
ATOM 3562 N N . ILE A 1 452 ? 5.164 3.407 -4.427 1.00 94.81 452 ILE A N 1
ATOM 3563 C CA . ILE A 1 452 ? 3.730 3.543 -4.751 1.00 94.81 452 ILE A CA 1
ATOM 3564 C C . ILE A 1 452 ? 2.834 2.872 -3.694 1.00 94.81 452 ILE A C 1
ATOM 3566 O O . ILE A 1 452 ? 1.644 3.178 -3.611 1.00 94.81 452 ILE A O 1
ATOM 3570 N N . ASN A 1 453 ? 3.396 1.990 -2.860 1.00 94.62 453 ASN A N 1
ATOM 3571 C CA . ASN A 1 453 ? 2.687 1.188 -1.864 1.00 94.62 453 ASN A CA 1
ATOM 3572 C C . ASN A 1 453 ? 1.632 0.255 -2.493 1.00 94.62 453 ASN A C 1
ATOM 3574 O O . ASN A 1 453 ? 0.470 0.185 -2.074 1.00 94.62 453 ASN A O 1
ATOM 3578 N N . MET A 1 454 ? 2.037 -0.458 -3.545 1.00 94.69 454 MET A N 1
ATOM 3579 C CA . MET A 1 454 ? 1.210 -1.436 -4.247 1.00 94.69 454 MET A CA 1
ATOM 3580 C C . MET A 1 454 ? 1.946 -2.772 -4.332 1.00 94.69 454 MET A C 1
ATOM 3582 O O . MET A 1 454 ? 3.109 -2.822 -4.709 1.00 94.69 454 MET A O 1
ATOM 3586 N N . ILE A 1 455 ? 1.265 -3.868 -3.999 1.00 94.62 455 ILE A N 1
ATOM 3587 C CA . ILE A 1 455 ? 1.802 -5.220 -4.181 1.00 94.62 455 ILE A CA 1
ATOM 3588 C C . ILE A 1 455 ? 1.216 -5.773 -5.473 1.00 94.62 455 ILE A C 1
ATOM 3590 O O . ILE A 1 455 ? 0.002 -5.944 -5.576 1.00 94.62 455 ILE A O 1
ATOM 3594 N N . VAL A 1 456 ? 2.084 -6.055 -6.439 1.00 95.25 456 VAL A N 1
ATOM 3595 C CA . VAL A 1 456 ? 1.722 -6.706 -7.700 1.00 95.25 456 VAL A CA 1
ATOM 3596 C C . VAL A 1 456 ? 2.232 -8.151 -7.657 1.00 95.25 456 VAL A C 1
ATOM 3598 O O . VAL A 1 456 ? 3.375 -8.366 -7.245 1.00 95.25 456 VAL A O 1
ATOM 3601 N N . PRO A 1 457 ? 1.414 -9.152 -8.032 1.00 95.75 457 PRO A N 1
ATOM 3602 C CA . PRO A 1 457 ? 1.855 -10.540 -8.118 1.00 95.75 457 PRO A CA 1
ATOM 3603 C C . PRO A 1 457 ? 3.110 -10.693 -8.995 1.00 95.75 457 PRO A C 1
ATOM 3605 O O . PRO A 1 457 ? 3.163 -10.086 -10.067 1.00 95.75 457 PRO A O 1
ATOM 3608 N N . PRO A 1 458 ? 4.113 -11.497 -8.591 1.00 95.44 458 PRO A N 1
ATOM 3609 C CA . PRO A 1 458 ? 5.357 -11.650 -9.349 1.00 95.44 458 PRO A CA 1
ATOM 3610 C C . PRO A 1 458 ? 5.151 -12.090 -10.804 1.00 95.44 458 PRO A C 1
ATOM 3612 O O . PRO A 1 458 ? 5.931 -11.719 -11.673 1.00 95.44 458 PRO A O 1
ATOM 3615 N N . GLU A 1 459 ? 4.084 -12.840 -11.088 1.00 95.81 459 GLU A N 1
ATOM 3616 C CA . GLU A 1 459 ? 3.739 -13.322 -12.431 1.00 95.81 459 GLU A CA 1
ATOM 3617 C C . GLU A 1 459 ? 3.304 -12.192 -13.378 1.00 95.81 459 GLU A C 1
ATOM 3619 O O . GLU A 1 459 ? 3.315 -12.361 -14.596 1.00 95.81 459 GLU A O 1
ATOM 3624 N N . GLN A 1 460 ? 2.913 -11.044 -12.821 1.00 97.44 460 GLN A N 1
ATOM 3625 C CA . GLN A 1 460 ? 2.535 -9.837 -13.552 1.00 97.44 460 GLN A CA 1
ATOM 3626 C C . GLN A 1 460 ? 3.689 -8.833 -13.657 1.00 97.44 460 GLN A C 1
ATOM 3628 O O . GLN A 1 460 ? 3.465 -7.723 -14.127 1.00 97.44 460 GLN A O 1
ATOM 3633 N N . ILE A 1 461 ? 4.904 -9.178 -13.220 1.00 97.94 461 ILE A N 1
ATOM 3634 C CA . ILE A 1 461 ? 6.060 -8.278 -13.256 1.00 97.94 461 ILE A CA 1
ATOM 3635 C C . ILE A 1 461 ? 7.127 -8.848 -14.187 1.00 97.94 461 ILE A C 1
ATOM 3637 O O . ILE A 1 461 ? 7.696 -9.911 -13.951 1.00 97.94 461 ILE A O 1
ATOM 3641 N N . ILE A 1 462 ? 7.459 -8.079 -15.217 1.00 97.94 462 ILE A N 1
ATOM 3642 C CA . ILE A 1 462 ? 8.606 -8.299 -16.091 1.00 97.94 462 ILE A CA 1
ATOM 3643 C C . ILE A 1 462 ? 9.595 -7.168 -15.836 1.00 97.94 462 ILE A C 1
ATOM 3645 O O . ILE A 1 462 ? 9.533 -6.091 -16.430 1.00 97.94 462 ILE A O 1
ATOM 3649 N N . ASP A 1 463 ? 10.525 -7.422 -14.922 1.00 97.06 463 ASP A N 1
ATOM 3650 C CA . ASP A 1 463 ? 11.572 -6.467 -14.594 1.00 97.06 463 ASP A CA 1
ATOM 3651 C C . ASP A 1 463 ? 12.837 -6.747 -15.416 1.00 97.06 463 ASP A C 1
ATOM 3653 O O . ASP A 1 463 ? 13.557 -7.730 -15.204 1.00 97.06 463 ASP A O 1
ATOM 3657 N N . THR A 1 464 ? 13.122 -5.852 -16.360 1.00 96.81 464 THR A N 1
ATOM 3658 C CA . THR A 1 464 ? 14.270 -5.953 -17.269 1.00 96.81 464 THR A CA 1
ATOM 3659 C C . THR A 1 464 ? 15.610 -5.992 -16.542 1.00 96.81 464 THR A C 1
ATOM 3661 O O . THR A 1 464 ? 16.569 -6.543 -17.083 1.00 96.81 464 THR A O 1
ATOM 3664 N N . VAL A 1 465 ? 15.696 -5.482 -15.306 1.00 93.94 465 VAL A N 1
ATOM 3665 C CA . VAL A 1 465 ? 16.932 -5.567 -14.517 1.00 93.94 465 VAL A CA 1
ATOM 3666 C C . VAL A 1 465 ? 17.307 -7.016 -14.199 1.00 93.94 465 VAL A C 1
ATOM 3668 O O . VAL A 1 465 ? 18.491 -7.344 -14.134 1.00 93.94 465 VAL A O 1
ATOM 3671 N N . HIS A 1 466 ? 16.309 -7.889 -14.034 1.00 94.31 466 HIS A N 1
ATOM 3672 C CA . HIS A 1 466 ? 16.498 -9.302 -13.719 1.00 94.31 466 HIS A CA 1
ATOM 3673 C C . HIS A 1 466 ? 16.694 -10.158 -14.973 1.00 94.31 466 HIS A C 1
ATOM 3675 O O . HIS A 1 466 ? 17.359 -11.189 -14.896 1.00 94.31 466 HIS A O 1
ATOM 3681 N N . LEU A 1 467 ? 16.200 -9.711 -16.133 1.00 94.06 467 LEU A N 1
ATOM 3682 C CA . LEU A 1 467 ? 16.356 -10.428 -17.405 1.00 94.06 467 LEU A CA 1
ATOM 3683 C C . LEU A 1 467 ? 17.822 -10.527 -17.858 1.00 94.06 467 LEU A C 1
ATOM 3685 O O . LEU A 1 467 ? 18.240 -11.553 -18.386 1.00 94.06 467 LEU A O 1
ATOM 3689 N N . PHE A 1 468 ? 18.616 -9.479 -17.622 1.00 92.19 468 PHE A N 1
ATOM 3690 C CA . PHE A 1 468 ? 20.034 -9.419 -18.010 1.00 92.19 468 PHE A CA 1
ATOM 3691 C C . PHE A 1 468 ? 20.998 -9.648 -16.831 1.00 92.19 468 PHE A C 1
ATOM 3693 O O . PHE A 1 468 ? 22.187 -9.339 -16.927 1.00 92.19 468 PHE A O 1
ATOM 3700 N N . TYR A 1 469 ? 20.497 -10.165 -15.705 1.00 93.19 469 TYR A N 1
ATOM 3701 C CA . TYR A 1 469 ? 21.266 -10.351 -14.477 1.00 93.19 469 TYR A CA 1
ATOM 3702 C C . TYR A 1 469 ? 21.971 -11.712 -14.423 1.00 93.19 469 TYR A C 1
ATOM 3704 O O . TYR A 1 469 ? 21.353 -12.755 -14.628 1.00 93.19 469 TYR A O 1
ATOM 3712 N N . LEU A 1 470 ? 23.255 -11.714 -14.050 1.00 89.31 470 LEU A N 1
ATOM 3713 C CA . LEU A 1 470 ? 23.969 -12.933 -13.658 1.00 89.31 470 LEU A CA 1
ATOM 3714 C C . LEU A 1 470 ? 24.059 -13.048 -12.126 1.00 89.31 470 LEU A C 1
ATOM 3716 O O . LEU A 1 470 ? 24.505 -12.094 -11.480 1.00 89.31 470 LEU A O 1
ATOM 3720 N N . PRO A 1 471 ? 23.736 -14.216 -11.530 1.00 88.56 471 PRO A N 1
ATOM 3721 C CA . PRO A 1 471 ? 23.887 -14.442 -10.095 1.00 88.56 471 PRO A CA 1
ATOM 3722 C C . PRO A 1 471 ? 25.285 -14.074 -9.588 1.00 88.56 471 PRO A C 1
ATOM 3724 O O . PRO A 1 471 ? 26.291 -14.433 -10.202 1.00 88.56 471 PRO A O 1
ATOM 3727 N N . HIS A 1 472 ? 25.348 -13.396 -8.439 1.00 88.50 472 HIS A N 1
ATOM 3728 C CA . HIS A 1 472 ? 26.584 -12.898 -7.810 1.00 88.50 472 HIS A CA 1
ATOM 3729 C C . HIS A 1 472 ? 27.323 -11.800 -8.593 1.00 88.50 472 HIS A C 1
ATOM 3731 O O . HIS A 1 472 ? 28.434 -11.422 -8.220 1.00 88.50 472 HIS A O 1
ATOM 3737 N N . GLN A 1 473 ? 26.734 -11.265 -9.664 1.00 89.81 473 GLN A N 1
ATOM 3738 C CA . GLN A 1 473 ? 27.223 -10.054 -10.320 1.00 89.81 473 GLN A CA 1
ATOM 3739 C C . GLN A 1 473 ? 26.409 -8.831 -9.877 1.00 89.81 473 GLN A C 1
ATOM 3741 O O . GLN A 1 473 ? 25.455 -8.941 -9.107 1.00 89.81 473 GLN A O 1
ATOM 3746 N N . ARG A 1 474 ? 26.797 -7.639 -10.344 1.00 92.25 474 ARG A N 1
ATOM 3747 C CA . ARG A 1 474 ? 26.016 -6.412 -10.132 1.00 92.25 474 ARG A CA 1
ATOM 3748 C C . ARG A 1 474 ? 24.798 -6.354 -11.050 1.00 92.25 474 ARG A C 1
ATOM 3750 O O . ARG A 1 474 ? 24.841 -6.858 -12.173 1.00 92.25 474 ARG A O 1
ATOM 3757 N N . MET A 1 475 ? 23.765 -5.656 -10.591 1.00 93.56 475 MET A N 1
ATOM 3758 C CA . MET A 1 475 ? 22.658 -5.209 -11.437 1.00 93.56 475 MET A CA 1
ATOM 3759 C C . MET A 1 475 ? 23.144 -4.097 -12.382 1.00 93.56 475 MET A C 1
ATOM 3761 O O . MET A 1 475 ? 24.090 -3.353 -12.076 1.00 93.56 475 MET A O 1
ATOM 3765 N N . ILE A 1 476 ? 22.546 -4.031 -13.568 1.00 95.06 476 ILE A N 1
ATOM 3766 C CA . ILE A 1 476 ? 22.978 -3.157 -14.663 1.00 95.06 476 ILE A CA 1
ATOM 3767 C C . ILE A 1 476 ? 21.903 -2.097 -14.870 1.00 95.06 476 ILE A C 1
ATOM 3769 O O . ILE A 1 476 ? 20.725 -2.429 -14.876 1.00 95.06 476 ILE A O 1
ATOM 3773 N N . SER A 1 477 ? 22.307 -0.835 -15.024 1.00 95.06 477 SER A N 1
ATOM 3774 C CA . SER A 1 477 ? 21.369 0.267 -15.230 1.00 95.06 477 SER A CA 1
ATOM 3775 C C . SER A 1 477 ? 20.723 0.217 -16.611 1.00 95.06 477 SER A C 1
ATOM 3777 O O . SER A 1 477 ? 21.365 -0.178 -17.593 1.00 95.06 477 SER A O 1
ATOM 3779 N N . LEU A 1 478 ? 19.492 0.725 -16.695 1.00 96.12 478 LEU A N 1
ATOM 3780 C CA . LEU A 1 478 ? 18.757 0.889 -17.947 1.00 96.12 478 LEU A CA 1
ATOM 3781 C C . LEU A 1 478 ? 19.598 1.605 -19.008 1.00 96.12 478 LEU A C 1
ATOM 3783 O O . LEU A 1 478 ? 19.741 1.106 -20.120 1.00 96.12 478 LEU A O 1
ATOM 3787 N N . ARG A 1 479 ? 20.259 2.708 -18.631 1.00 94.62 479 ARG A N 1
ATOM 3788 C CA . ARG A 1 479 ? 21.146 3.485 -19.509 1.00 94.62 479 ARG A CA 1
ATOM 3789 C C . ARG A 1 479 ? 22.249 2.654 -20.162 1.00 94.62 479 ARG A C 1
ATOM 3791 O O . ARG A 1 479 ? 22.525 2.820 -21.349 1.00 94.62 479 ARG A O 1
ATOM 3798 N N . PHE A 1 480 ? 22.891 1.763 -19.406 1.00 95.69 480 PHE A N 1
ATOM 3799 C CA . PHE A 1 480 ? 23.964 0.929 -19.948 1.00 95.69 480 PHE A CA 1
ATOM 3800 C C . PHE A 1 480 ? 23.409 -0.183 -20.848 1.00 95.69 480 PHE A C 1
ATOM 3802 O O . PHE A 1 480 ? 23.987 -0.455 -21.901 1.00 95.69 480 PHE A O 1
ATOM 3809 N N . LEU A 1 481 ? 22.276 -0.787 -20.472 1.00 96.75 481 LEU A N 1
ATOM 3810 C CA . LEU A 1 481 ? 21.589 -1.799 -21.284 1.00 96.75 481 LEU A CA 1
ATOM 3811 C C . LEU A 1 481 ? 21.093 -1.217 -22.613 1.00 96.75 481 LEU A C 1
ATOM 3813 O O . LEU A 1 481 ? 21.336 -1.805 -23.665 1.00 96.75 481 LEU A O 1
ATOM 3817 N N . ALA A 1 482 ? 20.469 -0.040 -22.578 1.00 96.62 482 ALA A N 1
ATOM 3818 C CA . ALA A 1 482 ? 19.994 0.679 -23.756 1.00 96.62 482 ALA A CA 1
ATOM 3819 C C . ALA A 1 482 ? 21.140 1.000 -24.721 1.00 96.62 482 ALA A C 1
ATOM 3821 O O . ALA A 1 482 ? 21.035 0.766 -25.925 1.00 96.62 482 ALA A O 1
ATOM 3822 N N . TRP A 1 483 ? 22.276 1.457 -24.193 1.00 96.00 483 TRP A N 1
ATOM 3823 C CA . TRP A 1 483 ? 23.458 1.712 -25.008 1.00 96.00 483 TRP A CA 1
ATOM 3824 C C . TRP A 1 483 ? 24.042 0.429 -25.615 1.00 96.00 483 TRP A C 1
ATOM 3826 O O . TRP A 1 483 ? 24.428 0.411 -26.787 1.00 96.00 483 TRP A O 1
ATOM 3836 N N . HIS A 1 484 ? 24.119 -0.645 -24.826 1.00 95.50 484 HIS A N 1
ATOM 3837 C CA . HIS A 1 484 ? 24.737 -1.894 -25.256 1.00 95.50 484 HIS A CA 1
ATOM 3838 C C . HIS A 1 484 ? 23.899 -2.628 -26.310 1.00 95.50 484 HIS A C 1
ATOM 3840 O O . HIS A 1 484 ? 24.441 -2.987 -27.353 1.00 95.50 484 HIS A O 1
ATOM 3846 N N . PHE A 1 485 ? 22.605 -2.824 -26.041 1.00 96.25 485 PHE A N 1
ATOM 3847 C CA . PHE A 1 485 ? 21.708 -3.650 -26.856 1.00 96.25 485 PHE A CA 1
ATOM 3848 C C . PHE A 1 485 ? 20.901 -2.859 -27.883 1.00 96.25 485 PHE A C 1
ATOM 3850 O O . PHE A 1 485 ? 20.725 -3.313 -29.007 1.00 96.25 485 PHE A O 1
ATOM 3857 N N . LEU A 1 486 ? 20.414 -1.672 -27.514 1.00 95.88 486 LEU A N 1
ATOM 3858 C CA . LEU A 1 486 ? 19.564 -0.853 -28.388 1.00 95.88 486 LEU A CA 1
ATOM 3859 C C . LEU A 1 486 ? 20.350 0.240 -29.121 1.00 95.88 486 LEU A C 1
ATOM 3861 O O . LEU A 1 486 ? 19.766 1.017 -29.873 1.00 95.88 486 LEU A O 1
ATOM 3865 N N . HIS A 1 487 ? 21.659 0.349 -28.864 1.00 94.44 487 HIS A N 1
ATOM 3866 C CA . HIS A 1 487 ? 22.544 1.381 -29.415 1.00 94.44 487 HIS A CA 1
ATOM 3867 C C . HIS A 1 487 ? 22.013 2.812 -29.246 1.00 94.44 487 HIS A C 1
ATOM 3869 O O . HIS A 1 487 ? 22.340 3.710 -30.022 1.00 94.44 487 HIS A O 1
ATOM 3875 N N . THR A 1 488 ? 21.212 3.028 -28.202 1.00 93.06 488 THR A N 1
ATOM 3876 C CA . THR A 1 488 ? 20.543 4.296 -27.916 1.00 93.06 488 THR A CA 1
ATOM 3877 C C . THR A 1 488 ? 21.111 4.886 -26.633 1.00 93.06 488 THR A C 1
ATOM 3879 O O . THR A 1 488 ? 21.395 4.169 -25.674 1.00 93.06 488 THR A O 1
ATOM 3882 N N . LYS A 1 489 ? 21.308 6.205 -26.616 1.00 91.06 489 LYS A N 1
ATOM 3883 C CA . LYS A 1 489 ? 21.685 6.941 -25.409 1.00 91.06 489 LYS A CA 1
ATOM 3884 C C . LYS A 1 489 ? 20.439 7.609 -24.850 1.00 91.06 489 LYS A C 1
ATOM 3886 O O . LYS A 1 489 ? 19.861 8.443 -25.532 1.00 91.06 489 LYS A O 1
ATOM 3891 N N . ILE A 1 490 ? 20.087 7.236 -23.631 1.00 91.94 490 ILE A N 1
ATOM 3892 C CA . ILE A 1 490 ? 18.969 7.790 -22.861 1.00 91.94 490 ILE A CA 1
ATOM 3893 C C . ILE A 1 490 ? 19.508 8.539 -21.638 1.00 91.94 490 ILE A C 1
ATOM 3895 O O . ILE A 1 490 ? 20.702 8.404 -21.320 1.00 91.94 490 ILE A O 1
ATOM 3899 N N . GLN A 1 491 ? 18.643 9.284 -20.945 1.00 86.06 491 GLN A N 1
ATOM 3900 C CA . GLN A 1 491 ? 18.974 9.952 -19.675 1.00 86.06 491 GLN A CA 1
ATOM 3901 C C . GLN A 1 491 ? 20.201 10.884 -19.795 1.00 86.06 491 GLN A C 1
ATOM 3903 O O . GLN A 1 491 ? 21.135 10.826 -18.989 1.00 86.06 491 GLN A O 1
ATOM 3908 N N . SER A 1 492 ? 20.256 11.704 -20.853 1.00 80.38 492 SER A N 1
ATOM 3909 C CA . SER A 1 492 ? 21.437 12.523 -21.169 1.00 80.38 492 SER A CA 1
ATOM 3910 C C . SER A 1 492 ? 21.663 13.688 -20.198 1.00 80.38 492 SER A C 1
ATOM 3912 O O . SER A 1 492 ? 22.791 13.899 -19.763 1.00 80.38 492 SER A O 1
ATOM 3914 N N . GLU A 1 493 ? 20.612 14.436 -19.848 1.00 81.69 493 GLU A N 1
ATOM 3915 C CA . GLU A 1 493 ? 20.680 15.545 -18.875 1.00 81.69 493 GLU A CA 1
ATOM 3916 C C . GLU A 1 493 ? 19.819 15.266 -17.640 1.00 81.69 493 GLU A C 1
ATOM 3918 O O . GLU A 1 493 ? 20.292 15.362 -16.506 1.00 81.69 493 GLU A O 1
ATOM 3923 N N . THR A 1 494 ? 18.563 14.892 -17.873 1.00 87.94 494 THR A N 1
ATOM 3924 C CA . THR A 1 494 ? 17.590 14.485 -16.858 1.00 87.94 494 THR A CA 1
ATOM 3925 C C . THR A 1 494 ? 16.894 13.212 -17.307 1.00 87.94 494 THR A C 1
ATOM 3927 O O . THR A 1 494 ? 16.847 12.929 -18.505 1.00 87.94 494 THR A O 1
ATOM 3930 N N . HIS A 1 495 ? 16.337 12.463 -16.363 1.00 88.38 495 HIS A N 1
ATOM 3931 C CA . HIS A 1 495 ? 15.482 11.326 -16.686 1.00 88.38 495 HIS A CA 1
ATOM 3932 C C . HIS A 1 495 ? 14.131 11.794 -17.245 1.00 88.38 495 HIS A C 1
ATOM 3934 O O . HIS A 1 495 ? 13.651 12.888 -16.924 1.00 88.38 495 HIS A O 1
ATOM 3940 N N . ASP A 1 496 ? 13.544 10.968 -18.107 1.00 93.00 496 ASP A N 1
ATOM 3941 C CA . ASP A 1 496 ? 12.167 11.106 -18.563 1.00 93.00 496 ASP A CA 1
ATOM 3942 C C . ASP A 1 496 ? 11.485 9.744 -18.498 1.00 93.00 496 ASP A C 1
ATOM 3944 O O . ASP A 1 496 ? 11.761 8.849 -19.293 1.00 93.00 496 ASP A O 1
ATOM 3948 N N . SER A 1 497 ? 10.530 9.630 -17.585 1.00 94.25 497 SER A N 1
ATOM 3949 C CA . SER A 1 497 ? 9.763 8.411 -17.344 1.00 94.25 497 SER A CA 1
ATOM 3950 C C . SER A 1 497 ? 9.116 7.800 -18.605 1.00 94.25 497 SER A C 1
ATOM 3952 O O . SER A 1 497 ? 9.002 6.581 -18.732 1.00 94.25 497 SER A O 1
ATOM 3954 N N . ILE A 1 498 ? 8.745 8.617 -19.607 1.00 95.62 498 ILE A N 1
ATOM 3955 C CA . ILE A 1 498 ? 8.245 8.107 -20.900 1.00 95.62 498 ILE A CA 1
ATOM 3956 C C . ILE A 1 498 ? 9.365 7.438 -21.712 1.00 95.62 498 ILE A C 1
ATOM 3958 O O . ILE A 1 498 ? 9.140 6.371 -22.292 1.00 95.62 498 ILE A O 1
ATOM 3962 N N . GLU A 1 499 ? 10.546 8.059 -21.795 1.00 96.19 499 GLU A N 1
ATOM 3963 C CA . GLU A 1 499 ? 11.732 7.486 -22.448 1.00 96.19 499 GLU A CA 1
ATOM 3964 C C . GLU A 1 499 ? 12.140 6.171 -21.772 1.00 96.19 499 GLU A C 1
ATOM 3966 O O . GLU A 1 499 ? 12.379 5.171 -22.460 1.00 96.19 499 GLU A O 1
ATOM 3971 N N . ASP A 1 500 ? 12.139 6.143 -20.441 1.00 97.00 500 ASP A N 1
ATOM 3972 C CA . ASP A 1 500 ? 12.575 4.991 -19.655 1.00 97.00 500 ASP A CA 1
ATOM 3973 C C . ASP A 1 500 ? 11.601 3.808 -19.780 1.00 97.00 500 ASP A C 1
ATOM 3975 O O . ASP A 1 500 ? 12.028 2.695 -20.114 1.00 97.00 500 ASP A O 1
ATOM 3979 N N . ALA A 1 501 ? 10.286 4.042 -19.679 1.00 97.69 501 ALA A N 1
ATOM 3980 C CA . ALA A 1 501 ? 9.275 3.006 -19.913 1.00 97.69 501 ALA A CA 1
ATOM 3981 C C . ALA A 1 501 ? 9.355 2.425 -21.341 1.00 97.69 501 ALA A C 1
ATOM 3983 O O . ALA A 1 501 ? 9.285 1.206 -21.533 1.00 97.69 501 ALA A O 1
ATOM 3984 N N . ARG A 1 502 ? 9.550 3.275 -22.365 1.00 97.50 502 ARG A N 1
ATOM 3985 C CA . ARG A 1 502 ? 9.721 2.825 -23.764 1.00 97.50 502 ARG A CA 1
ATOM 3986 C C . ARG A 1 502 ? 10.980 1.989 -23.930 1.00 97.50 502 ARG A C 1
ATOM 3988 O O . ARG A 1 502 ? 10.959 0.962 -24.606 1.00 97.50 502 ARG A O 1
ATOM 3995 N N . THR A 1 503 ? 12.069 2.415 -23.304 1.00 98.00 503 THR A N 1
ATOM 3996 C CA . THR A 1 503 ? 13.351 1.717 -23.377 1.00 98.00 503 THR A CA 1
ATOM 3997 C C . THR A 1 503 ? 13.276 0.352 -22.701 1.00 98.00 503 THR A C 1
ATOM 3999 O O . THR A 1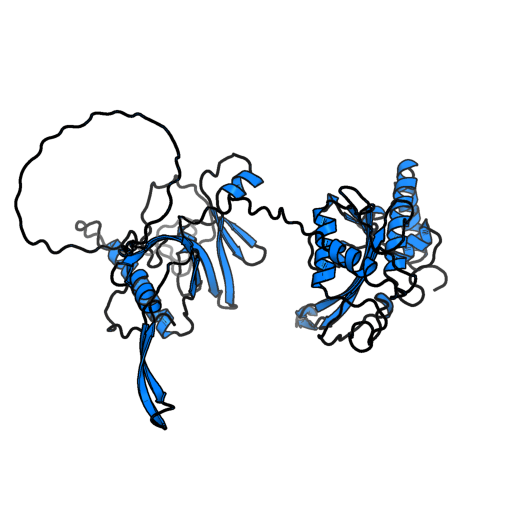 503 ? 13.754 -0.630 -23.270 1.00 98.00 503 THR A O 1
ATOM 4002 N N . ALA A 1 504 ? 12.621 0.254 -21.541 1.00 98.12 504 ALA A N 1
ATOM 4003 C CA . ALA A 1 504 ? 12.378 -1.021 -20.873 1.00 98.12 504 ALA A CA 1
ATOM 4004 C C . ALA A 1 504 ? 11.522 -1.965 -21.737 1.00 98.12 504 ALA A C 1
ATOM 4006 O O . ALA A 1 504 ? 11.867 -3.139 -21.889 1.00 98.12 504 ALA A O 1
ATOM 4007 N N . LEU A 1 505 ? 10.466 -1.454 -22.382 1.00 98.19 505 LEU A N 1
ATOM 4008 C CA . LEU A 1 505 ? 9.654 -2.237 -23.319 1.00 98.19 505 LEU A CA 1
ATOM 4009 C C . LEU A 1 505 ? 10.490 -2.772 -24.492 1.00 98.19 505 LEU A C 1
ATOM 4011 O O . LEU A 1 505 ? 10.421 -3.960 -24.812 1.00 98.19 505 LEU A O 1
ATOM 4015 N N . HIS A 1 506 ? 11.302 -1.918 -25.119 1.00 97.94 506 HIS A N 1
ATOM 4016 C CA . HIS A 1 506 ? 12.177 -2.321 -26.221 1.00 97.94 506 HIS A CA 1
ATOM 4017 C C . HIS A 1 506 ? 13.235 -3.338 -25.780 1.00 97.94 506 HIS A C 1
ATOM 4019 O O . HIS A 1 506 ? 13.488 -4.301 -26.502 1.00 97.94 506 HIS A O 1
ATOM 4025 N N . LEU A 1 507 ? 13.821 -3.176 -24.589 1.00 98.00 507 LEU A N 1
ATOM 4026 C CA . LEU A 1 507 ? 14.764 -4.145 -24.027 1.00 98.00 507 LEU A CA 1
ATOM 4027 C C . LEU A 1 507 ? 14.112 -5.500 -23.775 1.00 98.00 507 LEU A C 1
ATOM 4029 O O . LEU A 1 507 ? 14.720 -6.523 -24.079 1.00 98.00 507 LEU A O 1
ATOM 4033 N N . TYR A 1 508 ? 12.884 -5.524 -23.255 1.00 98.19 508 TYR A N 1
ATOM 4034 C CA . TYR A 1 508 ? 12.146 -6.770 -23.075 1.00 98.19 508 TYR A CA 1
ATOM 4035 C C . TYR A 1 508 ? 11.890 -7.471 -24.416 1.00 98.19 508 TYR A C 1
ATOM 4037 O O . TYR A 1 508 ? 12.131 -8.669 -24.551 1.00 98.19 508 TYR A O 1
ATOM 4045 N N . LYS A 1 509 ? 11.484 -6.729 -25.450 1.00 97.38 509 LYS A N 1
ATOM 4046 C CA . LYS A 1 509 ? 11.307 -7.302 -26.794 1.00 97.38 509 LYS A CA 1
ATOM 4047 C C . LYS A 1 509 ? 12.618 -7.828 -27.375 1.00 97.38 509 LYS A C 1
ATOM 4049 O O . LYS A 1 509 ? 12.649 -8.939 -27.898 1.00 97.38 509 LYS A O 1
ATOM 4054 N N . HIS A 1 510 ? 13.706 -7.080 -27.214 1.00 97.00 510 HIS A N 1
ATOM 4055 C CA . HIS A 1 510 ? 15.033 -7.513 -27.641 1.00 97.00 510 HIS A CA 1
ATOM 4056 C C . HIS A 1 510 ? 15.505 -8.772 -26.896 1.00 97.00 510 HIS A C 1
ATOM 4058 O O . HIS A 1 510 ? 16.080 -9.677 -27.499 1.00 97.00 510 HIS A O 1
ATOM 4064 N N . TYR A 1 511 ? 15.209 -8.874 -25.597 1.00 97.25 511 TYR A N 1
ATOM 4065 C CA . TYR A 1 511 ? 15.459 -10.078 -24.808 1.00 97.25 511 TYR A CA 1
ATOM 4066 C C . TYR A 1 511 ? 14.752 -11.301 -25.411 1.00 97.25 511 TYR A C 1
ATOM 4068 O O . TYR A 1 511 ? 15.402 -12.320 -25.643 1.00 97.25 511 TYR A O 1
ATOM 4076 N N . LEU A 1 512 ? 13.461 -11.180 -25.747 1.00 97.19 512 LEU A N 1
ATOM 4077 C CA . LEU A 1 512 ? 12.694 -12.261 -26.380 1.00 97.19 512 LEU A CA 1
ATOM 4078 C C . LEU A 1 512 ? 13.284 -12.675 -27.739 1.00 97.19 512 LEU A C 1
ATOM 4080 O O . LEU A 1 512 ? 13.302 -13.859 -28.080 1.00 97.19 512 LEU A O 1
ATOM 4084 N N . GLU A 1 513 ? 13.789 -11.721 -28.525 1.00 97.06 513 GLU A N 1
ATOM 4085 C CA . GLU A 1 513 ? 14.455 -12.006 -29.802 1.00 97.06 513 GLU A CA 1
ATOM 4086 C C . GLU A 1 513 ? 15.754 -12.798 -29.615 1.00 97.06 513 GLU A C 1
ATOM 4088 O O . GLU A 1 513 ? 15.985 -13.782 -30.325 1.00 97.06 513 GLU A O 1
ATOM 4093 N N . ILE A 1 514 ? 16.593 -12.398 -28.655 1.00 96.25 514 ILE A N 1
ATOM 4094 C CA . ILE A 1 514 ? 17.848 -13.090 -28.338 1.00 96.25 514 ILE A CA 1
ATOM 4095 C C . ILE A 1 514 ? 17.568 -14.496 -27.786 1.00 96.25 514 ILE A C 1
ATOM 4097 O O . ILE A 1 514 ? 18.248 -15.458 -28.165 1.00 96.25 514 ILE A O 1
ATOM 4101 N N . GLU A 1 515 ? 16.577 -14.625 -26.903 1.00 95.56 515 GLU A N 1
ATOM 4102 C CA . GLU A 1 515 ? 16.163 -15.898 -26.313 1.00 95.56 515 GLU A CA 1
ATOM 4103 C C . GLU A 1 515 ? 15.673 -16.867 -27.393 1.00 95.56 515 GLU A C 1
ATOM 4105 O O . GLU A 1 515 ? 16.145 -18.004 -27.466 1.00 95.56 515 GLU A O 1
ATOM 4110 N N . LYS A 1 516 ? 14.830 -16.393 -28.320 1.00 96.19 516 LYS A N 1
ATOM 4111 C CA . LYS A 1 516 ? 14.357 -17.179 -29.469 1.00 96.19 516 LYS A CA 1
ATOM 4112 C C . LYS A 1 516 ? 15.498 -17.666 -30.369 1.00 96.19 516 LYS A C 1
ATOM 4114 O O . LYS A 1 516 ? 15.381 -18.714 -30.999 1.00 96.19 516 LYS A O 1
ATOM 4119 N N . GLN A 1 517 ? 16.596 -16.916 -30.441 1.00 96.25 517 GLN A N 1
ATOM 4120 C CA . GLN A 1 517 ? 17.795 -17.287 -31.197 1.00 96.25 517 GLN A CA 1
ATOM 4121 C C . GLN A 1 517 ? 18.762 -18.185 -30.407 1.00 96.25 517 GLN A C 1
ATOM 4123 O O . GLN A 1 517 ? 19.776 -18.609 -30.958 1.00 96.25 517 GLN A O 1
ATOM 4128 N N . GLY A 1 518 ? 18.492 -18.462 -29.126 1.00 94.81 518 GLY A N 1
ATOM 4129 C CA . GLY A 1 518 ? 19.355 -19.272 -28.264 1.00 94.81 518 GLY A CA 1
ATOM 4130 C C . GLY A 1 518 ? 20.696 -18.615 -27.915 1.00 94.81 518 GLY A C 1
ATOM 4131 O O . GLY A 1 518 ? 21.615 -19.309 -27.485 1.00 94.81 518 GLY A O 1
ATOM 4132 N N . ARG A 1 519 ? 20.834 -17.292 -28.098 1.00 94.88 519 ARG A N 1
ATOM 4133 C CA . ARG A 1 519 ? 22.099 -16.554 -27.881 1.00 94.88 519 ARG A CA 1
ATOM 4134 C C . ARG A 1 519 ? 22.187 -15.849 -26.525 1.00 94.88 519 ARG A C 1
ATOM 4136 O O . ARG A 1 519 ? 23.194 -15.210 -26.239 1.00 94.88 519 ARG A O 1
ATOM 4143 N N . LEU A 1 520 ? 21.172 -15.988 -25.672 1.00 93.31 520 LEU A N 1
ATOM 4144 C CA . LEU A 1 520 ? 21.012 -15.185 -24.454 1.00 93.31 520 LEU A CA 1
ATOM 4145 C C . LEU A 1 520 ? 22.223 -15.224 -23.519 1.00 93.31 520 LEU A C 1
ATOM 4147 O O . LEU A 1 520 ? 22.773 -14.183 -23.174 1.00 93.31 520 LEU A O 1
ATOM 4151 N N . ASN A 1 521 ? 22.684 -16.420 -23.157 1.00 93.19 521 ASN A N 1
ATOM 4152 C CA . ASN A 1 521 ? 23.820 -16.572 -22.246 1.00 93.19 521 ASN A CA 1
ATOM 4153 C C . ASN A 1 521 ? 25.109 -15.960 -22.816 1.00 93.19 521 ASN A C 1
ATOM 4155 O O . ASN A 1 521 ? 25.910 -15.395 -22.073 1.00 93.19 521 ASN A O 1
ATOM 4159 N N . THR A 1 522 ? 25.304 -16.058 -24.133 1.00 95.06 522 THR A N 1
ATOM 4160 C CA . THR A 1 522 ? 26.466 -15.492 -24.825 1.00 95.06 522 THR A CA 1
ATOM 4161 C C . THR A 1 522 ? 26.420 -13.968 -24.813 1.00 95.06 522 THR A C 1
ATOM 4163 O O . THR A 1 522 ? 27.404 -13.337 -24.438 1.00 95.06 522 THR A O 1
ATOM 4166 N N . GLU A 1 523 ? 25.274 -13.376 -25.148 1.00 95.31 523 GLU A N 1
ATOM 4167 C CA . GLU A 1 523 ? 25.088 -11.920 -25.145 1.00 95.31 523 GLU A CA 1
ATOM 4168 C C . GLU A 1 523 ? 25.237 -11.325 -23.737 1.00 95.31 523 GLU A C 1
ATOM 4170 O O . GLU A 1 523 ? 25.915 -10.314 -23.554 1.00 95.31 523 GLU A O 1
ATOM 4175 N N . ILE A 1 524 ? 24.692 -11.985 -22.708 1.00 94.56 524 ILE A N 1
ATOM 4176 C CA . ILE A 1 524 ? 24.865 -11.550 -21.315 1.00 94.56 524 ILE A CA 1
ATOM 4177 C C . ILE A 1 524 ? 26.343 -11.643 -20.892 1.00 94.56 524 ILE A C 1
ATOM 4179 O O . ILE A 1 524 ? 26.855 -10.736 -20.234 1.00 94.56 524 ILE A O 1
ATOM 4183 N N . ALA A 1 525 ? 27.073 -12.692 -21.284 1.00 94.00 525 ALA A N 1
ATOM 4184 C CA . ALA A 1 525 ? 28.504 -12.781 -20.989 1.00 94.00 525 ALA A CA 1
ATOM 4185 C C . ALA A 1 525 ? 29.296 -11.623 -21.632 1.00 94.00 525 ALA A C 1
ATOM 4187 O O . ALA A 1 525 ? 30.104 -10.984 -20.951 1.00 94.00 525 ALA A O 1
ATOM 4188 N N . ILE A 1 526 ? 29.002 -11.302 -22.898 1.00 95.69 526 ILE A N 1
ATOM 4189 C CA . ILE A 1 526 ? 29.599 -10.174 -23.632 1.00 95.69 526 ILE A CA 1
ATOM 4190 C C . ILE A 1 526 ? 29.272 -8.839 -22.947 1.00 95.69 526 ILE A C 1
ATOM 4192 O O . ILE A 1 526 ? 30.156 -7.993 -22.776 1.00 95.69 526 ILE A O 1
ATOM 4196 N N . LEU A 1 527 ? 28.027 -8.655 -22.503 1.00 95.75 527 LEU A N 1
ATOM 4197 C CA . LEU A 1 527 ? 27.588 -7.482 -21.749 1.00 95.75 527 LEU A CA 1
ATOM 4198 C C . LEU A 1 527 ? 28.433 -7.272 -20.488 1.00 95.75 527 LEU A C 1
ATOM 4200 O O . LEU A 1 527 ? 28.924 -6.164 -20.260 1.00 95.75 527 LEU A O 1
ATOM 4204 N N . TYR A 1 528 ? 28.635 -8.318 -19.682 1.00 95.19 528 TYR A N 1
ATOM 4205 C CA . TYR A 1 528 ? 29.423 -8.223 -18.449 1.00 95.19 528 TYR A CA 1
ATOM 4206 C C . TYR A 1 528 ? 30.918 -8.021 -18.705 1.00 95.19 528 TYR A C 1
ATOM 4208 O O . TYR A 1 528 ? 31.569 -7.291 -17.953 1.00 95.19 528 TYR A O 1
ATOM 4216 N N . GLU A 1 529 ? 31.474 -8.628 -19.752 1.00 95.31 529 GLU A N 1
ATOM 4217 C CA . GLU A 1 529 ? 32.862 -8.395 -20.155 1.00 95.31 529 GLU A CA 1
ATOM 4218 C C . GLU A 1 529 ? 33.075 -6.931 -20.562 1.00 95.31 529 GLU A C 1
ATOM 4220 O O . GLU A 1 529 ? 33.936 -6.240 -20.007 1.00 95.31 529 GLU A O 1
ATOM 4225 N N . LYS A 1 530 ? 32.223 -6.421 -21.455 1.00 94.81 530 LYS A N 1
ATOM 4226 C CA . LYS A 1 530 ? 32.270 -5.031 -21.921 1.00 94.81 530 LYS A CA 1
ATOM 4227 C C . LYS A 1 530 ? 31.982 -4.041 -20.790 1.00 94.81 530 LYS A C 1
ATOM 4229 O O . LYS A 1 530 ? 32.637 -3.005 -20.695 1.00 94.81 530 LYS A O 1
ATOM 4234 N N . GLY A 1 531 ? 31.061 -4.380 -19.890 1.00 94.38 531 GLY A N 1
ATOM 4235 C CA . GLY A 1 531 ? 30.778 -3.623 -18.672 1.00 94.38 531 GLY A CA 1
ATOM 4236 C C . GLY A 1 531 ? 32.000 -3.477 -17.770 1.00 94.38 531 GLY A C 1
ATOM 4237 O O . GLY A 1 531 ? 32.298 -2.372 -17.322 1.00 94.38 531 GLY A O 1
ATOM 4238 N N . LYS A 1 532 ? 32.767 -4.553 -17.560 1.00 94.56 532 LYS A N 1
ATOM 4239 C CA . LYS A 1 532 ? 34.027 -4.502 -16.798 1.00 94.56 532 LYS A CA 1
ATOM 4240 C C . LYS A 1 532 ? 35.086 -3.645 -17.493 1.00 94.56 532 LYS A C 1
ATOM 4242 O O . LYS A 1 532 ? 35.706 -2.823 -16.826 1.00 94.56 532 LYS A O 1
ATOM 4247 N N . GLN A 1 533 ? 35.255 -3.791 -18.810 1.00 95.25 533 GLN A N 1
ATOM 4248 C CA . GLN A 1 533 ? 36.218 -3.000 -19.593 1.00 95.25 533 GLN A CA 1
ATOM 4249 C C . GLN A 1 533 ? 35.925 -1.493 -19.531 1.00 95.25 533 GLN A C 1
ATOM 4251 O O . GLN A 1 533 ? 36.844 -0.685 -19.436 1.00 95.25 533 GLN A O 1
ATOM 4256 N N . LEU A 1 534 ? 34.645 -1.117 -19.545 1.00 94.50 534 LEU A N 1
ATOM 4257 C CA . LEU A 1 534 ? 34.195 0.278 -19.528 1.00 94.50 534 LEU A CA 1
ATOM 4258 C C . LEU A 1 534 ? 33.880 0.805 -18.123 1.00 94.50 534 LEU A C 1
ATOM 4260 O O . LEU A 1 534 ? 33.327 1.896 -17.984 1.00 94.50 534 LEU A O 1
ATOM 4264 N N . ALA A 1 535 ? 34.178 0.026 -17.078 1.00 93.31 535 ALA A N 1
ATOM 4265 C CA . ALA A 1 535 ? 33.812 0.330 -15.696 1.00 93.31 535 ALA A CA 1
ATOM 4266 C C . ALA A 1 535 ? 32.329 0.730 -15.529 1.00 93.31 535 ALA A C 1
ATOM 4268 O O . ALA A 1 535 ? 31.991 1.574 -14.699 1.00 93.31 535 ALA A O 1
ATOM 4269 N N . TRP A 1 536 ? 31.445 0.114 -16.322 1.00 92.75 536 TRP A N 1
ATOM 4270 C CA . TRP A 1 536 ? 29.997 0.352 -16.345 1.00 92.75 536 TRP A CA 1
ATOM 4271 C C . TRP A 1 536 ? 29.590 1.790 -16.682 1.00 92.75 536 TRP A C 1
ATOM 4273 O O . TRP A 1 536 ? 28.511 2.235 -16.289 1.00 92.75 536 TRP A O 1
ATOM 4283 N N . LYS A 1 537 ? 30.443 2.510 -17.416 1.00 90.81 537 LYS A N 1
ATOM 4284 C CA . LYS A 1 537 ? 30.153 3.839 -17.956 1.00 90.81 537 LYS A CA 1
ATOM 4285 C C . LYS A 1 537 ? 29.893 3.753 -19.453 1.00 90.81 537 LYS A C 1
ATOM 4287 O O . LYS A 1 537 ? 30.531 2.975 -20.164 1.00 90.81 537 LYS A O 1
ATOM 4292 N N . VAL A 1 538 ? 28.948 4.553 -19.932 1.00 89.06 538 VAL A N 1
ATOM 4293 C CA . VAL A 1 538 ? 28.682 4.672 -21.366 1.00 89.06 538 VAL A CA 1
ATOM 4294 C C . VAL A 1 538 ? 29.803 5.521 -21.985 1.00 89.06 538 VAL A C 1
ATOM 4296 O O . VAL A 1 538 ? 30.063 6.615 -21.488 1.00 89.06 538 VAL A O 1
ATOM 4299 N N . PRO A 1 539 ? 30.504 5.056 -23.036 1.00 83.25 539 PRO A N 1
ATOM 4300 C CA . PRO A 1 539 ? 31.529 5.851 -23.707 1.00 83.25 539 PRO A CA 1
ATOM 4301 C C . PRO A 1 539 ? 30.921 7.147 -24.246 1.00 83.25 539 PRO A C 1
ATOM 4303 O O . PRO A 1 539 ? 29.835 7.090 -24.827 1.00 83.25 539 PRO A O 1
ATOM 4306 N N . SER A 1 540 ? 31.641 8.270 -24.120 1.00 67.88 540 SER A N 1
ATOM 4307 C CA . SER A 1 540 ? 31.243 9.673 -24.393 1.00 67.88 540 SER A CA 1
ATOM 4308 C C . SER A 1 540 ? 30.431 10.416 -23.316 1.00 67.88 540 SER A C 1
ATOM 4310 O O . SER A 1 540 ? 29.746 11.380 -23.651 1.00 67.88 540 SER A O 1
ATOM 4312 N N . ASP A 1 541 ? 30.578 10.003 -22.053 1.00 53.97 541 ASP A N 1
ATOM 4313 C CA . ASP A 1 541 ? 30.443 10.881 -20.871 1.00 53.97 541 ASP A CA 1
ATOM 4314 C C . ASP A 1 541 ? 31.751 11.615 -20.540 1.00 53.97 541 ASP A C 1
ATOM 4316 O O . ASP A 1 541 ? 32.834 11.018 -20.772 1.00 53.97 541 ASP A O 1
#

Sequence (541 aa):
MLLQSNGRENESISFCQILKNSLSVEKTIKAFCDTCKNFSPTNQYAWVTDLPQILSINCGLTHEKDLTFLKRQMNRTFATSSTSSDANSTNNTPMKPCRYGLNCSRVDCHFTHPDRKSPISSAIPITPPSHTRSNTWFPLDFSMEIDENSELKIESSHSCELPSMANKQNHEISKDVSKLQIDGVKPFENEEVNATAGGKINSKRKDYKLSAVVCEINDANQKHLVALVYVGSSYHRMKLGDVGHRSGQWYIFNDFSIAPVSVQEAVWFTLEWKQPCVLFYSCCDFPPADTEVALDQFVNPFVHDIFSQQICKSKRYNMNFKPLSTSEMPGRGDLVAMDAEFVTLNPEENEIRPDGKTATIKPSHMSVARITCIRGQGPDEGVPFIDDYISTQEQVVDYLTKFSGIKPGDLDANFSNKHLTTLKNSYQKLRFLADSGVIFVGHGLNNDFRVINMIVPPEQIIDTVHLFYLPHQRMISLRFLAWHFLHTKIQSETHDSIEDARTALHLYKHYLEIEKQGRLNTEIAILYEKGKQLAWKVPSD

InterPro domains:
  IPR012337 Ribonuclease H-like superfamily [SSF53098] (331-512)
  IPR013520 Ribonuclease H-like domain [PF00929] (336-508)
  IPR013520 Ribonuclease H-like domain [SM00479] (334-517)
  IPR028881 PAN2, UCH domain [PF13423] (6-258)
  IPR028889 Ubiquitin specific protease UPS, catalytic domain [PS50235] (1-284)
  IPR036397 Ribonuclease H superfamily [G3DSA:3.30.420.10] (331-534)
  IPR038765 Papain-like cysteine peptidase superfamily [SSF54001] (12-287)
  IPR050785 PAN2-PAN3 complex catalytic subunit [PTHR15728] (8-540)

Mean predicted aligned error: 15.18 Å

Nearest PDB structures (foldseek):
  6r9i-assembly1_A  TM=8.575E-01  e=2.506E-30  Saccharomyces cerevisiae S288C
  4czw-assembly1_A  TM=8.119E-01  e=1.640E-29  Neurospora crassa
  6r9p-assembly1_A  TM=8.230E-01  e=7.568E-30  Saccharomyces cerevisiae S288C
  6r9o-assembly1_A  TM=8.490E-01  e=6.529E-29  Saccharomyces cerevisiae S288C
  4q8h-assembly1_A  TM=8.368E-01  e=4.196E-29  Saccharomyces cerevisiae

Organism: NCBI:txid35572

Foldseek 3Di:
DQPPDPDDPPDQAFPQRSVLPVQWDWDWDFDQDPVVRDTDTDIDTGHDPDDDQKDKDFLPPPDPVSLVSVLVNFVVLVVVVVPPDDPDDPDPDDQAADPCEPNDPDPPDSGDHDDDDDDDDDDDDDDDDPDDDDSFSDAQKWKWKQDPVRRIDIGGPPPPDDDDDDDDDDDDDDDDDDDDDDDDDDDDDDDDDDDDDDDDPPMDMWMKGWAKWWKWFCPVVDIDIKMKGWDACVVVCVPVNPPDPPGIFIWIDDPPDIDTDDPSVRRDAPSPGIGTGIIMIGTPPPPPCVPPPCCVPLPQLLVVVQVVCVVCVPDPDDPQADADDPVRDDAAAFEKQKDWAKFWLDDWDWDQPPVRDIDTPDHTQIATAWIWIAGLDDPRGLRTNGTEGAADPRDGPGRVCLEGVDDPQCRHPVRHPDRYDHLVSVLSNVVSCLVRNAAYFAAPCVVVCVNSVHDHPPVSYHHLQVLLDDPPDDGADLQLLCCLQVVDGASPRHHDRSVRSSSRSVSVVSSVVCVVVVCNVVSSVVSVVVCVVCVNDDPPD

Radius of gyration: 34.5 Å; Cα contacts (8 Å, |Δi|>4): 757; chains: 1; bounding box: 91×73×88 Å

Solvent-accessible surface area (backbone atoms only — not comparable to full-atom values): 33234 Å² total; per-residue (Å²): 110,66,72,84,68,88,65,62,98,81,70,88,72,54,54,46,57,45,52,45,52,62,52,43,40,78,47,79,42,79,41,76,35,87,86,77,73,41,76,40,84,38,80,46,78,47,68,69,89,76,84,72,63,62,47,80,44,65,53,53,59,85,44,71,68,51,46,51,51,49,53,52,49,44,54,51,44,53,56,56,64,67,70,76,70,74,99,78,72,97,75,90,72,78,80,56,68,38,95,54,47,96,72,57,84,59,93,83,60,91,46,52,63,99,79,82,79,78,86,77,90,77,92,75,91,75,78,81,75,77,87,74,83,79,76,48,63,60,67,64,43,37,36,40,34,35,44,81,84,61,47,78,46,54,46,43,98,76,71,86,73,82,79,82,86,73,90,82,83,88,84,85,89,80,90,86,83,90,84,88,83,90,89,88,88,87,81,95,81,91,83,81,88,81,96,70,93,75,83,75,70,74,64,50,70,51,45,31,32,63,3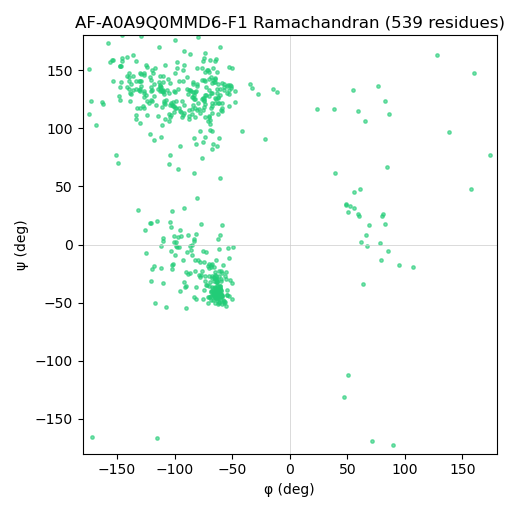9,34,33,34,27,43,39,42,74,88,83,53,76,48,73,35,38,33,39,58,41,58,31,64,62,48,38,74,76,63,42,93,72,82,56,91,57,52,49,34,32,38,38,48,86,91,49,73,47,82,47,57,73,64,60,69,58,62,63,78,67,78,39,36,37,68,42,36,41,30,29,34,31,66,87,48,74,62,84,76,58,74,76,63,70,79,73,73,72,65,63,60,54,60,57,46,53,52,50,73,75,44,85,76,72,80,68,71,94,76,62,50,71,65,51,89,89,64,63,79,39,66,72,34,51,32,15,31,32,66,28,50,29,31,51,38,75,64,39,68,42,73,42,97,87,73,48,74,42,74,78,37,74,59,38,65,42,65,38,35,43,26,32,21,34,56,57,72,97,58,46,60,45,23,50,38,70,39,28,25,47,57,91,70,71,71,72,40,48,52,36,60,75,30,47,45,55,94,48,52,39,34,92,90,71,35,92,58,57,68,42,50,61,68,60,56,47,49,44,54,48,49,41,53,76,40,41,28,26,38,26,12,67,55,47,71,59,45,32,57,61,70,68,50,91,72,62,70,92,32,54,46,42,45,39,62,75,71,47,54,92,96,58,75,78,64,55,68,55,52,50,35,38,71,77,67,70,38,89,59,65,84,76,40,31,47,46,67,60,50,13,43,50,27,42,52,49,48,54,50,48,54,55,36,49,75,67,72,42,44,72,61,54,45,50,50,50,54,53,52,31,61,75,45,73,71,50,66,91,91,118

pLDDT: mean 77.84, std 23.13, range [22.28, 98.56]

Secondary structure (DSSP, 8-state):
--------TT----HHHHHHHHHSEEEEEEEEETTTTEEEEEEEEE---S--SEEEEE----SHHHHHHHHHHHHHHHHHHTTSS-SS-----PPPBPTTGGG---TT--SB-SS------------PPTT-----SS-SEEEEEE-TTS-EEEE-TT---------------------------------------------EEEEEEEEEEEEEEE-SS-EEEEEEEEE-HHHHHHHH-SSS-SS-EEEEEETTEEEEE-HHHHH---SSSEEEEEEEEEETTSPPTTS---------THHHHHHHHHH-TT----TT--PPPGGG---TT-EEEEEEEEEEEE--EEEE-TTS-EEEEE--EEEEEEEEEEESSSTTTT-EEEEEEE---SPPSB--HHHH---TTTT-TTT--S-EE-HHHHHHHHHHHHHTTPEEEESSHHHHHHHHT----GGGEEEHHHHTPPTTS----HHHHHHHHS-----SSS--HHHHHHHHHHHHHHHHHHHHTT-HHHHHHHHHHHHHHTTT--TT-